Protein AF-A0A9W7GBI4-F1 (afdb_monomer_lite)

Organism: NCBI:txid722753

InterPro domains:
  IPR003137 PA domain [PF02225] (76-161)

Sequence (582 aa):
MVIMVLRLVFFFFLPVAQGLFQYISVTKHGGEVQNIGCLPAEFTWTPVANEQTSFKAVVADPEIACTPPQTPVEQVLNNIDEINGNTAIIRRSKDVVCSEDVSCCSFQEKTTVCETSGATGIIVINDNEDAILPITMGASHSSFTSTVPICMITYKDGVDLVSAVSAAEGSGGDVTIDFKNVFPDDLDLYPPVDQHTPLLMWTYMSVLTPWAIKFRHYAANVIWNPEIVTDEPIAAEVVRAHVEMNCPYAPNIGTEFTWQACIHKGCYAVRVTNPEEVAGKIAFIETRDIHSGDFVYCAHEDELAAVAQEAGAVGVLSTFTYNSLYHLPLYVSPRYRPYDFTIPMLIIRGINGKEFEDQWDLGEKIVVRFPPVDRNHVQLTNWTWPETYYPDVETYGALNFASVCLKEMGGETERECFEAGQAKFNPIQSPAIEAQLVMGIVDDSCHGNDADSDGLHDYGTDCDRCHQLLDDDLAILNPESLEGNIVMILANDTFCINEWEQLVDNVALHGAAGILIGNTGEFTLTLVDSQQDIVAVPVFNVPKSRAEDIKHQLMMKNLGLTGLSEDRGGHCRAREHDVAPG

Radius of gyration: 31.98 Å; chains: 1; bounding box: 73×88×89 Å

Structure (mmCIF, N/CA/C/O backbone):
data_AF-A0A9W7GBI4-F1
#
_entry.id   AF-A0A9W7GBI4-F1
#
loop_
_atom_site.group_PDB
_atom_site.id
_atom_site.type_symbol
_atom_site.label_atom_id
_atom_site.label_alt_id
_atom_site.label_comp_id
_atom_site.label_asym_id
_atom_site.label_entity_id
_atom_site.label_seq_id
_atom_site.pdbx_PDB_ins_code
_atom_site.Cartn_x
_atom_site.Cartn_y
_atom_site.Cartn_z
_atom_site.occupancy
_atom_site.B_iso_or_equiv
_atom_site.auth_seq_id
_atom_site.auth_comp_id
_atom_site.auth_asym_id
_atom_site.auth_atom_id
_atom_site.pdbx_PDB_model_num
ATOM 1 N N . MET A 1 1 ? -7.954 -39.501 -13.378 1.00 40.56 1 MET A N 1
ATOM 2 C CA . MET A 1 1 ? -9.127 -38.887 -12.713 1.00 40.56 1 MET A CA 1
ATOM 3 C C . MET A 1 1 ? -9.076 -38.934 -11.174 1.00 40.56 1 MET A C 1
ATOM 5 O O . MET A 1 1 ? -10.083 -38.656 -10.548 1.00 40.56 1 MET A O 1
ATOM 9 N N . VAL A 1 2 ? -7.919 -39.235 -10.553 1.00 35.16 2 VAL A N 1
ATOM 10 C CA . VAL A 1 2 ? -7.740 -39.272 -9.078 1.00 35.16 2 VAL A CA 1
ATOM 11 C C . VAL A 1 2 ? -6.762 -38.187 -8.578 1.00 35.16 2 VAL A C 1
ATOM 13 O O . VAL A 1 2 ? -6.688 -37.914 -7.391 1.00 35.16 2 VAL A O 1
ATOM 16 N N . ILE A 1 3 ? -6.077 -37.475 -9.481 1.00 35.31 3 ILE A N 1
ATOM 17 C CA . ILE A 1 3 ? -5.108 -36.415 -9.131 1.00 35.31 3 ILE A CA 1
ATOM 18 C C . ILE A 1 3 ? -5.781 -35.033 -8.966 1.00 35.31 3 ILE A C 1
ATOM 20 O O . ILE A 1 3 ? -5.221 -34.134 -8.354 1.00 35.31 3 ILE A O 1
ATOM 24 N N . MET A 1 4 ? -7.024 -34.865 -9.432 1.00 29.58 4 MET A N 1
ATOM 25 C CA . MET A 1 4 ? -7.704 -33.560 -9.450 1.00 29.58 4 MET A CA 1
ATOM 26 C C . MET A 1 4 ? -8.486 -33.240 -8.159 1.00 29.58 4 MET A C 1
ATOM 28 O O . MET A 1 4 ? -8.864 -32.097 -7.945 1.00 29.58 4 MET A O 1
ATOM 32 N N . VAL A 1 5 ? -8.685 -34.222 -7.270 1.00 34.56 5 VAL A N 1
ATOM 33 C CA . VAL A 1 5 ? -9.398 -34.027 -5.989 1.00 34.56 5 VAL A CA 1
ATOM 34 C C . VAL A 1 5 ? -8.442 -33.628 -4.853 1.00 34.56 5 VAL A C 1
ATOM 36 O O . VAL A 1 5 ? -8.865 -32.995 -3.893 1.00 34.56 5 VAL A O 1
ATOM 39 N N . LEU A 1 6 ? -7.135 -33.894 -4.981 1.00 28.39 6 LEU A N 1
ATOM 40 C CA . LEU A 1 6 ? -6.161 -33.555 -3.933 1.00 28.39 6 LEU A CA 1
ATOM 41 C C . LEU A 1 6 ? -5.774 -32.063 -3.893 1.00 28.39 6 LEU A C 1
ATOM 43 O O . LEU A 1 6 ? -5.315 -31.594 -2.858 1.00 28.39 6 LEU A O 1
ATOM 47 N N . ARG A 1 7 ? -5.994 -31.303 -4.978 1.00 28.22 7 ARG A N 1
ATOM 48 C CA . ARG A 1 7 ? -5.743 -29.846 -5.009 1.00 28.22 7 ARG A CA 1
ATOM 49 C C . ARG A 1 7 ? -6.850 -29.012 -4.353 1.00 28.22 7 ARG A C 1
ATOM 51 O O . ARG A 1 7 ? -6.589 -27.882 -3.971 1.00 28.22 7 ARG A O 1
ATOM 58 N N . LEU A 1 8 ? -8.054 -29.563 -4.178 1.00 29.95 8 LEU A N 1
ATOM 59 C CA . LEU A 1 8 ? -9.193 -28.830 -3.607 1.00 29.95 8 LEU A CA 1
ATOM 60 C C . LEU A 1 8 ? -9.278 -28.923 -2.075 1.00 29.95 8 LEU A C 1
ATOM 62 O O . LEU A 1 8 ? -9.960 -28.121 -1.452 1.00 29.95 8 LEU A O 1
ATOM 66 N N . VAL A 1 9 ? -8.566 -29.872 -1.458 1.00 29.48 9 VAL A N 1
ATOM 67 C CA . VAL A 1 9 ? -8.564 -30.060 0.007 1.00 29.48 9 VAL A CA 1
ATOM 68 C C . VAL A 1 9 ? -7.413 -29.301 0.688 1.00 29.48 9 VAL A C 1
ATOM 70 O O . VAL A 1 9 ? -7.486 -29.025 1.879 1.00 29.48 9 VAL A O 1
ATOM 73 N N . PHE A 1 10 ? -6.387 -28.880 -0.059 1.00 29.52 10 PHE A N 1
ATOM 74 C CA . PHE A 1 10 ? -5.241 -28.148 0.501 1.00 29.52 10 PHE A CA 1
ATOM 75 C C . PHE A 1 10 ? -5.477 -26.640 0.710 1.00 29.52 10 PHE A C 1
ATOM 77 O O . PHE A 1 10 ? -4.660 -25.996 1.355 1.00 29.52 10 PHE A O 1
ATOM 84 N N . PHE A 1 11 ? -6.603 -26.088 0.241 1.00 31.50 11 PHE A N 1
ATOM 85 C CA . PHE A 1 11 ? -6.958 -24.675 0.451 1.00 31.50 11 PHE A CA 1
ATOM 86 C C . PHE A 1 11 ? -7.628 -24.378 1.805 1.00 31.50 11 PHE A C 1
ATOM 88 O O . PHE A 1 11 ? -7.791 -23.215 2.147 1.00 31.50 11 PHE A O 1
ATOM 95 N N . PHE A 1 12 ? -8.001 -25.392 2.595 1.00 30.14 12 PHE A N 1
ATOM 96 C CA . PHE A 1 12 ? -8.739 -25.186 3.855 1.00 30.14 12 PHE A CA 1
ATOM 97 C C . PHE A 1 12 ? -7.885 -25.250 5.134 1.00 30.14 12 PHE A C 1
ATOM 99 O O . PHE A 1 12 ? -8.420 -25.060 6.220 1.00 30.14 12 PHE A O 1
ATOM 106 N N . PHE A 1 13 ? -6.575 -25.502 5.029 1.00 28.11 13 PHE A N 1
ATOM 107 C CA . PHE A 1 13 ? -5.682 -25.634 6.192 1.00 28.11 13 PHE A CA 1
ATOM 108 C C . PHE A 1 13 ? -4.278 -25.067 5.945 1.00 28.11 13 PHE A C 1
ATOM 110 O O . PHE A 1 13 ? -3.291 -25.618 6.435 1.00 28.11 13 PHE A O 1
ATOM 117 N N . LEU A 1 14 ? -4.158 -23.970 5.194 1.00 25.38 14 LEU A N 1
ATOM 118 C CA . LEU A 1 14 ? -2.982 -23.131 5.401 1.00 25.38 14 LEU A CA 1
ATOM 119 C C . LEU A 1 14 ? -3.144 -22.501 6.792 1.00 25.38 14 LEU A C 1
ATOM 121 O O . LEU A 1 14 ? -4.223 -21.969 7.071 1.00 25.38 14 LEU A O 1
ATOM 125 N N . PRO A 1 15 ? -2.147 -22.589 7.693 1.00 29.22 15 PRO A N 1
ATOM 126 C CA . PRO A 1 15 ? -2.128 -21.690 8.829 1.00 29.22 15 PRO A CA 1
ATOM 127 C C . PRO A 1 15 ? -2.182 -20.295 8.218 1.00 29.22 15 PRO A C 1
ATOM 129 O O . PRO A 1 15 ? -1.282 -19.926 7.466 1.00 29.22 15 PRO A O 1
ATOM 132 N N . VAL A 1 16 ? -3.278 -19.573 8.457 1.00 32.22 16 VAL A N 1
ATOM 133 C CA . VAL A 1 16 ? -3.309 -18.128 8.253 1.00 32.22 16 VAL A CA 1
ATOM 134 C C . VAL A 1 16 ? -2.056 -17.646 8.962 1.00 32.22 16 VAL A C 1
ATOM 136 O O . VAL A 1 16 ? -1.945 -17.828 10.178 1.00 32.22 16 VAL A O 1
ATOM 139 N N . ALA A 1 17 ? -1.060 -17.194 8.197 1.00 32.41 17 ALA A N 1
ATOM 140 C CA . ALA A 1 17 ? 0.058 -16.466 8.756 1.00 32.41 17 ALA A CA 1
ATOM 141 C C . ALA A 1 17 ? -0.618 -15.308 9.479 1.00 32.41 17 ALA A C 1
ATOM 143 O O . ALA A 1 17 ? -1.190 -14.442 8.824 1.00 32.41 17 ALA A O 1
ATOM 144 N N . GLN A 1 18 ? -0.743 -15.418 10.804 1.00 39.47 18 GLN A N 1
ATOM 145 C CA . GLN A 1 18 ? -1.470 -14.447 11.599 1.00 39.47 18 GLN A CA 1
ATOM 146 C C . GLN A 1 18 ? -0.699 -13.153 11.422 1.00 39.47 18 GLN A C 1
ATOM 148 O O . GLN A 1 18 ? 0.371 -12.990 12.008 1.00 39.47 18 GLN A O 1
ATOM 153 N N . GLY A 1 19 ? -1.206 -12.274 10.556 1.00 40.44 19 GLY A N 1
ATOM 154 C CA . GLY A 1 19 ? -0.711 -10.920 10.478 1.00 40.44 19 GLY A CA 1
ATOM 155 C C . GLY A 1 19 ? -0.690 -10.372 11.899 1.00 40.44 19 GLY A C 1
ATOM 156 O O . GLY A 1 19 ? -1.596 -10.640 12.691 1.00 40.44 19 GLY A O 1
ATOM 157 N N . LEU A 1 20 ? 0.371 -9.651 12.254 1.00 56.75 20 LEU A N 1
ATOM 158 C CA . LEU A 1 20 ? 0.466 -8.925 13.520 1.00 56.75 20 LEU A CA 1
ATOM 159 C C . LEU A 1 20 ? -0.557 -7.764 13.510 1.00 56.75 20 LEU A C 1
ATOM 161 O O . LEU A 1 20 ? -0.167 -6.597 13.414 1.00 56.75 20 LEU A O 1
ATOM 165 N N . PHE A 1 21 ? -1.855 -8.074 13.503 1.00 71.88 21 PHE A N 1
ATOM 166 C CA . PHE A 1 21 ? -2.945 -7.139 13.751 1.00 71.88 21 PHE A CA 1
ATOM 167 C C . PHE A 1 21 ? -3.311 -7.203 15.235 1.00 71.88 21 PHE A C 1
ATOM 169 O O . PHE A 1 21 ? -3.174 -8.238 15.885 1.00 71.88 21 PHE A O 1
ATOM 176 N N . GLN A 1 22 ? -3.712 -6.070 15.791 1.00 79.00 22 GLN A N 1
ATOM 177 C CA . GLN A 1 22 ? -4.081 -5.924 17.187 1.00 79.00 22 GLN A CA 1
ATOM 178 C C . GLN A 1 22 ? -5.548 -6.257 17.363 1.00 79.00 22 GLN A C 1
ATOM 180 O O . GLN A 1 22 ? -6.426 -5.701 16.699 1.00 79.00 22 GLN A O 1
ATOM 185 N N . TYR A 1 23 ? -5.808 -7.168 18.285 1.00 86.50 23 TYR A N 1
ATOM 186 C CA . TYR A 1 23 ? -7.151 -7.635 18.558 1.00 86.50 23 TYR A CA 1
ATOM 187 C C . TYR A 1 23 ? -7.326 -7.997 20.020 1.00 86.50 23 TYR A C 1
ATOM 189 O O . TYR A 1 23 ? -6.380 -8.364 20.719 1.00 86.50 23 TYR A O 1
ATOM 197 N N . ILE A 1 24 ? -8.575 -7.934 20.458 1.00 90.62 24 ILE A N 1
ATOM 198 C CA . ILE A 1 24 ? -9.019 -8.606 21.673 1.00 90.62 24 ILE A CA 1
ATOM 199 C C . ILE A 1 24 ? -9.505 -10.007 21.317 1.00 90.62 24 ILE A C 1
ATOM 201 O O . ILE A 1 24 ? -10.126 -10.212 20.270 1.00 90.62 24 ILE A O 1
ATOM 205 N N . SER A 1 25 ? -9.243 -10.975 22.192 1.00 91.81 25 SER A N 1
ATOM 206 C CA . SER A 1 25 ? -9.828 -12.314 22.057 1.00 91.81 25 SER A CA 1
ATOM 207 C C . SER A 1 25 ? -11.069 -12.392 22.936 1.00 91.81 25 SER A C 1
ATOM 209 O O . SER A 1 25 ? -10.985 -12.243 24.155 1.00 91.81 25 SER A O 1
ATOM 211 N N . VAL A 1 26 ? -12.226 -12.613 22.324 1.00 92.69 26 VAL A N 1
ATOM 212 C CA . VAL A 1 26 ? -13.517 -12.721 23.002 1.00 92.69 26 VAL A CA 1
ATOM 213 C C . VAL A 1 26 ? -13.885 -14.190 23.116 1.00 92.69 26 VAL A C 1
ATOM 215 O O . VAL A 1 26 ? -14.156 -14.841 22.110 1.00 92.69 26 VAL A O 1
ATOM 218 N N . THR A 1 27 ? -13.920 -14.719 24.337 1.00 92.44 27 THR A N 1
ATOM 219 C CA . THR A 1 27 ? -14.400 -16.085 24.586 1.00 92.44 27 THR A CA 1
ATOM 220 C C . THR A 1 27 ? -15.866 -16.032 24.989 1.00 92.44 27 THR A C 1
ATOM 222 O O . THR A 1 27 ? -16.206 -15.517 26.056 1.00 92.44 27 THR A O 1
ATOM 225 N N . LYS A 1 28 ? -16.744 -16.551 24.127 1.00 87.88 28 LYS A N 1
ATOM 226 C CA . LYS A 1 28 ? -18.192 -16.609 24.372 1.00 87.88 28 LYS A CA 1
ATOM 227 C C . LYS A 1 28 ? -18.558 -17.815 25.238 1.00 87.88 28 LYS A C 1
ATOM 229 O O . LYS A 1 28 ? -17.819 -18.801 25.326 1.00 87.88 28 LYS A O 1
ATOM 234 N N . HIS A 1 29 ? -19.754 -17.774 25.824 1.00 75.69 29 HIS A N 1
ATOM 235 C CA . HIS A 1 29 ? -20.331 -18.925 26.512 1.00 75.69 29 HIS A CA 1
ATOM 236 C C . HIS A 1 29 ? -20.389 -20.141 25.565 1.00 75.69 29 HIS A C 1
ATOM 238 O O . HIS A 1 29 ? -21.054 -20.098 24.533 1.00 75.69 29 HIS A O 1
ATOM 244 N N . GLY A 1 30 ? -19.659 -21.211 25.899 1.00 73.00 30 GLY A N 1
ATOM 245 C CA . GLY A 1 30 ? -19.457 -22.379 25.025 1.00 73.00 30 GLY A CA 1
ATOM 246 C C . GLY A 1 30 ? -18.021 -22.563 24.515 1.00 73.00 30 GLY A C 1
ATOM 247 O O . GLY A 1 30 ? -17.726 -23.608 23.939 1.00 73.00 30 GLY A O 1
ATOM 248 N N . GLY A 1 31 ? -17.121 -21.606 24.776 1.00 78.81 31 GLY A N 1
ATOM 249 C CA . GLY A 1 31 ? -15.685 -21.719 24.492 1.00 78.81 31 GLY A CA 1
ATOM 250 C C . GLY A 1 31 ? -15.270 -21.317 23.074 1.00 78.81 31 GLY A C 1
ATOM 251 O O . GLY A 1 31 ? -14.116 -21.516 22.705 1.00 78.81 31 GLY A O 1
ATOM 252 N N . GLU A 1 32 ? -16.186 -20.764 22.277 1.00 84.62 32 GLU A N 1
ATOM 253 C CA . GLU A 1 32 ? -15.852 -20.168 20.982 1.00 84.62 32 GLU A CA 1
ATOM 254 C C . GLU A 1 32 ? -15.043 -18.886 21.204 1.00 84.62 32 GLU A C 1
ATOM 256 O O . GLU A 1 32 ? -15.479 -17.992 21.934 1.00 84.62 32 GLU A O 1
ATOM 261 N N . VAL A 1 33 ? -13.867 -18.817 20.578 1.00 87.00 33 VAL A N 1
ATOM 262 C CA . VAL A 1 33 ? -12.981 -17.651 20.623 1.00 87.00 33 VAL A CA 1
ATOM 263 C C . VAL A 1 33 ? -13.122 -16.883 19.315 1.00 87.00 33 VAL A C 1
ATOM 265 O O . VAL A 1 33 ? -12.880 -17.433 18.242 1.00 87.00 33 VAL A O 1
ATOM 268 N N . GLN A 1 34 ? -13.502 -15.613 19.416 1.00 90.38 34 GLN A N 1
ATOM 269 C CA . GLN A 1 34 ? -13.566 -14.669 18.306 1.00 90.38 34 GLN A CA 1
ATOM 270 C C . GLN A 1 34 ? -12.512 -13.581 18.508 1.00 90.38 34 GLN A C 1
ATOM 272 O O . GLN A 1 34 ? -12.457 -12.967 19.571 1.00 90.38 34 GLN A O 1
ATOM 277 N N . ASN A 1 35 ? -11.716 -13.305 17.480 1.00 90.31 35 ASN A N 1
ATOM 278 C CA . ASN A 1 35 ? -10.788 -12.178 17.487 1.00 90.31 35 ASN A CA 1
ATOM 279 C C . ASN A 1 35 ? -11.497 -10.949 16.920 1.00 90.31 35 ASN A C 1
ATOM 281 O O . ASN A 1 35 ? -12.050 -11.016 15.823 1.00 90.31 35 ASN A O 1
ATOM 285 N N . ILE A 1 36 ? -11.492 -9.849 17.670 1.00 91.44 36 ILE A N 1
ATOM 286 C CA . ILE A 1 36 ? -12.079 -8.572 17.253 1.00 91.44 36 ILE A CA 1
ATOM 287 C C . ILE A 1 36 ? -10.960 -7.544 17.155 1.00 91.44 36 ILE A C 1
ATOM 289 O O . ILE A 1 36 ? -10.249 -7.312 18.136 1.00 91.44 36 ILE A O 1
ATOM 293 N N . GLY A 1 37 ? -10.815 -6.933 15.979 1.00 88.69 37 GLY A N 1
ATOM 294 C CA . GLY A 1 37 ? -9.850 -5.868 15.737 1.00 88.69 37 GLY A CA 1
ATOM 295 C C . GLY A 1 37 ? -10.013 -4.728 16.739 1.00 88.69 37 GLY A C 1
ATOM 296 O O . GLY A 1 37 ? -11.122 -4.234 16.941 1.00 88.69 37 GLY A O 1
ATOM 297 N N . CYS A 1 38 ? -8.921 -4.338 17.400 1.00 87.62 38 CYS A N 1
ATOM 298 C CA . CYS A 1 38 ? -8.970 -3.354 18.476 1.00 87.62 38 CYS A CA 1
ATOM 299 C C . CYS A 1 38 ? -7.852 -2.323 18.357 1.00 87.62 38 CYS A C 1
ATOM 301 O O . CYS A 1 38 ? -6.672 -2.672 18.380 1.00 87.62 38 CYS A O 1
ATOM 303 N N . LEU A 1 39 ? -8.228 -1.046 18.270 1.00 84.25 39 LEU A N 1
ATOM 304 C CA . LEU A 1 39 ? -7.289 0.069 18.180 1.00 84.25 39 LEU A CA 1
ATOM 305 C C . LEU A 1 39 ? -6.985 0.600 19.589 1.00 84.25 39 LEU A C 1
ATOM 307 O O . LEU A 1 39 ? -7.891 1.154 20.222 1.00 84.25 39 LEU A O 1
ATOM 311 N N . PRO A 1 40 ? -5.765 0.426 20.128 1.00 82.50 40 PRO A N 1
ATOM 312 C CA . PRO A 1 40 ? -5.439 0.903 21.468 1.00 82.50 40 PRO A CA 1
ATOM 313 C C . PRO A 1 40 ? -5.537 2.428 21.591 1.00 82.50 40 PRO A C 1
ATOM 315 O O . PRO A 1 40 ? -5.248 3.166 20.648 1.00 82.50 40 PRO A O 1
ATOM 318 N N . ALA A 1 41 ? -5.905 2.916 22.779 1.00 81.00 41 ALA A N 1
ATOM 319 C CA . ALA A 1 41 ? -5.803 4.346 23.080 1.00 81.00 41 ALA A CA 1
ATOM 320 C C . ALA A 1 41 ? -4.338 4.794 23.141 1.00 81.00 41 ALA A C 1
ATOM 322 O O . ALA A 1 41 ? -3.507 4.123 23.752 1.00 81.00 41 ALA A O 1
ATOM 323 N N . GLU A 1 42 ? -4.036 5.983 22.610 1.00 74.62 42 GLU A N 1
ATOM 324 C CA . GLU A 1 42 ? -2.674 6.546 22.595 1.00 74.62 42 GLU A CA 1
ATOM 325 C C . GLU A 1 42 ? -2.097 6.764 24.003 1.00 74.62 42 GLU A C 1
ATOM 327 O O . GLU A 1 42 ? -0.884 6.761 24.199 1.00 74.62 42 GLU A O 1
ATOM 332 N N . PHE A 1 43 ? -2.973 6.940 24.992 1.00 75.31 43 PHE A N 1
ATOM 333 C CA . PHE A 1 43 ? -2.638 7.138 26.403 1.00 75.31 43 PHE A CA 1
ATOM 334 C C . PHE A 1 43 ? -2.604 5.832 27.215 1.00 75.31 43 PHE A C 1
ATOM 336 O O . PHE A 1 43 ? -2.465 5.868 28.440 1.00 75.31 43 PHE A O 1
ATOM 343 N N . THR A 1 44 ? -2.715 4.678 26.556 1.00 71.31 44 THR A N 1
ATOM 344 C CA . THR A 1 44 ? -2.523 3.368 27.187 1.00 71.31 44 THR A CA 1
ATOM 345 C C . THR A 1 44 ? -1.085 2.937 26.958 1.00 71.31 44 THR A C 1
ATOM 347 O O . THR A 1 44 ? -0.748 2.400 25.908 1.00 71.31 44 THR A O 1
ATOM 350 N N . TRP A 1 45 ? -0.207 3.257 27.909 1.00 56.09 45 TRP A N 1
ATOM 351 C CA . TRP A 1 45 ? 1.241 3.079 27.737 1.00 56.09 45 TRP A CA 1
ATOM 352 C C . TRP A 1 45 ? 1.837 1.955 28.585 1.00 56.09 45 TRP A C 1
ATOM 354 O O . TRP A 1 45 ? 3.047 1.753 28.582 1.00 56.09 45 TRP A O 1
ATOM 364 N N . THR A 1 46 ? 1.014 1.228 29.339 1.00 55.47 46 THR A N 1
ATOM 365 C CA . THR A 1 46 ? 1.496 0.114 30.152 1.00 55.47 46 THR A CA 1
ATOM 366 C C . THR A 1 46 ? 1.326 -1.201 29.386 1.00 55.47 46 THR A C 1
ATOM 368 O O . THR A 1 46 ? 0.188 -1.613 29.159 1.00 55.47 46 THR A O 1
ATOM 371 N N . PRO A 1 47 ? 2.425 -1.899 29.014 1.00 54.19 47 PRO A N 1
ATOM 372 C CA . PRO A 1 47 ? 2.332 -3.332 28.774 1.00 54.19 47 PRO A CA 1
ATOM 373 C C . PRO A 1 47 ? 1.704 -3.920 30.031 1.00 54.19 47 PRO A C 1
ATOM 375 O O . PRO A 1 47 ? 2.112 -3.563 31.142 1.00 54.19 47 PRO A O 1
ATOM 378 N N . VAL A 1 48 ? 0.662 -4.734 29.876 1.00 52.78 48 VAL A N 1
ATOM 379 C CA . VAL A 1 48 ? -0.045 -5.321 31.013 1.00 52.78 48 VAL A CA 1
ATOM 380 C C . VAL A 1 48 ? 0.967 -6.194 31.754 1.00 52.78 48 VAL A C 1
ATOM 382 O O . VAL A 1 48 ? 1.197 -7.340 31.398 1.00 52.78 48 VAL A O 1
ATOM 385 N N . ALA A 1 49 ? 1.611 -5.643 32.786 1.00 47.06 49 ALA A N 1
ATOM 386 C CA . ALA A 1 49 ? 2.687 -6.293 33.537 1.00 47.06 49 ALA A CA 1
ATOM 387 C C . ALA A 1 49 ? 2.195 -7.494 34.371 1.00 47.06 49 ALA A C 1
ATOM 389 O O . ALA A 1 49 ? 2.950 -8.060 35.161 1.00 47.06 49 ALA A O 1
ATOM 390 N N . ASN A 1 50 ? 0.925 -7.867 34.216 1.00 48.75 50 ASN A N 1
ATOM 391 C CA . ASN A 1 50 ? 0.256 -8.916 34.955 1.00 48.75 50 ASN A CA 1
ATOM 392 C C . ASN A 1 50 ? -0.023 -10.105 34.033 1.00 48.75 50 ASN A C 1
ATOM 394 O O . ASN A 1 50 ? -0.593 -9.953 32.959 1.00 48.75 50 ASN A O 1
ATOM 398 N N . GLU A 1 51 ? 0.282 -11.308 34.521 1.00 57.31 51 GLU A N 1
ATOM 399 C CA . GLU A 1 51 ? -0.006 -12.601 33.874 1.00 57.31 51 GLU A CA 1
ATOM 400 C C . GLU A 1 51 ? -1.509 -12.841 33.597 1.00 57.31 51 GLU A C 1
ATOM 402 O O . GLU A 1 51 ? -1.876 -13.827 32.960 1.00 57.31 51 GLU A O 1
ATOM 407 N N . GLN A 1 52 ? -2.387 -11.952 34.075 1.00 65.06 52 GLN A N 1
ATOM 408 C CA . GLN A 1 52 ? -3.824 -11.996 33.851 1.00 65.06 52 GLN A CA 1
ATOM 409 C C . GLN A 1 52 ? -4.252 -10.858 32.918 1.00 65.06 52 GLN A C 1
ATOM 411 O O . GLN A 1 52 ? -4.395 -9.713 33.338 1.00 65.06 52 GLN A O 1
ATOM 416 N N . THR A 1 53 ? -4.482 -11.201 31.654 1.00 72.38 53 THR A N 1
ATOM 417 C CA . THR A 1 53 ? -4.999 -10.306 30.605 1.00 72.38 53 THR A CA 1
ATOM 418 C C . THR A 1 53 ? -6.464 -10.580 30.263 1.00 72.38 53 THR A C 1
ATOM 420 O O . THR A 1 53 ? -7.049 -9.839 29.476 1.00 72.38 53 THR A O 1
ATOM 423 N N . SER A 1 54 ? -7.047 -11.631 30.858 1.00 84.88 54 SER A N 1
ATOM 424 C CA . SER A 1 54 ? -8.407 -12.100 30.599 1.00 84.88 54 SER A CA 1
ATOM 425 C C . SER A 1 54 ? -9.357 -11.779 31.752 1.00 84.88 54 SER A C 1
ATOM 427 O O . SER A 1 54 ? -9.176 -12.276 32.870 1.00 84.88 54 SER A O 1
ATOM 429 N N . PHE A 1 55 ? -10.415 -11.024 31.462 1.00 89.50 55 PHE A N 1
ATOM 430 C CA . PHE A 1 55 ? -11.423 -10.597 32.439 1.00 89.50 55 PHE A CA 1
ATOM 431 C C . PHE A 1 55 ? -12.838 -10.772 31.890 1.00 89.50 55 PHE A C 1
ATOM 433 O O . PHE A 1 55 ? -13.037 -10.792 30.677 1.00 89.50 55 PHE A O 1
ATOM 440 N N . LYS A 1 56 ? -13.838 -10.902 32.769 1.00 94.75 56 LYS A N 1
ATOM 441 C CA . LYS A 1 56 ? -15.243 -10.927 32.344 1.00 94.75 56 LYS A CA 1
ATOM 442 C C . LYS A 1 56 ? -15.623 -9.570 31.742 1.00 94.75 56 LYS A C 1
ATOM 444 O O . LYS A 1 56 ? -15.189 -8.532 32.233 1.00 94.75 56 LYS A O 1
ATOM 449 N N . ALA A 1 57 ? -16.422 -9.589 30.685 1.00 95.56 57 ALA A N 1
ATOM 450 C CA . ALA A 1 57 ? -16.983 -8.407 30.051 1.00 95.56 57 ALA A CA 1
ATOM 451 C C . ALA A 1 57 ? -18.271 -7.967 30.759 1.00 95.56 57 ALA A C 1
ATOM 453 O O . ALA A 1 57 ? -19.134 -8.803 31.033 1.00 95.56 57 ALA A O 1
ATOM 454 N N . VAL A 1 58 ? -18.410 -6.668 31.017 1.00 96.31 58 VAL A N 1
ATOM 455 C CA . VAL A 1 58 ? -19.595 -6.059 31.633 1.00 96.31 58 VAL A CA 1
ATOM 456 C C . VAL A 1 58 ? -19.956 -4.796 30.865 1.00 96.31 58 VAL A C 1
ATOM 458 O O . VAL A 1 58 ? -19.102 -3.945 30.618 1.00 96.31 58 VAL A O 1
ATOM 461 N N . VAL A 1 59 ? -21.224 -4.665 30.482 1.00 96.12 59 VAL A N 1
ATOM 462 C CA . VAL A 1 59 ? -21.734 -3.441 29.854 1.00 96.12 59 VAL A CA 1
ATOM 463 C C . VAL A 1 59 ? -21.960 -2.399 30.944 1.00 96.12 59 VAL A C 1
ATOM 465 O O . VAL A 1 59 ? -22.639 -2.667 31.934 1.00 96.12 59 VAL A O 1
ATOM 468 N N . ALA A 1 60 ? -21.361 -1.220 30.798 1.00 92.25 60 ALA A N 1
ATOM 469 C CA . ALA A 1 60 ? -21.531 -0.161 31.783 1.00 92.25 60 ALA A CA 1
ATOM 470 C C . ALA A 1 60 ? -22.952 0.420 31.730 1.00 92.25 60 ALA A C 1
ATOM 472 O O . ALA A 1 60 ? -23.517 0.585 30.652 1.00 92.25 60 ALA A O 1
ATOM 473 N N . ASP A 1 61 ? -23.502 0.801 32.881 1.00 88.69 61 ASP A N 1
ATOM 474 C CA . ASP A 1 61 ? -24.762 1.540 32.970 1.00 88.69 61 ASP A CA 1
ATOM 475 C C . ASP A 1 61 ? -24.528 2.891 33.663 1.00 88.69 61 ASP A C 1
ATOM 477 O O . ASP A 1 61 ? -24.148 2.888 34.829 1.00 88.69 61 ASP A O 1
ATOM 481 N N . PRO A 1 62 ? -24.734 4.046 33.004 1.00 86.06 62 PRO A N 1
ATOM 482 C CA . PRO A 1 62 ? -25.055 4.190 31.590 1.00 86.06 62 PRO A CA 1
ATOM 483 C C . PRO A 1 62 ? -23.840 3.875 30.705 1.00 86.06 62 PRO A C 1
ATOM 485 O O . PRO A 1 62 ? -22.710 4.245 31.026 1.00 86.06 62 PRO A O 1
ATOM 488 N N . GLU A 1 63 ? -24.086 3.308 29.520 1.00 84.06 63 GLU A N 1
ATOM 489 C CA . GLU A 1 63 ? -23.038 2.875 28.572 1.00 84.06 63 GLU A CA 1
ATOM 490 C C . GLU A 1 63 ? -22.091 4.000 28.136 1.00 84.06 63 GLU A C 1
ATOM 492 O O . GLU A 1 63 ? -20.991 3.758 27.656 1.00 84.06 63 GLU A O 1
ATOM 497 N N . ILE A 1 64 ? -22.508 5.255 28.277 1.00 82.94 64 ILE A N 1
ATOM 498 C CA . ILE A 1 64 ? -21.720 6.421 27.880 1.00 82.94 64 ILE A CA 1
ATOM 499 C C . ILE A 1 64 ? -20.609 6.728 28.904 1.00 82.94 64 ILE A C 1
ATOM 501 O O . ILE A 1 64 ? -19.615 7.348 28.526 1.00 82.94 64 ILE A O 1
ATOM 505 N N . ALA A 1 65 ? -20.749 6.317 30.171 1.00 84.19 65 ALA A N 1
ATOM 506 C CA . ALA A 1 65 ? -19.776 6.570 31.242 1.00 84.19 65 ALA A CA 1
ATOM 507 C C . ALA A 1 65 ? -19.327 8.047 31.368 1.00 84.19 65 ALA A C 1
ATOM 509 O O . ALA A 1 65 ? -18.164 8.332 31.650 1.00 84.19 65 ALA A O 1
ATOM 510 N N . CYS A 1 66 ? -20.240 9.000 31.136 1.00 79.88 66 CYS A N 1
ATOM 511 C CA . CYS A 1 66 ? -19.967 10.433 31.278 1.00 79.88 66 CYS A CA 1
ATOM 512 C C . CYS A 1 66 ? -20.520 10.993 32.587 1.00 79.88 66 CYS A C 1
ATOM 514 O O . CYS A 1 66 ? -21.673 10.754 32.937 1.00 79.88 66 CYS A O 1
ATOM 516 N N . THR A 1 67 ? -19.710 11.806 33.265 1.00 66.31 67 THR A N 1
ATOM 517 C CA . THR A 1 67 ? -20.064 12.499 34.508 1.00 66.31 67 THR A CA 1
ATOM 518 C C . THR A 1 67 ? -20.930 13.728 34.216 1.00 66.31 67 THR A C 1
ATOM 520 O O . THR A 1 67 ? -20.424 14.675 33.606 1.00 66.31 67 THR A O 1
ATOM 523 N N . PRO A 1 68 ? -22.194 13.813 34.670 1.00 59.62 68 PRO A N 1
ATOM 524 C CA . PRO A 1 68 ? -22.932 15.072 34.634 1.00 59.62 68 PRO A CA 1
ATOM 525 C C . PRO A 1 68 ? -22.202 16.138 35.469 1.00 59.62 68 PRO A C 1
ATOM 527 O O . PRO A 1 68 ? -21.558 15.784 36.467 1.00 59.62 68 PRO A O 1
ATOM 530 N N . PRO A 1 69 ? -22.312 17.439 35.138 1.00 52.44 69 PRO A N 1
ATOM 531 C CA . PRO A 1 69 ? -21.719 18.488 35.960 1.00 52.44 69 PRO A CA 1
ATOM 532 C C . PRO A 1 69 ? -22.142 18.317 37.431 1.00 52.44 69 PRO A C 1
ATOM 534 O O . PRO A 1 69 ? -23.328 18.193 37.718 1.00 52.44 69 PRO A O 1
ATOM 537 N N . GLN A 1 70 ? -21.176 18.331 38.360 1.00 55.78 70 GLN A N 1
ATOM 538 C CA . GLN A 1 70 ? -21.360 18.212 39.824 1.00 55.78 70 GLN A CA 1
ATOM 539 C C . GLN A 1 70 ? -21.596 16.807 40.419 1.00 55.78 70 GLN A C 1
ATOM 541 O O . GLN A 1 70 ? -21.762 16.704 41.635 1.00 55.78 70 GLN A O 1
ATOM 546 N N . THR A 1 71 ? -21.545 15.729 39.633 1.00 59.22 71 THR A N 1
ATOM 547 C CA . THR A 1 71 ? -21.635 14.359 40.182 1.00 59.22 71 THR A CA 1
ATOM 548 C C . THR A 1 71 ? -20.242 13.854 40.588 1.00 59.22 71 THR A C 1
ATOM 550 O O . THR A 1 71 ? -19.312 13.969 39.787 1.00 59.22 71 THR A O 1
ATOM 553 N N . PRO A 1 72 ? -20.039 13.312 41.805 1.00 64.38 72 PRO A N 1
ATOM 554 C CA . PRO A 1 72 ? -18.803 12.605 42.138 1.00 64.38 72 PRO A CA 1
ATOM 555 C C . PRO A 1 72 ? -18.567 11.442 41.161 1.00 64.38 72 PRO A C 1
ATOM 557 O O . PRO A 1 72 ? -19.508 10.732 40.823 1.00 64.38 72 PRO A O 1
ATOM 560 N N . VAL A 1 73 ? -17.319 11.225 40.733 1.00 62.28 73 VAL A N 1
ATOM 561 C CA . VAL A 1 73 ? -16.944 10.187 39.744 1.00 62.28 73 VAL A CA 1
ATOM 562 C C . VAL A 1 73 ? -17.457 8.790 40.140 1.00 62.28 73 VAL A C 1
ATOM 564 O O . VAL A 1 73 ? -17.917 8.038 39.289 1.00 62.28 73 VAL A O 1
ATOM 567 N N . GLU A 1 74 ? -17.479 8.486 41.440 1.00 58.53 74 GLU A N 1
ATOM 568 C CA . GLU A 1 74 ? -17.962 7.223 42.029 1.00 58.53 74 GLU A CA 1
ATOM 569 C C . GLU A 1 74 ? -19.487 7.005 41.938 1.00 58.53 74 GLU A C 1
ATOM 571 O O . GLU A 1 74 ? -19.991 6.004 42.431 1.00 58.53 74 GLU A O 1
ATOM 576 N N . GLN A 1 75 ? -20.253 7.942 41.377 1.00 65.50 75 GLN A N 1
ATOM 577 C CA . GLN A 1 75 ? -21.716 7.835 41.240 1.00 65.50 75 GLN A CA 1
ATOM 578 C C . GLN A 1 75 ? -22.178 7.890 39.782 1.00 65.50 75 GLN A C 1
ATOM 580 O O . GLN A 1 75 ? -23.369 8.031 39.518 1.00 65.50 75 GLN A O 1
ATOM 585 N N . VAL A 1 76 ? -21.239 7.826 38.835 1.00 77.25 76 VAL A N 1
ATOM 586 C CA . VAL A 1 76 ? -21.554 7.918 37.405 1.00 77.25 76 VAL A CA 1
ATOM 587 C C . VAL A 1 76 ? -22.116 6.608 36.874 1.00 77.25 76 VAL A C 1
ATOM 589 O O . VAL A 1 76 ? -23.035 6.646 36.063 1.00 77.25 76 VAL A O 1
ATOM 592 N N . LEU A 1 77 ? -21.580 5.474 37.328 1.00 86.00 77 LEU A N 1
ATOM 593 C CA . LEU A 1 77 ? -22.016 4.147 36.909 1.00 86.00 77 LEU A CA 1
ATOM 594 C C . LEU A 1 77 ? -22.952 3.542 37.965 1.00 86.00 77 LEU A C 1
ATOM 596 O O . LEU A 1 77 ? -22.657 3.553 39.158 1.00 86.00 77 LEU A O 1
ATOM 600 N N . ASN A 1 78 ? -24.085 3.004 37.531 1.00 88.44 78 ASN A N 1
ATOM 601 C CA . ASN A 1 78 ? -25.085 2.349 38.369 1.00 88.44 78 ASN A CA 1
ATOM 602 C C . ASN A 1 78 ? -24.658 0.930 38.775 1.00 88.44 78 ASN A C 1
ATOM 604 O O . ASN A 1 78 ? -25.110 0.430 39.803 1.00 88.44 78 ASN A O 1
ATOM 608 N N . ASN A 1 79 ? -23.789 0.288 37.987 1.00 93.12 79 ASN A N 1
ATOM 609 C CA . ASN A 1 79 ? -23.342 -1.094 38.174 1.00 93.12 79 ASN A CA 1
ATOM 610 C C . ASN A 1 79 ? -21.843 -1.207 38.512 1.00 93.12 79 ASN A C 1
ATOM 612 O O . ASN A 1 79 ? -21.155 -2.117 38.056 1.00 93.12 79 ASN A O 1
ATOM 616 N N . ILE A 1 80 ? -21.328 -0.300 39.350 1.00 91.19 80 ILE A N 1
ATOM 617 C CA . ILE A 1 80 ? -19.914 -0.285 39.784 1.00 91.19 80 ILE A CA 1
ATOM 618 C C . ILE A 1 80 ? -19.467 -1.636 40.353 1.00 91.19 80 ILE A C 1
ATOM 620 O O . ILE A 1 80 ? -18.374 -2.098 40.037 1.00 91.19 80 ILE A O 1
ATOM 624 N N . ASP A 1 81 ? -20.316 -2.292 41.148 1.00 92.56 81 ASP A N 1
ATOM 625 C CA . ASP A 1 81 ? -19.997 -3.592 41.750 1.00 92.56 81 ASP A CA 1
ATOM 626 C C . ASP A 1 81 ? -19.753 -4.688 40.698 1.00 92.56 81 ASP A C 1
ATOM 628 O O . ASP A 1 81 ? -18.974 -5.608 40.940 1.00 92.56 81 ASP A O 1
ATOM 632 N N . GLU A 1 82 ? -20.392 -4.594 39.529 1.00 93.38 82 GLU A N 1
ATOM 633 C CA . GLU A 1 82 ? -20.182 -5.524 38.416 1.00 93.38 82 GLU A CA 1
ATOM 634 C C . GLU A 1 82 ? -18.921 -5.174 37.624 1.00 93.38 82 GLU A C 1
ATOM 636 O O . GLU A 1 82 ? -18.231 -6.066 37.141 1.00 93.38 82 GLU A O 1
ATOM 641 N N . ILE A 1 83 ? -18.591 -3.888 37.507 1.00 93.69 83 ILE A N 1
ATOM 642 C CA . ILE A 1 83 ? -17.419 -3.402 36.767 1.00 93.69 83 ILE A CA 1
ATOM 643 C C . ILE A 1 83 ? -16.117 -3.656 37.530 1.00 93.69 83 ILE A C 1
ATOM 645 O O . ILE A 1 83 ? -15.090 -3.938 36.914 1.00 93.69 83 ILE A O 1
ATOM 649 N N . ASN A 1 84 ? -16.146 -3.586 38.859 1.00 94.44 84 ASN A N 1
ATOM 650 C CA . ASN A 1 84 ? -14.970 -3.771 39.697 1.00 94.44 84 ASN A CA 1
ATOM 651 C C . ASN A 1 84 ? -14.327 -5.157 39.483 1.00 94.44 84 ASN A C 1
ATOM 653 O O . ASN A 1 84 ? -14.916 -6.193 39.794 1.00 94.44 84 ASN A O 1
ATOM 657 N N . GLY A 1 85 ? -13.098 -5.176 38.962 1.00 92.88 85 GLY A N 1
ATOM 658 C CA . GLY A 1 85 ? -12.358 -6.389 38.606 1.00 92.88 85 GLY A CA 1
ATOM 659 C C . GLY A 1 85 ? -12.591 -6.900 37.176 1.00 92.88 85 GLY A C 1
ATOM 660 O O . GLY A 1 85 ? -11.945 -7.872 36.778 1.00 92.88 85 GLY A O 1
ATOM 661 N N . ASN A 1 86 ? -13.467 -6.258 36.399 1.00 95.38 86 ASN A N 1
ATOM 662 C CA . ASN A 1 86 ? -13.927 -6.711 35.086 1.00 95.38 86 ASN A CA 1
ATOM 663 C C . ASN A 1 86 ? -13.637 -5.695 33.966 1.00 95.38 86 ASN A C 1
ATOM 665 O O . ASN A 1 86 ? -13.267 -4.545 34.206 1.00 95.38 86 ASN A O 1
ATOM 669 N N . THR A 1 87 ? -13.793 -6.133 32.715 1.00 95.81 87 THR A N 1
ATOM 670 C CA . THR A 1 87 ? -13.676 -5.265 31.537 1.00 95.81 87 THR A CA 1
ATOM 671 C C . THR A 1 87 ? -14.973 -4.499 31.314 1.00 95.81 87 THR A C 1
ATOM 673 O O . THR A 1 87 ? -16.009 -5.110 31.053 1.00 95.81 87 THR A O 1
ATOM 676 N N . ALA A 1 88 ? -14.907 -3.170 31.370 1.00 96.38 88 ALA A N 1
ATOM 677 C CA . ALA A 1 88 ? -16.041 -2.302 31.078 1.00 96.38 88 ALA A CA 1
ATOM 678 C C . ALA A 1 88 ? -16.210 -2.117 29.562 1.00 96.38 88 ALA A C 1
ATOM 680 O O . ALA A 1 88 ? -15.267 -1.729 28.871 1.00 96.38 88 ALA A O 1
ATOM 681 N N . ILE A 1 89 ? -17.416 -2.353 29.049 1.00 96.94 89 ILE A N 1
ATOM 682 C CA . ILE A 1 89 ? -17.814 -2.025 27.677 1.00 96.94 89 ILE A CA 1
ATOM 683 C C . ILE A 1 89 ? -18.627 -0.734 27.714 1.00 96.94 89 ILE A C 1
ATOM 685 O O . ILE A 1 89 ? -19.667 -0.666 28.373 1.00 96.94 89 ILE A O 1
ATOM 689 N N . ILE A 1 90 ? -18.150 0.279 26.993 1.00 94.44 90 ILE A N 1
ATOM 690 C CA . ILE A 1 90 ? -18.749 1.614 26.933 1.00 94.44 90 ILE A CA 1
ATOM 691 C C . ILE A 1 90 ? -18.908 2.092 25.490 1.00 94.44 90 ILE A C 1
ATOM 693 O O . ILE A 1 90 ? -18.226 1.630 24.578 1.00 94.44 90 ILE A O 1
ATOM 697 N N . ARG A 1 91 ? -19.782 3.073 25.266 1.00 90.81 91 ARG A N 1
ATOM 698 C CA . ARG A 1 91 ? -19.990 3.731 23.972 1.00 90.81 91 ARG A CA 1
ATOM 699 C C . ARG A 1 91 ? -19.256 5.067 23.883 1.00 90.81 91 ARG A C 1
ATOM 701 O O . ARG A 1 91 ? -19.239 5.866 24.827 1.00 90.81 91 ARG A O 1
ATOM 708 N N . ARG A 1 92 ? -18.727 5.364 22.691 1.00 85.25 92 ARG A N 1
ATOM 709 C CA . ARG A 1 92 ? -18.151 6.678 22.359 1.00 85.25 92 ARG A CA 1
ATOM 710 C C . ARG A 1 92 ? -19.171 7.818 22.496 1.00 85.25 92 ARG A C 1
ATOM 712 O O . ARG A 1 92 ? -18.851 8.796 23.165 1.00 85.25 92 ARG A O 1
ATOM 719 N N . SER A 1 93 ? -20.398 7.601 22.001 1.00 73.56 93 SER A N 1
ATOM 720 C CA . SER A 1 93 ? -21.566 8.508 21.969 1.00 73.56 93 SER A CA 1
ATOM 721 C C . SER A 1 93 ? -21.645 9.490 20.783 1.00 73.56 93 SER A C 1
ATOM 723 O O . SER A 1 93 ? -20.987 10.528 20.797 1.00 73.56 93 SER A O 1
ATOM 725 N N . LYS A 1 94 ? -22.587 9.223 19.857 1.00 57.38 94 LYS A N 1
ATOM 726 C CA . LYS A 1 94 ? -22.937 10.047 18.674 1.00 57.38 94 LYS A CA 1
ATOM 727 C C . LYS A 1 94 ? -23.946 11.155 18.984 1.00 57.38 94 LYS A C 1
ATOM 729 O O . LYS A 1 94 ? -23.975 12.184 18.316 1.00 57.38 94 LYS A O 1
ATOM 734 N N . ASP A 1 95 ? -24.763 10.932 20.015 1.00 46.34 95 ASP A N 1
ATOM 735 C CA . ASP A 1 95 ? -26.042 11.625 20.218 1.00 46.34 95 ASP A CA 1
ATOM 736 C C . ASP A 1 95 ? -26.034 12.678 21.329 1.00 46.34 95 ASP A C 1
ATOM 738 O O . ASP A 1 95 ? -27.067 13.281 21.627 1.00 46.34 95 ASP A O 1
ATOM 742 N N . VAL A 1 96 ? -24.881 12.959 21.938 1.00 45.66 96 VAL A N 1
ATOM 743 C CA . VAL A 1 96 ? -24.796 14.084 22.870 1.00 45.66 96 VAL A CA 1
ATOM 744 C C . VAL A 1 96 ? -24.511 15.334 22.051 1.00 45.66 96 VAL A C 1
ATOM 746 O O . VAL A 1 96 ? -23.371 15.759 21.878 1.00 45.66 96 VAL A O 1
ATOM 749 N N . VAL A 1 97 ? -25.582 15.947 21.541 1.00 43.91 97 VAL A N 1
ATOM 750 C CA . VAL A 1 97 ? -25.574 17.397 21.343 1.00 43.91 97 VAL A CA 1
ATOM 751 C C . VAL A 1 97 ? -25.163 17.967 22.692 1.00 43.91 97 VAL A C 1
ATOM 753 O O . VAL A 1 97 ? -25.912 17.813 23.656 1.00 43.91 97 VAL A O 1
ATOM 756 N N . CYS A 1 98 ? -23.965 18.550 22.773 1.00 52.50 98 CYS A N 1
ATOM 757 C CA . CYS A 1 98 ? -23.487 19.206 23.983 1.00 52.50 98 CYS A CA 1
ATOM 758 C C . CYS A 1 98 ? -24.498 20.301 24.341 1.00 52.50 98 CYS A C 1
ATOM 760 O O . CYS A 1 98 ? -24.496 21.384 23.754 1.00 52.50 98 CYS A O 1
ATOM 762 N N . SER A 1 99 ? -25.429 19.983 25.231 1.00 46.84 99 SER A N 1
ATOM 763 C CA . SER A 1 99 ? -26.392 20.921 25.782 1.00 46.84 99 SER A CA 1
ATOM 764 C C . SER A 1 99 ? -25.894 21.349 27.156 1.00 46.84 99 SER A C 1
ATOM 766 O O . SER A 1 99 ? -25.007 20.722 27.733 1.00 46.84 99 SER A O 1
ATOM 768 N N . GLU A 1 100 ? -26.460 22.422 27.700 1.00 47.03 100 GLU A N 1
ATOM 769 C CA . GLU A 1 100 ? -26.103 22.901 29.041 1.00 47.03 100 GLU A CA 1
ATOM 770 C C . GLU A 1 100 ? -26.362 21.844 30.145 1.00 47.03 100 GLU A C 1
ATOM 772 O O . GLU A 1 100 ? -25.800 21.963 31.233 1.00 47.03 100 GLU A O 1
ATOM 777 N N . ASP A 1 101 ? -27.128 20.782 29.843 1.00 42.75 101 ASP A N 1
ATOM 778 C CA . ASP A 1 101 ? -27.585 19.754 30.790 1.00 42.75 101 ASP A CA 1
ATOM 779 C C . ASP A 1 101 ? -26.955 18.355 30.592 1.00 42.75 101 ASP A C 1
ATOM 781 O O . ASP A 1 101 ? -27.126 17.485 31.448 1.00 42.75 101 ASP A O 1
ATOM 785 N N . VAL A 1 102 ? -26.224 18.103 29.495 1.00 47.16 102 VAL A N 1
ATOM 786 C CA . VAL A 1 102 ? -25.568 16.806 29.220 1.00 47.16 102 VAL A CA 1
ATOM 787 C C . VAL A 1 102 ? -24.100 17.046 28.884 1.00 47.16 102 VAL A C 1
ATOM 789 O O . VAL A 1 102 ? -23.779 17.659 27.865 1.00 47.16 102 VAL A O 1
ATOM 792 N N . SER A 1 103 ? -23.190 16.577 29.745 1.00 49.09 103 SER A N 1
ATOM 793 C CA . SER A 1 103 ? -21.757 16.741 29.502 1.00 49.09 103 SER A CA 1
ATOM 794 C C . SER A 1 103 ? -21.306 15.840 28.346 1.00 49.09 103 SER A C 1
ATOM 796 O O . SER A 1 103 ? -21.469 14.619 28.354 1.00 49.09 103 SER A O 1
ATOM 798 N N . CYS A 1 104 ? -20.726 16.463 27.324 1.00 64.50 104 CYS A N 1
ATOM 799 C CA . CYS A 1 104 ? -19.871 15.780 26.367 1.00 64.50 104 CYS A CA 1
ATOM 800 C C . CYS A 1 104 ? -18.577 15.429 27.096 1.00 64.50 104 CYS A C 1
ATOM 802 O O . CYS A 1 104 ? -17.818 16.340 27.424 1.00 64.50 104 CYS A O 1
ATOM 804 N N . CYS A 1 105 ? -18.343 14.146 27.375 1.00 73.06 105 CYS A N 1
ATOM 805 C CA . CYS A 1 105 ? -17.107 13.726 28.020 1.00 73.06 105 CYS A CA 1
ATOM 806 C C . CYS A 1 105 ? -16.130 13.083 27.026 1.00 73.06 105 CYS A C 1
ATOM 808 O O . CYS A 1 105 ? -16.499 12.309 26.139 1.00 73.06 105 CYS A O 1
ATOM 810 N N . SER A 1 106 ? -14.865 13.448 27.178 1.00 77.50 106 SER A N 1
ATOM 811 C CA . SER A 1 106 ? -13.713 12.947 26.436 1.00 77.50 106 SER A CA 1
ATOM 812 C C . SER A 1 106 ? -13.441 11.462 26.714 1.00 77.50 106 SER A C 1
ATOM 814 O O . SER A 1 106 ? -13.868 10.914 27.732 1.00 77.50 106 SER A O 1
ATOM 816 N N . PHE A 1 107 ? -12.655 10.804 25.850 1.00 83.25 107 PHE A N 1
ATOM 817 C CA . PHE A 1 107 ? -12.159 9.445 26.119 1.00 83.25 107 PHE A CA 1
ATOM 818 C C . PHE A 1 107 ? -11.404 9.359 27.450 1.00 83.25 107 PHE A C 1
ATOM 820 O O . PHE A 1 107 ? -11.532 8.371 28.170 1.00 83.25 107 PHE A O 1
ATOM 827 N N . GLN A 1 108 ? -10.674 10.420 27.803 1.00 83.31 108 GLN A N 1
ATOM 828 C CA . GLN A 1 108 ? -9.984 10.551 29.081 1.00 83.31 108 GLN A CA 1
ATOM 829 C C . GLN A 1 108 ? -10.962 10.509 30.267 1.00 83.31 108 GLN A C 1
ATOM 831 O O . GLN A 1 108 ? -10.729 9.782 31.225 1.00 83.31 108 GLN A O 1
ATOM 836 N N . GLU A 1 109 ? -12.068 11.250 30.220 1.00 84.50 109 GLU A N 1
ATOM 837 C CA . GLU A 1 109 ? -13.055 11.251 31.309 1.00 84.50 109 GLU A CA 1
ATOM 838 C C . GLU A 1 109 ? -13.764 9.902 31.448 1.00 84.50 109 GLU A C 1
ATOM 840 O O . GLU A 1 109 ? -13.873 9.397 32.565 1.00 84.50 109 GLU A O 1
ATOM 845 N N . LYS A 1 110 ? -14.163 9.284 30.328 1.00 88.75 110 LYS A N 1
ATOM 846 C CA . LYS A 1 110 ? -14.736 7.924 30.316 1.00 88.75 110 LYS A CA 1
ATOM 847 C C . LYS A 1 110 ? -13.785 6.915 30.955 1.00 88.75 110 LYS A C 1
ATOM 849 O O . LYS A 1 110 ? -14.197 6.089 31.767 1.00 88.75 110 LYS A O 1
ATOM 854 N N . THR A 1 111 ? -12.504 7.024 30.604 1.00 89.38 111 THR A N 1
ATOM 855 C CA . THR A 1 111 ? -11.433 6.194 31.157 1.00 89.38 111 THR A CA 1
ATOM 856 C C . THR A 1 111 ? -11.340 6.364 32.667 1.00 89.38 111 THR A C 1
ATOM 858 O O . THR A 1 111 ? -11.444 5.381 33.393 1.00 89.38 111 THR A O 1
ATOM 861 N N . THR A 1 112 ? -11.238 7.604 33.151 1.00 88.75 112 THR A N 1
ATOM 862 C CA . THR A 1 112 ? -11.148 7.900 34.588 1.00 88.75 112 THR A CA 1
ATOM 863 C C . THR A 1 112 ? -12.347 7.353 35.364 1.00 88.75 112 THR A C 1
ATOM 865 O O . THR A 1 112 ? -12.169 6.815 36.457 1.00 88.75 112 THR A O 1
ATOM 868 N N . VAL A 1 113 ? -13.564 7.468 34.817 1.00 90.19 113 VAL A N 1
ATOM 869 C CA . VAL A 1 113 ? -14.787 6.929 35.435 1.00 90.19 113 VAL A CA 1
ATOM 870 C C . VAL A 1 113 ? -14.700 5.409 35.587 1.00 90.19 113 VAL A C 1
ATOM 872 O O . VAL A 1 113 ? -14.953 4.887 36.675 1.00 90.19 113 VAL A O 1
ATOM 875 N N . CYS A 1 114 ? -14.301 4.698 34.532 1.00 91.81 114 CYS A N 1
ATOM 876 C CA . CYS A 1 114 ? -14.189 3.240 34.555 1.00 91.81 114 CYS A CA 1
ATOM 877 C C . CYS A 1 114 ? -13.057 2.764 35.481 1.00 91.81 114 CYS A C 1
ATOM 879 O O . CYS A 1 114 ? -13.276 1.873 36.300 1.00 91.81 114 CYS A O 1
ATOM 881 N N . GLU A 1 115 ? -11.876 3.386 35.416 1.00 90.81 115 GLU A N 1
ATOM 882 C CA . GLU A 1 115 ? -10.737 3.051 36.285 1.00 90.81 115 GLU A CA 1
ATOM 883 C C . GLU A 1 115 ? -11.061 3.284 37.767 1.00 90.81 115 GLU A C 1
ATOM 885 O O . GLU A 1 115 ? -10.797 2.425 38.606 1.00 90.81 115 GLU A O 1
ATOM 890 N N . THR A 1 116 ? -11.693 4.416 38.098 1.00 89.94 116 THR A N 1
ATOM 891 C CA . THR A 1 116 ? -12.108 4.730 39.481 1.00 89.94 116 THR A CA 1
ATOM 892 C C . THR A 1 116 ? -13.170 3.751 39.986 1.00 89.94 116 THR A C 1
ATOM 894 O O . THR A 1 116 ? -13.231 3.468 41.180 1.00 89.94 116 THR A O 1
ATOM 897 N N . SER A 1 117 ? -13.969 3.186 39.077 1.00 91.75 117 SER A N 1
ATOM 898 C CA . SER A 1 117 ? -14.952 2.135 39.373 1.00 91.75 117 SER A CA 1
ATOM 899 C C . SER A 1 117 ? -14.328 0.736 39.503 1.00 91.75 117 SER A C 1
ATOM 901 O O . SER A 1 117 ? -15.042 -0.235 39.738 1.00 91.75 117 SER A O 1
ATOM 903 N N . GLY A 1 118 ? -13.003 0.615 39.365 1.00 92.31 118 GLY A N 1
ATOM 904 C CA . GLY A 1 118 ? -12.267 -0.640 39.513 1.00 92.31 118 GLY A CA 1
ATOM 905 C C . GLY A 1 118 ? -12.219 -1.506 38.254 1.00 92.31 118 GLY A C 1
ATOM 906 O O . GLY A 1 118 ? -11.898 -2.689 38.367 1.00 92.31 118 GLY A O 1
ATOM 907 N N . ALA A 1 119 ? -12.537 -0.965 37.072 1.00 93.19 119 ALA A N 1
ATOM 908 C CA . ALA A 1 119 ? -12.388 -1.706 35.819 1.00 93.19 119 ALA A CA 1
ATOM 909 C C . ALA A 1 119 ? -10.938 -2.186 35.637 1.00 93.19 119 ALA A C 1
ATOM 911 O O . ALA A 1 119 ? -9.996 -1.479 35.988 1.00 93.19 119 ALA A O 1
ATOM 912 N N . THR A 1 120 ? -10.755 -3.376 35.068 1.00 91.88 120 THR A N 1
ATOM 913 C CA . THR A 1 120 ? -9.437 -3.979 34.777 1.00 91.88 120 THR A CA 1
ATOM 914 C C . THR A 1 120 ? -9.062 -3.920 33.299 1.00 91.88 120 THR A C 1
ATOM 916 O O . THR A 1 120 ? -7.928 -4.222 32.939 1.00 91.88 120 THR A O 1
ATOM 919 N N . GLY A 1 121 ? -10.001 -3.499 32.454 1.00 92.50 121 GLY A N 1
ATOM 920 C CA . GLY A 1 121 ? -9.835 -3.212 31.034 1.00 92.50 121 GLY A CA 1
ATOM 921 C C . GLY A 1 121 ? -11.035 -2.415 30.528 1.00 92.50 121 GLY A C 1
ATOM 922 O O . GLY A 1 121 ? -12.095 -2.417 31.162 1.00 92.50 121 GLY A O 1
ATOM 923 N N . ILE A 1 122 ? -10.883 -1.708 29.412 1.00 94.31 122 ILE A N 1
ATOM 924 C CA . ILE A 1 122 ? -11.949 -0.868 28.854 1.00 94.31 122 ILE A CA 1
ATOM 925 C C . ILE A 1 122 ? -12.049 -1.097 27.345 1.00 94.31 122 ILE A C 1
ATOM 927 O O . ILE A 1 122 ? -11.071 -0.967 26.610 1.00 94.31 122 ILE A O 1
ATOM 931 N N . ILE A 1 123 ? -13.256 -1.404 26.877 1.00 95.81 123 ILE A N 1
ATOM 932 C CA . ILE A 1 123 ? -13.599 -1.452 25.456 1.00 95.81 123 ILE A CA 1
ATOM 933 C C . ILE A 1 123 ? -14.494 -0.262 25.144 1.00 95.81 123 ILE A C 1
ATOM 935 O O . ILE A 1 123 ? -15.566 -0.110 25.731 1.00 95.81 123 ILE A O 1
ATOM 939 N N . VAL A 1 124 ? -14.078 0.551 24.177 1.00 94.38 124 VAL A N 1
ATOM 940 C CA . VAL A 1 124 ? -14.905 1.629 23.632 1.00 94.38 124 VAL A CA 1
ATOM 941 C C . VAL A 1 124 ? -15.513 1.180 22.309 1.00 94.38 124 VAL A C 1
ATOM 943 O O . VAL A 1 124 ? -14.806 0.815 21.377 1.00 94.38 124 VAL A O 1
ATOM 946 N N . ILE A 1 125 ? -16.834 1.228 22.198 1.00 94.00 125 ILE A N 1
ATOM 947 C CA . ILE A 1 125 ? -17.544 0.967 20.946 1.00 94.00 125 ILE A CA 1
ATOM 948 C C . ILE A 1 125 ? -17.590 2.264 20.144 1.00 94.00 125 ILE A C 1
ATOM 950 O O . ILE A 1 125 ? -18.133 3.274 20.619 1.00 94.00 125 ILE A O 1
ATOM 954 N N . ASN A 1 126 ? -17.023 2.232 18.935 1.00 88.56 126 ASN A N 1
ATOM 955 C CA . ASN A 1 126 ? -17.161 3.320 17.979 1.00 88.56 126 ASN A CA 1
ATOM 956 C C . ASN A 1 126 ? -18.642 3.502 17.622 1.00 88.56 126 ASN A C 1
ATOM 958 O O . ASN A 1 126 ? -19.401 2.548 17.513 1.00 88.56 126 ASN A O 1
ATOM 962 N N . ASP A 1 127 ? -19.066 4.740 17.457 1.00 84.75 127 ASP A N 1
ATOM 963 C CA . ASP A 1 127 ? -20.448 5.140 17.198 1.00 84.75 127 ASP A CA 1
ATOM 964 C C . ASP A 1 127 ? -20.718 5.449 15.714 1.00 84.75 127 ASP A C 1
ATOM 966 O O . ASP A 1 127 ? -21.857 5.688 15.301 1.00 84.75 127 ASP A O 1
ATOM 970 N N . ASN A 1 128 ? -19.660 5.414 14.907 1.00 82.88 128 ASN A N 1
ATOM 971 C CA . ASN A 1 128 ? -19.709 5.477 13.458 1.00 82.88 128 ASN A CA 1
ATOM 972 C C . ASN A 1 128 ? -20.158 4.120 12.891 1.00 82.88 128 ASN A C 1
ATOM 974 O O . ASN A 1 128 ? -19.348 3.209 12.742 1.00 82.88 128 ASN A O 1
ATOM 978 N N . GLU A 1 129 ? -21.451 3.992 12.587 1.00 85.88 129 GLU A N 1
ATOM 979 C CA . GLU A 1 129 ? -22.067 2.728 12.138 1.00 85.88 129 GLU A CA 1
ATOM 980 C C . GLU A 1 129 ? -21.479 2.192 10.827 1.00 85.88 129 GLU A C 1
ATOM 982 O O . GLU A 1 129 ? -21.399 0.979 10.644 1.00 85.88 129 GLU A O 1
ATOM 987 N N . ASP A 1 130 ? -21.030 3.097 9.957 1.00 83.62 130 ASP A N 1
ATOM 988 C CA . ASP A 1 130 ? -20.516 2.774 8.626 1.00 83.62 130 ASP A CA 1
ATOM 989 C C . ASP A 1 130 ? -18.976 2.757 8.559 1.00 83.62 130 ASP A C 1
ATOM 991 O O . ASP A 1 130 ? -18.410 2.561 7.486 1.00 83.62 130 ASP A O 1
ATOM 995 N N . ALA A 1 131 ? -18.275 3.004 9.675 1.00 80.81 131 ALA A N 1
ATOM 996 C CA . ALA A 1 131 ? -16.813 2.988 9.690 1.00 80.81 131 ALA A CA 1
ATOM 997 C C . ALA A 1 131 ? -16.281 1.553 9.646 1.00 80.81 131 ALA A C 1
ATOM 999 O O . ALA A 1 131 ? -16.649 0.723 10.482 1.00 80.81 131 ALA A O 1
ATOM 1000 N N . ILE A 1 132 ? -15.360 1.288 8.716 1.00 83.94 132 ILE A N 1
ATOM 1001 C CA . ILE A 1 132 ? -14.684 -0.014 8.614 1.00 83.94 132 ILE A CA 1
ATOM 1002 C C . ILE A 1 132 ? -13.657 -0.193 9.734 1.00 83.94 132 ILE A C 1
ATOM 1004 O O . ILE A 1 132 ? -13.496 -1.299 10.245 1.00 83.94 132 ILE A O 1
ATOM 1008 N N . LEU A 1 133 ? -12.997 0.892 10.153 1.00 83.88 133 LEU A N 1
ATOM 1009 C CA . LEU A 1 133 ? -12.006 0.879 11.227 1.00 83.88 133 LEU A CA 1
ATOM 1010 C C . LEU A 1 133 ? -12.489 1.642 12.475 1.00 83.88 133 LEU A C 1
ATOM 1012 O O . LEU A 1 133 ? -13.277 2.591 12.377 1.00 83.88 133 LEU A O 1
ATOM 1016 N N . PRO A 1 134 ? -12.026 1.254 13.678 1.00 83.06 134 PRO A N 1
ATOM 1017 C CA . PRO A 1 134 ? -12.108 2.112 14.855 1.00 83.06 134 PRO A CA 1
ATOM 1018 C C . PRO A 1 134 ? -11.303 3.402 14.644 1.00 83.06 134 PRO A C 1
ATOM 1020 O O . PRO A 1 134 ? -10.297 3.393 13.942 1.00 83.06 134 PRO A O 1
ATOM 1023 N N . ILE A 1 135 ? -11.698 4.496 15.301 1.00 76.00 135 ILE A N 1
ATOM 1024 C CA . ILE A 1 135 ? -10.932 5.749 15.254 1.00 76.00 135 ILE A CA 1
ATOM 1025 C C . ILE A 1 135 ? -9.906 5.832 16.388 1.00 76.00 135 ILE A C 1
ATOM 1027 O O . ILE A 1 135 ? -10.100 5.276 17.473 1.00 76.00 135 ILE A O 1
ATOM 1031 N N . THR A 1 136 ? -8.836 6.591 16.169 1.00 73.88 136 THR A N 1
ATOM 1032 C CA . THR A 1 136 ? -7.804 6.815 17.186 1.00 73.88 136 THR A CA 1
ATOM 1033 C C . THR A 1 136 ? -8.367 7.534 18.414 1.00 73.88 136 THR A C 1
ATOM 1035 O O . THR A 1 136 ? -9.004 8.586 18.314 1.00 73.88 136 THR A O 1
ATOM 1038 N N . MET A 1 137 ? -8.095 6.985 19.602 1.00 76.44 137 MET A N 1
ATOM 1039 C CA . MET A 1 137 ? -8.441 7.608 20.881 1.00 76.44 137 MET A CA 1
ATOM 1040 C C . MET A 1 137 ? -7.254 8.395 21.439 1.00 76.44 137 MET A C 1
ATOM 1042 O O . MET A 1 137 ? -6.339 7.821 22.033 1.00 76.44 137 MET A O 1
ATOM 1046 N N . GLY A 1 138 ? -7.302 9.718 21.283 1.00 68.69 138 GLY A N 1
ATOM 1047 C CA . GLY A 1 138 ? -6.363 10.651 21.908 1.00 68.69 138 GLY A CA 1
ATOM 1048 C C . GLY A 1 138 ? -6.840 11.151 23.278 1.00 68.69 138 GLY A C 1
ATOM 1049 O O . GLY A 1 138 ? -8.040 11.165 23.575 1.00 68.69 138 GLY A O 1
ATOM 1050 N N . ALA A 1 139 ? -5.900 11.592 24.117 1.00 67.19 139 ALA A N 1
ATOM 1051 C CA . ALA A 1 139 ? -6.205 12.273 25.376 1.00 67.19 139 ALA A CA 1
ATOM 1052 C C . ALA A 1 139 ? -6.275 13.794 25.182 1.00 67.19 139 ALA A C 1
ATOM 1054 O O . ALA A 1 139 ? -5.521 14.371 24.402 1.00 67.19 139 ALA A O 1
ATOM 1055 N N . SER A 1 140 ? -7.120 14.472 25.965 1.00 64.75 140 SER A N 1
ATOM 1056 C CA . SER A 1 140 ? -7.164 15.944 25.995 1.00 64.75 140 SER A CA 1
ATOM 1057 C C . SER A 1 140 ? -5.887 16.584 26.556 1.00 64.75 140 SER A C 1
ATOM 1059 O O . SER A 1 140 ? -5.616 17.760 26.306 1.00 64.75 140 SER A O 1
ATOM 1061 N N . HIS A 1 141 ? -5.089 15.821 27.307 1.00 64.88 141 HIS A N 1
ATOM 1062 C CA . HIS A 1 141 ? -3.822 16.262 27.878 1.00 64.88 141 HIS A CA 1
ATOM 1063 C C . HIS A 1 141 ? -2.722 15.240 27.595 1.00 64.88 141 HIS A C 1
ATOM 1065 O O . HIS A 1 141 ? -2.888 14.055 27.868 1.00 64.88 141 HIS A O 1
ATOM 1071 N N . SER A 1 142 ? -1.568 15.711 27.119 1.00 61.69 142 SER A N 1
ATOM 1072 C CA . SER A 1 142 ? -0.430 14.863 26.732 1.00 61.69 142 SER A CA 1
ATOM 1073 C C . SER A 1 142 ? 0.199 14.069 27.882 1.00 61.69 142 SER A C 1
ATOM 1075 O O . SER A 1 142 ? 0.969 13.149 27.635 1.00 61.69 142 SER A O 1
ATOM 1077 N N . SER A 1 143 ? -0.099 14.422 29.135 1.00 73.31 143 SER A N 1
ATOM 1078 C CA . SER A 1 143 ? 0.389 13.727 30.331 1.00 73.31 143 SER A CA 1
ATOM 1079 C C . SER A 1 143 ? -0.587 12.688 30.884 1.00 73.31 143 SER A C 1
ATOM 1081 O O . SER A 1 143 ? -0.295 12.083 31.914 1.00 73.31 143 SER A O 1
ATOM 1083 N N . PHE A 1 144 ? -1.777 12.541 30.293 1.00 76.81 144 PHE A N 1
ATOM 1084 C CA . PHE A 1 144 ? -2.728 11.537 30.752 1.00 76.81 144 PHE A CA 1
ATOM 1085 C C . PHE A 1 144 ? -2.211 10.148 30.387 1.00 76.81 144 PHE A C 1
ATOM 1087 O O . PHE A 1 144 ? -1.795 9.912 29.256 1.00 76.81 144 PHE A O 1
ATOM 1094 N N . THR A 1 145 ? -2.237 9.243 31.357 1.00 81.00 145 THR A N 1
ATOM 1095 C CA . THR A 1 145 ? -1.869 7.841 31.164 1.00 81.00 145 THR A CA 1
ATOM 1096 C C . THR A 1 145 ? -2.899 6.982 31.868 1.00 81.00 145 THR A C 1
ATOM 1098 O O . THR A 1 145 ? -3.299 7.303 32.987 1.00 81.00 145 THR A O 1
ATOM 1101 N N . SER A 1 146 ? -3.334 5.922 31.198 1.00 84.31 146 SER A N 1
ATOM 1102 C CA . SER A 1 146 ? -4.171 4.891 31.798 1.00 84.31 146 SER A CA 1
ATOM 1103 C C . SER A 1 146 ? -3.315 3.775 32.397 1.00 84.31 146 SER A C 1
ATOM 1105 O O . SER A 1 146 ? -2.200 3.494 31.944 1.00 84.31 146 SER A O 1
ATOM 1107 N N . THR A 1 147 ? -3.857 3.155 33.439 1.00 84.75 147 THR A N 1
ATOM 1108 C CA . THR A 1 147 ? -3.287 2.004 34.147 1.00 84.75 147 THR A CA 1
ATOM 1109 C C . THR A 1 147 ? -3.878 0.667 33.712 1.00 84.75 147 THR A C 1
ATOM 1111 O O . THR A 1 147 ? -3.386 -0.379 34.135 1.00 84.75 147 THR A O 1
ATOM 1114 N N . VAL A 1 148 ? -4.920 0.689 32.880 1.00 86.69 148 VAL A N 1
ATOM 1115 C CA . VAL A 1 148 ? -5.609 -0.500 32.376 1.00 86.69 148 VAL A CA 1
ATOM 1116 C C . VAL A 1 148 ? -5.530 -0.532 30.852 1.00 86.69 148 VAL A C 1
ATOM 1118 O O . VAL A 1 148 ? -5.395 0.517 30.227 1.00 86.69 148 VAL A O 1
ATOM 1121 N N . PRO A 1 149 ? -5.602 -1.710 30.215 1.00 88.50 149 PRO A N 1
ATOM 1122 C CA . PRO A 1 149 ? -5.682 -1.791 28.766 1.00 88.50 149 PRO A CA 1
ATOM 1123 C C . PRO A 1 149 ? -6.987 -1.170 28.250 1.00 88.50 149 PRO A C 1
ATOM 1125 O O . PRO A 1 149 ? -8.075 -1.473 28.748 1.00 88.50 149 PRO A O 1
ATOM 1128 N N . ILE A 1 150 ? -6.877 -0.323 27.225 1.00 88.94 150 ILE A N 1
ATOM 1129 C CA . ILE A 1 150 ? -8.009 0.349 26.582 1.00 88.94 150 ILE A CA 1
ATOM 1130 C C . ILE A 1 150 ? -7.867 0.235 25.078 1.00 88.94 150 ILE A C 1
ATOM 1132 O O . ILE A 1 150 ? -6.822 0.582 24.521 1.00 88.94 150 ILE A O 1
ATOM 1136 N N . CYS A 1 151 ? -8.936 -0.178 24.409 1.00 89.75 151 CYS A N 1
ATOM 1137 C CA . CYS A 1 151 ? -8.986 -0.136 22.958 1.00 89.75 151 CYS A CA 1
ATOM 1138 C C . CYS A 1 151 ? -10.402 0.119 22.431 1.00 89.75 151 CYS A C 1
ATOM 1140 O O . CYS A 1 151 ? -11.397 -0.053 23.140 1.00 89.75 151 CYS A O 1
ATOM 1142 N N . MET A 1 152 ? -10.477 0.618 21.198 1.00 90.50 152 MET A N 1
ATOM 1143 C CA . MET A 1 152 ? -11.724 0.877 20.493 1.00 90.50 152 MET A CA 1
ATOM 1144 C C . MET A 1 152 ? -11.975 -0.223 19.469 1.00 90.50 152 MET A C 1
ATOM 1146 O O . MET A 1 152 ? -11.060 -0.614 18.746 1.00 90.50 152 MET A O 1
ATOM 1150 N N . ILE A 1 153 ? -13.226 -0.663 19.382 1.00 93.56 153 ILE A N 1
ATOM 1151 C CA . ILE A 1 153 ? -13.716 -1.599 18.364 1.00 93.56 153 ILE A CA 1
ATOM 1152 C C . ILE A 1 153 ? -14.724 -0.911 17.440 1.00 93.56 153 ILE A C 1
ATOM 1154 O O . ILE A 1 153 ? -15.249 0.162 17.758 1.00 93.56 153 ILE A O 1
ATOM 1158 N N . THR A 1 154 ? -15.000 -1.527 16.290 1.00 91.56 154 THR A N 1
ATOM 1159 C CA . THR A 1 154 ? -16.000 -1.021 15.341 1.00 91.56 154 THR A CA 1
ATOM 1160 C C . THR A 1 154 ? -17.404 -1.031 15.957 1.00 91.56 154 THR A C 1
ATOM 1162 O O . THR A 1 154 ? -17.675 -1.737 16.933 1.00 91.56 154 THR A O 1
ATOM 1165 N N . TYR A 1 155 ? -18.326 -0.256 15.380 1.00 91.62 155 TYR A N 1
ATOM 1166 C CA . TYR A 1 155 ? -19.723 -0.259 15.822 1.00 91.62 155 TYR A CA 1
ATOM 1167 C C . TYR A 1 155 ? -20.349 -1.655 15.718 1.00 91.62 155 TYR A C 1
ATOM 1169 O O . TYR A 1 155 ? -20.983 -2.126 16.662 1.00 91.62 155 TYR A O 1
ATOM 1177 N N . LYS A 1 156 ? -20.141 -2.323 14.576 1.00 92.12 156 LYS A N 1
ATOM 1178 C CA . LYS A 1 156 ? -20.698 -3.646 14.282 1.00 92.12 156 LYS A CA 1
ATOM 1179 C C . LYS A 1 156 ? -20.212 -4.691 15.284 1.00 92.12 156 LYS A C 1
ATOM 1181 O O . LYS A 1 156 ? -21.036 -5.364 15.898 1.00 92.12 156 LYS A O 1
ATOM 1186 N N . ASP A 1 157 ? -18.901 -4.753 15.515 1.00 94.12 157 ASP A N 1
ATOM 1187 C CA . ASP A 1 157 ? -18.325 -5.673 16.497 1.00 94.12 157 ASP A CA 1
ATOM 1188 C C . ASP A 1 157 ? -18.797 -5.355 17.921 1.00 94.12 157 ASP A C 1
ATOM 1190 O O . ASP A 1 157 ? -19.031 -6.259 18.721 1.00 94.12 157 ASP A O 1
ATOM 1194 N N . GLY A 1 158 ? -18.985 -4.071 18.239 1.00 94.38 158 GLY A N 1
ATOM 1195 C CA . GLY A 1 158 ? -19.521 -3.636 19.524 1.00 94.38 158 GLY A CA 1
ATOM 1196 C C . GLY A 1 158 ? -20.960 -4.079 19.771 1.00 94.38 158 GLY A C 1
ATOM 1197 O O . GLY A 1 158 ? -21.267 -4.569 20.857 1.00 94.38 158 GLY A O 1
ATOM 1198 N N . VAL A 1 159 ? -21.842 -3.954 18.775 1.00 94.06 159 VAL A N 1
ATOM 1199 C CA . VAL A 1 159 ? -23.234 -4.431 18.865 1.00 94.06 159 VAL A CA 1
ATOM 1200 C C . VAL A 1 159 ? -23.282 -5.948 19.055 1.00 94.06 159 VAL A C 1
ATOM 1202 O O . VAL A 1 159 ? -24.036 -6.441 19.903 1.00 94.06 159 VAL A O 1
ATOM 1205 N N . ASP A 1 160 ? -22.453 -6.687 18.318 1.00 93.75 160 ASP A N 1
ATOM 1206 C CA . ASP A 1 160 ? -22.354 -8.142 18.440 1.00 93.75 160 ASP A CA 1
ATOM 1207 C C . ASP A 1 160 ? -21.803 -8.558 19.814 1.00 93.75 160 ASP A C 1
ATOM 1209 O O . ASP A 1 160 ? -22.320 -9.493 20.436 1.00 93.75 160 ASP A O 1
ATOM 1213 N N . LEU A 1 161 ? -20.803 -7.835 20.331 1.00 95.06 161 LEU A N 1
ATOM 1214 C CA . LEU A 1 161 ? -20.224 -8.073 21.652 1.00 95.06 161 LEU A CA 1
ATOM 1215 C C . LEU A 1 161 ? -21.236 -7.817 22.775 1.00 95.06 161 LEU A C 1
ATOM 1217 O O . LEU A 1 161 ? -21.416 -8.682 23.632 1.00 95.06 161 LEU A O 1
ATOM 1221 N N . VAL A 1 162 ? -21.934 -6.677 22.761 1.00 95.00 162 VAL A N 1
ATOM 1222 C CA . VAL A 1 162 ? -22.982 -6.356 23.749 1.00 95.00 162 VAL A CA 1
ATOM 1223 C C . VAL A 1 162 ? -24.080 -7.419 23.726 1.00 95.00 162 VAL A C 1
ATOM 1225 O O . VAL A 1 162 ? -24.466 -7.935 24.775 1.00 95.00 162 VAL A O 1
ATOM 1228 N N . SER A 1 163 ? -24.518 -7.829 22.532 1.00 93.88 163 SER A N 1
ATOM 1229 C CA . SER A 1 163 ? -25.517 -8.891 22.371 1.00 93.88 163 SER A CA 1
ATOM 1230 C C . SER A 1 163 ? -25.047 -10.223 22.966 1.00 93.88 163 SER A C 1
ATOM 1232 O O . SER A 1 163 ? -25.831 -10.928 23.607 1.00 93.88 163 SER A O 1
ATOM 1234 N N . ALA A 1 164 ? -23.767 -10.569 22.790 1.00 92.69 164 ALA A N 1
ATOM 1235 C CA . ALA A 1 164 ? -23.177 -11.773 23.368 1.00 92.69 164 ALA A CA 1
ATOM 1236 C C . ALA A 1 164 ? -23.115 -11.715 24.904 1.00 92.69 164 ALA A C 1
ATOM 1238 O O . ALA A 1 164 ? -23.422 -12.716 25.554 1.00 92.69 164 ALA A O 1
ATOM 1239 N N . VAL A 1 165 ? -22.768 -10.560 25.483 1.00 94.00 165 VAL A N 1
ATOM 1240 C CA . VAL A 1 165 ? -22.744 -10.355 26.942 1.00 94.00 165 VAL A CA 1
ATOM 1241 C C . VAL A 1 165 ? -24.146 -10.509 27.529 1.00 94.00 165 VAL A C 1
ATOM 1243 O O . VAL A 1 165 ? -24.344 -11.336 28.418 1.00 94.00 165 VAL A O 1
ATOM 1246 N N . SER A 1 166 ? -25.147 -9.824 26.968 1.00 91.62 166 SER A N 1
ATOM 1247 C CA . SER A 1 166 ? -26.533 -9.924 27.446 1.00 91.62 166 SER A CA 1
ATOM 1248 C C . SER A 1 166 ? -27.104 -11.346 27.329 1.00 91.62 166 SER A C 1
ATOM 1250 O O . SER A 1 166 ? -27.846 -11.805 28.200 1.00 91.62 166 SER A O 1
ATOM 1252 N N . ALA A 1 167 ? -26.758 -12.081 26.266 1.00 90.00 167 ALA A N 1
ATOM 1253 C CA . ALA A 1 167 ? -27.171 -13.476 26.107 1.00 90.00 167 ALA A CA 1
ATOM 1254 C C . ALA A 1 167 ? -26.504 -14.410 27.136 1.00 90.00 167 ALA A C 1
ATOM 1256 O O . ALA A 1 167 ? -27.146 -15.333 27.653 1.00 90.00 167 ALA A O 1
ATOM 1257 N N . ALA A 1 168 ? -25.228 -14.175 27.449 1.00 89.56 168 ALA A N 1
ATOM 1258 C CA . ALA A 1 168 ? -24.500 -14.929 28.462 1.00 89.56 168 ALA A CA 1
ATOM 1259 C C . ALA A 1 168 ? -25.115 -14.713 29.855 1.00 89.56 168 ALA A C 1
ATOM 1261 O O . ALA A 1 168 ? -25.451 -15.688 30.527 1.00 89.56 168 ALA A O 1
ATOM 1262 N N . GLU A 1 169 ? -25.405 -13.468 30.234 1.00 87.06 169 GLU A N 1
ATOM 1263 C CA . GLU A 1 169 ? -26.068 -13.140 31.504 1.00 87.06 169 GLU A CA 1
ATOM 1264 C C . GLU A 1 169 ? -27.426 -13.836 31.654 1.00 87.06 169 GLU A C 1
ATOM 1266 O O . GLU A 1 169 ? -27.708 -14.453 32.684 1.00 87.06 169 GLU A O 1
ATOM 1271 N N . GLY A 1 170 ? -28.245 -13.828 30.595 1.00 84.12 170 GLY A N 1
ATOM 1272 C CA . GLY A 1 170 ? -29.544 -14.505 30.584 1.00 84.12 170 GLY A CA 1
ATOM 1273 C C . GLY A 1 170 ? -29.468 -16.034 30.713 1.00 84.12 170 GLY A C 1
ATOM 1274 O O . GLY A 1 170 ? -30.454 -16.669 31.091 1.00 84.12 170 GLY A O 1
ATOM 1275 N N . SER A 1 171 ? -28.310 -16.631 30.421 1.00 86.31 171 SER A N 1
ATOM 1276 C CA . SER A 1 171 ? -28.063 -18.078 30.493 1.00 86.31 171 SER A CA 1
ATOM 1277 C C . SER A 1 171 ? -27.184 -18.501 31.678 1.00 86.31 171 SER A C 1
ATOM 1279 O O . SER A 1 171 ? -26.961 -19.697 31.872 1.00 86.31 171 SER A O 1
ATOM 1281 N N . GLY A 1 172 ? -26.726 -17.551 32.504 1.00 84.38 172 GLY A N 1
ATOM 1282 C CA . GLY A 1 172 ? -25.790 -17.800 33.606 1.00 84.38 172 GLY A CA 1
ATOM 1283 C C . GLY A 1 172 ? -24.355 -18.093 33.150 1.00 84.38 172 GLY A C 1
ATOM 1284 O O . GLY A 1 172 ? -23.591 -18.707 33.893 1.00 84.38 172 GLY A O 1
ATOM 1285 N N . GLY A 1 173 ? -24.012 -17.711 31.920 1.00 87.94 173 GLY A N 1
ATOM 1286 C CA . GLY A 1 173 ? -22.668 -17.760 31.361 1.00 87.94 173 GLY A CA 1
ATOM 1287 C C . GLY A 1 173 ? -21.932 -16.427 31.471 1.00 87.94 173 GLY A C 1
ATOM 1288 O O . GLY A 1 173 ? -22.534 -15.397 31.758 1.00 87.94 173 GLY A O 1
ATOM 1289 N N . ASP A 1 174 ? -20.637 -16.449 31.157 1.00 90.81 174 ASP A N 1
ATOM 1290 C CA . ASP A 1 174 ? -19.798 -15.255 31.067 1.00 90.81 174 ASP A CA 1
ATOM 1291 C C . ASP A 1 174 ? -19.186 -15.134 29.665 1.00 90.81 174 ASP A C 1
ATOM 1293 O O . ASP A 1 174 ? -18.927 -16.138 28.993 1.00 90.81 174 ASP A O 1
ATOM 1297 N N . VAL A 1 175 ? -18.943 -13.893 29.245 1.00 93.69 175 VAL A N 1
ATOM 1298 C CA . VAL A 1 175 ? -18.062 -13.552 28.123 1.00 93.69 175 VAL A CA 1
ATOM 1299 C C . VAL A 1 175 ? -16.772 -13.009 28.717 1.00 93.69 175 VAL A C 1
ATOM 1301 O O . VAL A 1 175 ? -16.829 -12.162 29.608 1.00 93.69 175 VAL A O 1
ATOM 1304 N N . THR A 1 176 ? -15.618 -13.473 28.243 1.00 94.56 176 THR A N 1
ATOM 1305 C CA . THR A 1 176 ? -14.317 -12.966 28.701 1.00 94.56 176 THR A CA 1
ATOM 1306 C C . THR A 1 176 ? -13.542 -12.306 27.571 1.00 94.56 176 THR A C 1
ATOM 1308 O O . THR A 1 176 ? -13.592 -12.765 26.431 1.00 94.56 176 THR A O 1
ATOM 1311 N N . ILE A 1 177 ? -12.817 -11.241 27.904 1.00 93.69 177 ILE A N 1
ATOM 1312 C CA . ILE A 1 177 ? -11.978 -10.455 26.999 1.00 93.69 177 ILE A CA 1
ATOM 1313 C C . ILE A 1 177 ? -10.528 -10.645 27.396 1.00 93.69 177 ILE A C 1
ATOM 1315 O O . ILE A 1 177 ? -10.187 -10.378 28.545 1.00 93.69 177 ILE A O 1
ATOM 1319 N N . ASP A 1 178 ? -9.694 -11.039 26.439 1.00 90.50 178 ASP A N 1
ATOM 1320 C CA . ASP A 1 178 ? -8.241 -11.073 26.572 1.00 90.50 178 ASP A CA 1
ATOM 1321 C C . ASP A 1 178 ? -7.586 -9.957 25.742 1.00 90.50 178 ASP A C 1
ATOM 1323 O O . ASP A 1 178 ? -7.728 -9.920 24.516 1.00 90.50 178 ASP A O 1
ATOM 1327 N N . PHE A 1 179 ? -6.852 -9.064 26.415 1.00 87.31 179 PHE A N 1
ATOM 1328 C CA . PHE A 1 179 ? -6.127 -7.939 25.807 1.00 87.31 179 PHE A CA 1
ATOM 1329 C C . PHE A 1 179 ? -4.691 -8.264 25.379 1.00 87.31 179 PHE A C 1
ATOM 1331 O O . PHE A 1 179 ? -4.002 -7.381 24.866 1.00 87.31 179 PHE A O 1
ATOM 1338 N N . LYS A 1 180 ? -4.215 -9.501 25.564 1.00 83.69 180 LYS A N 1
ATOM 1339 C CA . LYS A 1 180 ? -2.819 -9.882 25.295 1.00 83.69 180 LYS A CA 1
ATOM 1340 C C . LYS A 1 180 ? -2.335 -9.488 23.896 1.00 83.69 180 LYS A C 1
ATOM 1342 O O . LYS A 1 180 ? -1.198 -9.064 23.735 1.00 83.69 180 LYS A O 1
ATOM 1347 N N . ASN A 1 181 ? -3.204 -9.595 22.893 1.00 79.81 181 ASN A N 1
ATOM 1348 C CA . ASN A 1 181 ? -2.856 -9.314 21.499 1.00 79.81 181 ASN A CA 1
ATOM 1349 C C . ASN A 1 181 ? -3.109 -7.852 21.087 1.00 79.81 181 ASN A C 1
ATOM 1351 O O . ASN A 1 181 ? -2.857 -7.488 19.942 1.00 79.81 181 ASN A O 1
ATOM 1355 N N . VAL A 1 182 ? -3.581 -6.997 22.002 1.00 77.06 182 VAL A N 1
ATOM 1356 C CA . VAL A 1 182 ? -3.716 -5.549 21.763 1.00 77.06 182 VAL A CA 1
ATOM 1357 C C . VAL A 1 182 ? -2.369 -4.851 21.941 1.00 77.06 182 VAL A C 1
ATOM 1359 O O . VAL A 1 182 ? -2.019 -3.974 21.157 1.00 77.06 182 VAL A O 1
ATOM 1362 N N . PHE A 1 183 ? -1.586 -5.267 22.936 1.00 71.75 183 PHE A N 1
ATOM 1363 C CA . PHE A 1 183 ? -0.269 -4.711 23.246 1.00 71.75 183 PHE A CA 1
ATOM 1364 C C . PHE A 1 183 ? 0.777 -5.822 23.146 1.00 71.75 183 PHE A C 1
ATOM 1366 O O . PHE A 1 183 ? 1.212 -6.319 24.183 1.00 71.75 183 PHE A O 1
ATOM 1373 N N . PRO A 1 184 ? 1.137 -6.278 21.931 1.00 58.97 184 PRO A N 1
ATOM 1374 C CA . PRO A 1 184 ? 2.142 -7.322 21.800 1.00 58.97 184 PRO A CA 1
ATOM 1375 C C . PRO A 1 184 ? 3.431 -6.890 22.511 1.00 58.97 184 PRO A C 1
ATOM 1377 O O . PRO A 1 184 ? 3.879 -5.753 22.341 1.00 58.97 184 PRO A O 1
ATOM 1380 N N . ASP A 1 185 ? 4.005 -7.805 23.300 1.00 50.88 185 ASP A N 1
ATOM 1381 C CA . ASP A 1 185 ? 5.231 -7.599 24.095 1.00 50.88 185 ASP A CA 1
ATOM 1382 C C . ASP A 1 185 ? 6.406 -7.074 23.241 1.00 50.88 185 ASP A C 1
ATOM 1384 O O . ASP A 1 185 ? 7.313 -6.418 23.746 1.00 50.88 185 ASP A O 1
ATOM 1388 N N . ASP A 1 186 ? 6.337 -7.303 21.928 1.00 48.59 186 ASP A N 1
ATOM 1389 C CA . ASP A 1 186 ? 7.302 -6.884 20.918 1.00 48.59 186 ASP A CA 1
ATOM 1390 C C . ASP A 1 186 ? 6.990 -5.516 20.275 1.00 48.59 186 ASP A C 1
ATOM 1392 O O . ASP A 1 186 ? 7.511 -5.210 19.211 1.00 48.59 186 ASP A O 1
ATOM 1396 N N . LEU A 1 187 ? 6.182 -4.628 20.869 1.00 47.72 187 LEU A N 1
ATOM 1397 C CA . LEU A 1 187 ? 6.042 -3.250 20.346 1.00 47.72 187 LEU A CA 1
ATOM 1398 C C . LEU A 1 187 ? 7.359 -2.432 20.381 1.00 47.72 187 LEU A C 1
ATOM 1400 O O . LEU A 1 187 ? 7.418 -1.357 19.784 1.00 47.72 187 LEU A O 1
ATOM 1404 N N . ASP A 1 188 ? 8.429 -2.985 20.968 1.00 41.66 188 ASP A N 1
ATOM 1405 C CA . ASP A 1 188 ? 9.840 -2.599 20.758 1.00 41.66 188 ASP A CA 1
ATOM 1406 C C . ASP A 1 188 ? 10.370 -2.910 19.331 1.00 41.66 188 ASP A C 1
ATOM 1408 O O . ASP A 1 188 ? 11.546 -2.691 19.036 1.00 41.66 188 ASP A O 1
ATOM 1412 N N . LEU A 1 189 ? 9.516 -3.387 18.416 1.00 42.91 189 LEU A N 1
ATOM 1413 C CA . LEU A 1 189 ? 9.848 -3.830 17.052 1.00 42.91 189 LEU A CA 1
ATOM 1414 C C . LEU A 1 189 ? 10.465 -2.775 16.129 1.00 42.91 189 LEU A C 1
ATOM 1416 O O . LEU A 1 189 ? 10.863 -3.122 15.017 1.00 42.91 189 LEU A O 1
ATOM 1420 N N . TYR A 1 190 ? 10.605 -1.522 16.562 1.00 44.91 190 TYR A N 1
ATOM 1421 C CA . TYR A 1 190 ? 11.467 -0.584 15.859 1.00 44.91 190 TYR A CA 1
ATOM 1422 C C . TYR A 1 190 ? 12.404 0.105 16.842 1.00 44.91 190 TYR A C 1
ATOM 1424 O O . TYR A 1 190 ? 11.923 0.798 17.745 1.00 44.91 190 TYR A O 1
ATOM 1432 N N . PRO A 1 191 ? 13.735 -0.056 16.677 1.00 37.66 191 PRO A N 1
ATOM 1433 C CA . PRO A 1 191 ? 14.682 0.662 17.508 1.00 37.66 191 PRO A CA 1
ATOM 1434 C C . PRO A 1 191 ? 14.342 2.157 17.442 1.00 37.66 191 PRO A C 1
ATOM 1436 O O . PRO A 1 191 ? 13.911 2.634 16.382 1.00 37.66 191 PRO A O 1
ATOM 1439 N N . PRO A 1 192 ? 14.510 2.914 18.545 1.00 38.78 192 PRO A N 1
ATOM 1440 C CA . PRO A 1 192 ? 14.462 4.366 18.466 1.00 38.78 192 PRO A CA 1
ATOM 1441 C C . PRO A 1 192 ? 15.333 4.757 17.284 1.00 38.78 192 PRO A C 1
ATOM 1443 O O . PRO A 1 192 ? 16.454 4.261 17.186 1.00 38.78 192 PRO A O 1
ATOM 1446 N N . VAL A 1 193 ? 14.777 5.548 16.364 1.00 40.03 193 VAL A N 1
ATOM 1447 C CA . VAL A 1 193 ? 15.486 6.024 15.179 1.00 40.03 193 VAL A CA 1
ATOM 1448 C C . VAL A 1 193 ? 16.691 6.816 15.676 1.00 40.03 193 VAL A C 1
ATOM 1450 O O . VAL A 1 193 ? 16.628 8.024 15.893 1.00 40.03 193 VAL A O 1
ATOM 1453 N N . ASP A 1 194 ? 17.789 6.114 15.927 1.00 38.81 194 ASP A N 1
ATOM 1454 C CA . ASP A 1 194 ? 19.107 6.688 15.913 1.00 38.81 194 ASP A CA 1
ATOM 1455 C C . ASP A 1 194 ? 19.213 7.307 14.521 1.00 38.81 194 ASP A C 1
ATOM 1457 O O . ASP A 1 194 ? 18.930 6.648 13.514 1.00 38.81 194 ASP A O 1
ATOM 1461 N N . GLN A 1 195 ? 19.591 8.583 14.479 1.00 39.72 195 GLN A N 1
ATOM 1462 C CA . GLN A 1 195 ? 19.864 9.348 13.263 1.00 39.72 195 GLN A CA 1
ATOM 1463 C C . GLN A 1 195 ? 20.916 8.670 12.353 1.00 39.72 195 GLN A C 1
ATOM 1465 O O . GLN A 1 195 ? 21.214 9.181 11.275 1.00 39.72 195 GLN A O 1
ATOM 1470 N N . HIS A 1 196 ? 21.476 7.531 12.771 1.00 37.06 196 HIS A N 1
ATOM 1471 C CA . HIS A 1 196 ? 22.441 6.698 12.066 1.00 37.06 196 HIS A CA 1
ATOM 1472 C C . HIS A 1 196 ? 21.928 5.306 11.648 1.00 37.06 196 HIS A C 1
ATOM 1474 O O . HIS A 1 196 ? 22.710 4.524 11.107 1.00 37.06 196 HIS A O 1
ATOM 1480 N N . THR A 1 197 ? 20.644 4.978 11.846 1.00 40.53 197 THR A N 1
ATOM 1481 C CA . THR A 1 197 ? 20.078 3.713 11.336 1.00 40.53 197 THR A CA 1
ATOM 1482 C C . THR A 1 197 ? 19.858 3.826 9.818 1.00 40.53 197 THR A C 1
ATOM 1484 O O . THR A 1 197 ? 19.146 4.740 9.395 1.00 40.53 197 THR A O 1
ATOM 1487 N N . PRO A 1 198 ? 20.450 2.953 8.977 1.00 40.69 198 PRO A N 1
ATOM 1488 C CA . PRO A 1 198 ? 20.320 3.044 7.523 1.00 40.69 198 PRO A CA 1
ATOM 1489 C C . PRO A 1 198 ? 18.861 2.899 7.083 1.00 40.69 198 PRO A C 1
ATOM 1491 O O . PRO A 1 198 ? 18.133 2.030 7.562 1.00 40.69 198 PRO A O 1
ATOM 1494 N N . LEU A 1 199 ? 18.444 3.778 6.176 1.00 43.22 199 LEU A N 1
ATOM 1495 C CA . LEU A 1 199 ? 17.073 3.953 5.707 1.00 43.22 199 LEU A CA 1
ATOM 1496 C C . LEU A 1 199 ? 16.672 2.794 4.770 1.00 43.22 199 LEU A C 1
ATOM 1498 O O . LEU A 1 199 ? 17.047 2.780 3.603 1.00 43.22 199 LEU A O 1
ATOM 1502 N N . LEU A 1 200 ? 15.881 1.839 5.262 1.00 43.38 200 LEU A N 1
ATOM 1503 C CA . LEU A 1 200 ? 15.362 0.689 4.496 1.00 43.38 200 LEU A CA 1
ATOM 1504 C C . LEU A 1 200 ? 13.842 0.729 4.337 1.00 43.38 200 LEU A C 1
ATOM 1506 O O . LEU A 1 200 ? 13.142 -0.183 4.768 1.00 43.38 200 LEU A O 1
ATOM 1510 N N . MET A 1 201 ? 13.288 1.803 3.778 1.00 47.81 201 MET A N 1
ATOM 1511 C CA . MET A 1 201 ? 11.824 1.888 3.620 1.00 47.81 201 MET A CA 1
ATOM 1512 C C . MET A 1 201 ? 11.350 2.401 2.261 1.00 47.81 201 MET A C 1
ATOM 1514 O O . MET A 1 201 ? 10.143 2.486 2.027 1.00 47.81 201 MET A O 1
ATOM 1518 N N . TRP A 1 202 ? 12.269 2.687 1.337 1.00 50.66 202 TRP A N 1
ATOM 1519 C CA . TRP A 1 202 ? 11.900 2.932 -0.052 1.00 50.66 202 TRP A CA 1
ATOM 1520 C C . TRP A 1 202 ? 11.885 1.613 -0.802 1.00 50.66 202 TRP A C 1
ATOM 1522 O O . TRP A 1 202 ? 12.881 0.899 -0.871 1.00 50.66 202 TRP A O 1
ATOM 1532 N N . THR A 1 203 ? 10.714 1.299 -1.330 1.00 63.28 203 THR A N 1
ATOM 1533 C CA . THR A 1 203 ? 10.530 0.244 -2.311 1.00 63.28 203 THR A CA 1
ATOM 1534 C C . THR A 1 203 ? 10.375 0.881 -3.680 1.00 63.28 203 THR A C 1
ATOM 1536 O O . THR A 1 203 ? 10.400 2.105 -3.841 1.00 63.28 203 THR A O 1
ATOM 1539 N N . TYR A 1 204 ? 10.223 0.045 -4.686 1.00 69.06 204 TYR A N 1
ATOM 1540 C CA . TYR A 1 204 ? 9.896 0.483 -6.021 1.00 69.06 204 TYR A CA 1
ATOM 1541 C C . TYR A 1 204 ? 8.556 -0.091 -6.447 1.00 69.06 204 TYR A C 1
ATOM 1543 O O . TYR A 1 204 ? 8.099 -1.102 -5.930 1.00 69.06 204 TYR A O 1
ATOM 1551 N N . MET A 1 205 ? 7.933 0.557 -7.415 1.00 78.88 205 MET A N 1
ATOM 1552 C CA . MET A 1 205 ? 6.887 -0.029 -8.235 1.00 78.88 205 MET A CA 1
ATOM 1553 C C . MET A 1 205 ? 7.338 0.041 -9.689 1.00 78.88 205 MET A C 1
ATOM 1555 O O . MET A 1 205 ? 7.995 1.000 -10.091 1.00 78.88 205 MET A O 1
ATOM 1559 N N . SER A 1 206 ? 6.984 -0.952 -10.491 1.00 74.88 206 SER A N 1
ATOM 1560 C CA . SER A 1 206 ? 7.255 -0.923 -11.928 1.00 74.88 206 SER A CA 1
ATOM 1561 C C . SER A 1 206 ? 5.963 -0.630 -12.669 1.00 74.88 206 SER A C 1
ATOM 1563 O O . SER A 1 206 ? 5.043 -1.441 -12.643 1.00 74.88 206 SER A O 1
ATOM 1565 N N . VAL A 1 207 ? 5.882 0.512 -13.346 1.00 76.12 207 VAL A N 1
ATOM 1566 C CA . VAL A 1 207 ? 4.820 0.746 -14.330 1.00 76.12 207 VAL A CA 1
ATOM 1567 C C . VAL A 1 207 ? 5.167 -0.079 -15.564 1.00 76.12 207 VAL A C 1
ATOM 1569 O O . VAL A 1 207 ? 6.285 -0.001 -16.064 1.00 76.12 207 VAL A O 1
ATOM 1572 N N . LEU A 1 208 ? 4.233 -0.910 -16.022 1.00 72.00 208 LEU A N 1
ATOM 1573 C CA . LEU A 1 208 ? 4.396 -1.837 -17.145 1.00 72.00 208 LEU A CA 1
ATOM 1574 C C . LEU A 1 208 ? 3.734 -1.339 -18.441 1.00 72.00 208 LEU A C 1
ATOM 1576 O O . LEU A 1 208 ? 4.076 -1.820 -19.520 1.00 72.00 208 LEU A O 1
ATOM 1580 N N . THR A 1 209 ? 2.793 -0.402 -18.334 1.00 64.94 209 THR A N 1
ATOM 1581 C CA . THR A 1 209 ? 2.098 0.309 -19.425 1.00 64.94 209 THR A CA 1
ATOM 1582 C C . THR A 1 209 ? 1.392 1.537 -18.829 1.00 64.94 209 THR A C 1
ATOM 1584 O O . THR A 1 209 ? 1.094 1.493 -17.630 1.00 64.94 209 THR A O 1
ATOM 1587 N N . PRO A 1 210 ? 1.116 2.603 -19.607 1.00 50.03 210 PRO A N 1
ATOM 1588 C CA . PRO A 1 210 ? 1.526 2.824 -20.999 1.00 50.03 210 PRO A CA 1
ATOM 1589 C C . PRO A 1 210 ? 2.986 3.251 -21.105 1.00 50.03 210 PRO A C 1
ATOM 1591 O O . PRO A 1 210 ? 3.610 3.648 -20.122 1.00 50.03 210 PRO A O 1
ATOM 1594 N N . TRP A 1 211 ? 3.529 3.166 -22.321 1.00 52.09 211 TRP A N 1
ATOM 1595 C CA . TRP A 1 211 ? 4.923 3.498 -22.626 1.00 52.09 211 TRP A CA 1
ATOM 1596 C C . TRP A 1 211 ? 5.359 4.854 -22.065 1.00 52.09 211 TRP A C 1
ATOM 1598 O O . TRP A 1 211 ? 6.422 4.961 -21.462 1.00 52.09 211 TRP A O 1
ATOM 1608 N N . ALA A 1 212 ? 4.505 5.869 -22.226 1.00 56.91 212 ALA A N 1
ATOM 1609 C CA . ALA A 1 212 ? 4.814 7.257 -21.899 1.00 56.91 212 ALA A CA 1
ATOM 1610 C C . ALA A 1 212 ? 5.262 7.475 -20.444 1.00 56.91 212 ALA A C 1
ATOM 1612 O O . ALA A 1 212 ? 5.969 8.440 -20.171 1.00 56.91 212 ALA A O 1
ATOM 1613 N N . ILE A 1 213 ? 4.865 6.587 -19.527 1.00 59.12 213 ILE A N 1
ATOM 1614 C CA . ILE A 1 213 ? 5.175 6.674 -18.091 1.00 59.12 213 ILE A CA 1
ATOM 1615 C C . ILE A 1 213 ? 5.805 5.377 -17.552 1.00 59.12 213 ILE A C 1
ATOM 1617 O O . ILE A 1 213 ? 5.890 5.167 -16.335 1.00 59.12 213 ILE A O 1
ATOM 1621 N N . LYS A 1 214 ? 6.213 4.476 -18.456 1.00 56.91 214 LYS A N 1
ATOM 1622 C CA . LYS A 1 214 ? 6.733 3.151 -18.122 1.00 56.91 214 LYS A CA 1
ATOM 1623 C C . LYS A 1 214 ? 8.125 3.284 -17.514 1.00 56.91 214 LYS A C 1
ATOM 1625 O O . LYS A 1 214 ? 9.092 3.575 -18.209 1.00 56.91 214 LYS A O 1
ATOM 1630 N N . PHE A 1 215 ? 8.216 3.090 -16.205 1.00 55.66 215 PHE A N 1
ATOM 1631 C CA . PHE A 1 215 ? 9.463 3.218 -15.462 1.00 55.66 215 PHE A CA 1
ATOM 1632 C C . PHE A 1 215 ? 9.366 2.517 -14.102 1.00 55.66 215 PHE A C 1
ATOM 1634 O O . PHE A 1 215 ? 8.277 2.135 -13.651 1.00 55.66 215 PHE A O 1
ATOM 1641 N N . ARG A 1 216 ? 10.510 2.366 -13.429 1.00 60.47 216 ARG A N 1
ATOM 1642 C CA . ARG A 1 216 ? 10.562 1.994 -12.016 1.00 60.47 216 ARG A CA 1
ATOM 1643 C C . ARG A 1 216 ? 10.464 3.259 -11.165 1.00 60.47 216 ARG A C 1
ATOM 1645 O O . ARG A 1 216 ? 11.389 4.060 -11.110 1.00 60.47 216 ARG A O 1
ATOM 1652 N N . HIS A 1 217 ? 9.347 3.426 -10.477 1.00 67.88 217 HIS A N 1
ATOM 1653 C CA . HIS A 1 217 ? 9.086 4.592 -9.640 1.00 67.88 217 HIS A CA 1
ATOM 1654 C C . HIS A 1 217 ? 9.329 4.264 -8.175 1.00 67.88 217 HIS A C 1
ATOM 1656 O O . HIS A 1 217 ? 8.948 3.192 -7.703 1.00 67.88 217 HIS A O 1
ATOM 1662 N N . TYR A 1 218 ? 9.929 5.198 -7.437 1.00 69.19 218 TYR A N 1
ATOM 1663 C CA . TYR A 1 218 ? 10.033 5.060 -5.987 1.00 69.19 218 TYR A CA 1
ATOM 1664 C C . TYR A 1 218 ? 8.650 5.087 -5.356 1.00 69.19 218 TYR A C 1
ATOM 1666 O O . TYR A 1 218 ? 7.812 5.929 -5.691 1.00 69.19 218 TYR A O 1
ATOM 1674 N N . ALA A 1 219 ? 8.467 4.214 -4.377 1.00 76.12 219 ALA A N 1
ATOM 1675 C CA . ALA A 1 219 ? 7.305 4.217 -3.520 1.00 76.12 219 ALA A CA 1
ATOM 1676 C C . ALA A 1 219 ? 7.720 4.011 -2.060 1.00 76.12 219 ALA A C 1
ATOM 1678 O O . ALA A 1 219 ? 8.724 3.371 -1.746 1.00 76.12 219 ALA A O 1
ATOM 1679 N N . ALA A 1 220 ? 6.941 4.573 -1.148 1.00 75.06 220 ALA A N 1
ATOM 1680 C CA . ALA A 1 220 ? 7.046 4.285 0.269 1.00 75.06 220 ALA A CA 1
ATOM 1681 C C . ALA A 1 220 ? 6.198 3.049 0.581 1.00 75.06 220 ALA A C 1
ATOM 1683 O O . ALA A 1 220 ? 5.024 2.985 0.210 1.00 75.06 220 ALA A O 1
ATOM 1684 N N . ASN A 1 221 ? 6.785 2.088 1.289 1.00 73.88 221 ASN A N 1
ATOM 1685 C CA . ASN A 1 221 ? 6.004 1.032 1.918 1.00 73.88 221 ASN A CA 1
ATOM 1686 C C . ASN A 1 221 ? 5.273 1.589 3.140 1.00 73.88 221 ASN A C 1
ATOM 1688 O O . ASN A 1 221 ? 5.808 2.417 3.883 1.00 73.88 221 ASN A O 1
ATOM 1692 N N . VAL A 1 222 ? 4.075 1.074 3.394 1.00 74.44 222 VAL A N 1
ATOM 1693 C CA . VAL A 1 222 ? 3.436 1.241 4.698 1.00 74.44 222 VAL A CA 1
ATOM 1694 C C . VAL A 1 222 ? 3.975 0.177 5.656 1.00 74.44 222 VAL A C 1
ATOM 1696 O O . VAL A 1 222 ? 4.174 -0.982 5.280 1.00 74.44 222 VAL A O 1
ATOM 1699 N N . ILE A 1 223 ? 4.222 0.553 6.913 1.00 68.31 223 ILE A N 1
ATOM 1700 C CA . ILE A 1 223 ? 4.854 -0.342 7.910 1.00 68.31 223 ILE A CA 1
ATOM 1701 C C . ILE A 1 223 ? 4.008 -1.585 8.217 1.00 68.31 223 ILE A C 1
ATOM 1703 O O . ILE A 1 223 ? 4.479 -2.604 8.726 1.00 68.31 223 ILE A O 1
ATOM 1707 N N . TRP A 1 224 ? 2.725 -1.493 7.904 1.00 71.56 224 TRP A N 1
ATOM 1708 C CA . TRP A 1 224 ? 1.718 -2.495 8.169 1.00 71.56 224 TRP A CA 1
ATOM 1709 C C . TRP A 1 224 ? 1.377 -3.350 6.942 1.00 71.56 224 TRP A C 1
ATOM 1711 O O . TRP A 1 224 ? 0.446 -4.149 7.027 1.00 71.56 224 TRP A O 1
ATOM 1721 N N . ASN A 1 225 ? 2.161 -3.276 5.856 1.00 76.75 225 ASN A N 1
ATOM 1722 C CA . ASN A 1 225 ? 1.995 -4.184 4.720 1.00 76.75 225 ASN A CA 1
ATOM 1723 C C . ASN A 1 225 ? 2.074 -5.654 5.174 1.00 76.75 225 ASN A C 1
ATOM 1725 O O . ASN A 1 225 ? 2.923 -5.962 6.022 1.00 76.75 225 ASN A O 1
ATOM 1729 N N . PRO A 1 226 ? 1.214 -6.549 4.657 1.00 72.69 226 PRO A N 1
ATOM 1730 C CA . PRO A 1 226 ? 1.272 -7.987 4.937 1.00 72.69 226 PRO A CA 1
ATOM 1731 C C . PRO A 1 226 ? 2.675 -8.565 4.716 1.00 72.69 226 PRO A C 1
ATOM 1733 O O . PRO A 1 226 ? 3.405 -8.131 3.829 1.00 72.69 226 PRO A O 1
ATOM 1736 N N . GLU A 1 227 ? 3.054 -9.539 5.548 1.00 57.38 227 GLU A N 1
ATOM 1737 C CA . GLU A 1 227 ? 4.396 -10.147 5.544 1.00 57.38 227 GLU A CA 1
ATOM 1738 C C . GLU A 1 227 ? 4.716 -10.944 4.287 1.00 57.38 227 GLU A C 1
ATOM 1740 O O . GLU A 1 227 ? 5.880 -11.042 3.916 1.00 57.38 227 GLU A O 1
ATOM 1745 N N . ILE A 1 228 ? 3.694 -11.531 3.670 1.00 54.03 228 ILE A N 1
ATOM 1746 C CA . ILE A 1 228 ? 3.803 -12.364 2.480 1.00 54.03 228 ILE A CA 1
ATOM 1747 C C . ILE A 1 228 ? 2.492 -12.173 1.728 1.00 54.03 228 ILE A C 1
ATOM 1749 O O . ILE A 1 228 ? 1.472 -12.728 2.134 1.00 54.03 228 ILE A O 1
ATOM 1753 N N . VAL A 1 229 ? 2.486 -11.374 0.661 1.00 52.22 229 VAL A N 1
ATOM 1754 C CA . VAL A 1 229 ? 1.326 -11.387 -0.248 1.00 52.22 229 VAL A CA 1
ATOM 1755 C C . VAL A 1 229 ? 1.465 -12.546 -1.226 1.00 52.22 229 VAL A C 1
ATOM 1757 O O . VAL A 1 229 ? 0.489 -13.244 -1.462 1.00 52.22 229 VAL A O 1
ATOM 1760 N N . THR A 1 230 ? 2.687 -12.826 -1.683 1.00 49.88 230 THR A N 1
ATOM 1761 C CA . THR A 1 230 ? 3.072 -13.964 -2.530 1.00 49.88 230 THR A CA 1
ATOM 1762 C C . THR A 1 230 ? 4.604 -13.973 -2.674 1.00 49.88 230 THR A C 1
ATOM 1764 O O . THR A 1 230 ? 5.220 -12.912 -2.608 1.00 49.88 230 THR A O 1
ATOM 1767 N N . ASP A 1 231 ? 5.223 -15.134 -2.939 1.00 55.75 231 ASP A N 1
ATOM 1768 C CA . ASP A 1 231 ? 6.617 -15.203 -3.445 1.00 55.75 231 ASP A CA 1
ATOM 1769 C C . ASP A 1 231 ? 6.756 -14.524 -4.830 1.00 55.75 231 ASP A C 1
ATOM 1771 O O . ASP A 1 231 ? 7.858 -14.295 -5.326 1.00 55.75 231 ASP A O 1
ATOM 1775 N N . GLU A 1 232 ? 5.625 -14.206 -5.467 1.00 60.81 232 GLU A N 1
ATOM 1776 C CA . GLU A 1 232 ? 5.535 -13.593 -6.787 1.00 60.81 232 GLU A CA 1
ATOM 1777 C C . GLU A 1 232 ? 5.120 -12.110 -6.708 1.00 60.81 232 GLU A C 1
ATOM 1779 O O . GLU A 1 232 ? 4.292 -11.742 -5.872 1.00 60.81 232 GLU A O 1
ATOM 1784 N N . PRO A 1 233 ? 5.646 -11.242 -7.588 1.00 68.44 233 PRO A N 1
ATOM 1785 C CA . PRO A 1 233 ? 5.191 -9.860 -7.727 1.00 68.44 233 PRO A CA 1
ATOM 1786 C C . PRO A 1 233 ? 3.700 -9.770 -8.095 1.00 68.44 233 PRO A C 1
ATOM 1788 O O . PRO A 1 233 ? 3.220 -10.511 -8.953 1.00 68.44 233 PRO A O 1
ATOM 1791 N N . ILE A 1 234 ? 2.973 -8.801 -7.536 1.00 81.69 234 ILE A N 1
ATOM 1792 C CA . ILE A 1 234 ? 1.588 -8.520 -7.950 1.00 81.69 234 ILE A CA 1
ATOM 1793 C C . ILE A 1 234 ? 1.635 -7.604 -9.164 1.00 81.69 234 ILE A C 1
ATOM 1795 O O . ILE A 1 234 ? 2.090 -6.473 -9.039 1.00 81.69 234 ILE A O 1
ATOM 1799 N N . ALA A 1 235 ? 1.146 -8.055 -10.318 1.00 84.25 235 ALA A N 1
ATOM 1800 C CA . ALA A 1 235 ? 0.994 -7.223 -11.509 1.00 84.25 235 ALA A CA 1
ATOM 1801 C C . ALA A 1 235 ? -0.483 -7.122 -11.902 1.00 84.25 235 ALA A C 1
ATOM 1803 O O . ALA A 1 235 ? -1.107 -8.128 -12.239 1.00 84.25 235 ALA A O 1
ATOM 1804 N N . ALA A 1 236 ? -1.043 -5.914 -11.864 1.00 89.00 236 ALA A N 1
ATOM 1805 C CA . ALA A 1 236 ? -2.444 -5.684 -12.202 1.00 89.00 236 ALA A CA 1
ATOM 1806 C C . ALA A 1 236 ? -2.679 -4.282 -12.778 1.00 89.00 236 ALA A C 1
ATOM 1808 O O . ALA A 1 236 ? -1.858 -3.374 -12.635 1.00 89.00 236 ALA A O 1
ATOM 1809 N N . GLU A 1 237 ? -3.815 -4.125 -13.458 1.00 93.88 237 GLU A N 1
ATOM 1810 C CA . GLU A 1 237 ? -4.297 -2.822 -13.916 1.00 93.88 237 GLU A CA 1
ATOM 1811 C C . GLU A 1 237 ? -4.518 -1.896 -12.713 1.00 93.88 237 GLU A C 1
ATOM 1813 O O . GLU A 1 237 ? -5.014 -2.329 -11.672 1.00 93.88 237 GLU A O 1
ATOM 1818 N N . VAL A 1 238 ? -4.148 -0.628 -12.863 1.00 95.56 238 VAL A N 1
ATOM 1819 C CA . VAL A 1 238 ? -4.388 0.428 -11.883 1.00 95.56 238 VAL A CA 1
ATOM 1820 C C . VAL A 1 238 ? -5.635 1.196 -12.293 1.00 95.56 238 VAL A C 1
ATOM 1822 O O . VAL A 1 238 ? -5.718 1.708 -13.411 1.00 95.56 238 VAL A O 1
ATOM 1825 N N . VAL A 1 239 ? -6.591 1.302 -11.374 1.00 95.75 239 VAL A N 1
ATOM 1826 C CA . VAL A 1 239 ? -7.859 2.006 -11.594 1.00 95.75 239 VAL A CA 1
ATOM 1827 C C . VAL A 1 239 ? -8.139 2.999 -10.485 1.00 95.75 239 VAL A C 1
ATOM 1829 O O . VAL A 1 239 ? -7.820 2.757 -9.323 1.00 95.75 239 VAL A O 1
ATOM 1832 N N . ARG A 1 240 ? -8.778 4.113 -10.838 1.00 93.38 240 ARG A N 1
ATOM 1833 C CA . ARG A 1 240 ? -9.181 5.129 -9.869 1.00 93.38 240 ARG A CA 1
ATOM 1834 C C . ARG A 1 240 ? -10.275 4.577 -8.955 1.00 93.38 240 ARG A C 1
ATOM 1836 O O . ARG A 1 240 ? -11.345 4.191 -9.418 1.00 93.38 240 ARG A O 1
ATOM 1843 N N . ALA A 1 241 ? -10.010 4.560 -7.656 1.00 93.94 241 ALA A N 1
ATOM 1844 C CA . ALA A 1 241 ? -10.992 4.209 -6.645 1.00 93.94 241 ALA A CA 1
ATOM 1845 C C . ALA A 1 241 ? -11.633 5.484 -6.085 1.00 93.94 241 ALA A C 1
ATOM 1847 O O . ALA A 1 241 ? -10.954 6.410 -5.636 1.00 93.94 241 ALA A O 1
ATOM 1848 N N . HIS A 1 242 ? -12.962 5.530 -6.107 1.00 90.44 242 HIS A N 1
ATOM 1849 C CA . HIS A 1 242 ? -13.739 6.638 -5.569 1.00 90.44 242 HIS A CA 1
ATOM 1850 C C . HIS A 1 242 ? -14.194 6.305 -4.152 1.00 90.44 242 HIS A C 1
ATOM 1852 O O . HIS A 1 242 ? -15.048 5.438 -3.966 1.00 90.44 242 HIS A O 1
ATOM 1858 N N . VAL A 1 243 ? -13.641 6.990 -3.153 1.00 87.88 243 VAL A N 1
ATOM 1859 C CA . VAL A 1 243 ? -13.903 6.693 -1.740 1.00 87.88 243 VAL A CA 1
ATOM 1860 C C . VAL A 1 243 ? -15.015 7.593 -1.204 1.00 87.88 243 VAL A C 1
ATOM 1862 O O . VAL A 1 243 ? -14.962 8.816 -1.313 1.00 87.88 243 VAL A O 1
ATOM 1865 N N . GLU A 1 244 ? -16.042 6.987 -0.613 1.00 86.19 244 GLU A N 1
ATOM 1866 C CA . GLU A 1 244 ? -17.060 7.705 0.152 1.00 86.19 244 GLU A CA 1
ATOM 1867 C C . GLU A 1 244 ? -16.500 8.053 1.534 1.00 86.19 244 GLU A C 1
ATOM 1869 O O . GLU A 1 244 ? -16.071 7.170 2.278 1.00 86.19 244 GLU A O 1
ATOM 1874 N N . MET A 1 245 ? -16.524 9.340 1.875 1.00 81.12 245 MET A N 1
ATOM 1875 C CA . MET A 1 245 ? -16.067 9.865 3.160 1.00 81.12 245 MET A CA 1
ATOM 1876 C C . MET A 1 245 ? -17.256 10.310 4.008 1.00 81.12 245 MET A C 1
ATOM 1878 O O . MET A 1 245 ? -18.171 10.959 3.499 1.00 81.12 245 MET A O 1
ATOM 1882 N N . ASN A 1 246 ? -17.206 10.056 5.315 1.00 78.06 246 ASN A N 1
ATOM 1883 C CA . ASN A 1 246 ? -18.156 10.627 6.268 1.00 78.06 246 ASN A CA 1
ATOM 1884 C C . ASN A 1 246 ? -17.435 11.556 7.250 1.00 78.06 246 ASN A C 1
ATOM 1886 O O . ASN A 1 246 ? -16.461 11.168 7.888 1.00 78.06 246 ASN A O 1
ATOM 1890 N N . CYS A 1 247 ? -17.930 12.788 7.374 1.00 72.81 247 CYS A N 1
ATOM 1891 C CA . CYS A 1 247 ? -17.372 13.846 8.217 1.00 72.81 247 CYS A CA 1
ATOM 1892 C C . CYS A 1 247 ? -18.443 14.373 9.187 1.00 72.81 247 CYS A C 1
ATOM 1894 O O . CYS A 1 247 ? -19.010 15.451 8.965 1.00 72.81 247 CYS A O 1
ATOM 1896 N N . PRO A 1 248 ? -18.739 13.645 10.277 1.00 62.34 248 PRO A N 1
ATOM 1897 C CA . PRO A 1 248 ? -19.897 13.919 11.132 1.00 62.34 248 PRO A CA 1
ATOM 1898 C C . PRO A 1 248 ? -19.884 15.318 11.774 1.00 62.34 248 PRO A C 1
ATOM 1900 O O . PRO A 1 248 ? -20.940 15.903 12.005 1.00 62.34 248 PRO A O 1
ATOM 1903 N N . TYR A 1 249 ? -18.706 15.907 12.005 1.00 59.47 249 TYR A N 1
ATOM 1904 C CA . TYR A 1 249 ? -18.562 17.226 12.638 1.00 59.47 249 TYR A CA 1
ATOM 1905 C C . TYR A 1 249 ? -18.384 18.380 11.630 1.00 59.47 249 TYR A C 1
ATOM 1907 O O . TYR A 1 249 ? -18.009 19.503 11.995 1.00 59.47 249 TYR A O 1
ATOM 1915 N N . ALA A 1 250 ? -18.648 18.130 10.341 1.00 55.25 250 ALA A N 1
ATOM 1916 C CA . ALA A 1 250 ? -18.410 19.082 9.259 1.00 55.25 250 ALA A CA 1
ATOM 1917 C C . ALA A 1 250 ? -19.550 19.170 8.218 1.00 55.25 250 ALA A C 1
ATOM 1919 O O . ALA A 1 250 ? -19.304 18.986 7.030 1.00 55.25 250 ALA A O 1
ATOM 1920 N N . PRO A 1 251 ? -20.786 19.536 8.602 1.00 45.47 251 PRO A N 1
ATOM 1921 C CA . PRO A 1 251 ? -21.941 19.460 7.700 1.00 45.47 251 PRO A CA 1
ATOM 1922 C C . PRO A 1 251 ? -21.923 20.431 6.499 1.00 45.47 251 PRO A C 1
ATOM 1924 O O . PRO A 1 251 ? -22.823 20.360 5.675 1.00 45.47 251 PRO A O 1
ATOM 1927 N N . ASN A 1 252 ? -20.949 21.348 6.391 1.00 43.50 252 ASN A N 1
ATOM 1928 C CA . ASN A 1 252 ? -20.898 22.401 5.362 1.00 43.50 252 ASN A CA 1
ATOM 1929 C C . ASN A 1 252 ? -19.463 22.730 4.912 1.00 43.50 252 ASN A C 1
ATOM 1931 O O . ASN A 1 252 ? -19.097 23.904 4.815 1.00 43.50 252 ASN A O 1
ATOM 1935 N N . ILE A 1 253 ? -18.612 21.731 4.693 1.00 45.94 253 ILE A N 1
ATOM 1936 C CA . ILE A 1 253 ? -17.412 21.994 3.895 1.00 45.94 253 ILE A CA 1
ATOM 1937 C C . ILE A 1 253 ? -17.891 21.964 2.440 1.00 45.94 253 ILE A C 1
ATOM 1939 O O . ILE A 1 253 ? -18.527 20.999 2.023 1.00 45.94 253 ILE A O 1
ATOM 1943 N N . GLY A 1 254 ? -17.670 23.048 1.692 1.00 46.72 254 GLY A N 1
ATOM 1944 C CA . GLY A 1 254 ? -17.763 22.992 0.233 1.00 46.72 254 GLY A CA 1
ATOM 1945 C C . GLY A 1 254 ? -16.802 21.930 -0.309 1.00 46.72 254 GLY A C 1
ATOM 1946 O O . GLY A 1 254 ? -16.106 21.265 0.447 1.00 46.72 254 GLY A O 1
ATOM 1947 N N . THR A 1 255 ? -16.710 21.779 -1.619 1.00 47.78 255 THR A N 1
ATOM 1948 C CA . THR A 1 255 ? -15.819 20.814 -2.293 1.00 47.78 255 THR A CA 1
ATOM 1949 C C . THR A 1 255 ? -14.310 20.984 -2.004 1.00 47.78 255 THR A C 1
ATOM 1951 O O . THR A 1 255 ? -13.504 20.347 -2.664 1.00 47.78 255 THR A O 1
ATOM 1954 N N . GLU A 1 256 ? -13.915 21.822 -1.040 1.00 49.47 256 GLU A N 1
ATOM 1955 C CA . GLU A 1 256 ? -12.537 22.127 -0.647 1.00 49.47 256 GLU A CA 1
ATOM 1956 C C . GLU A 1 256 ? -12.285 21.679 0.806 1.00 49.47 256 GLU A C 1
ATOM 1958 O O . GLU A 1 256 ? -12.680 22.350 1.769 1.00 49.47 256 GLU A O 1
ATOM 1963 N N . PHE A 1 257 ? -11.610 20.542 0.995 1.00 51.41 257 PHE A N 1
ATOM 1964 C CA . PHE A 1 257 ? -11.144 20.114 2.313 1.00 51.41 257 PHE A CA 1
ATOM 1965 C C . PHE A 1 257 ? -9.870 20.875 2.695 1.00 51.41 257 PHE A C 1
ATOM 1967 O O . PHE A 1 257 ? -8.773 20.598 2.213 1.00 51.41 257 PHE A O 1
ATOM 1974 N N . THR A 1 258 ? -9.988 21.825 3.623 1.00 53.12 258 THR A N 1
ATOM 1975 C CA . THR A 1 258 ? -8.804 22.439 4.243 1.00 53.12 258 THR A CA 1
ATOM 1976 C C . THR A 1 258 ? -8.168 21.485 5.264 1.00 53.12 258 THR A C 1
ATOM 1978 O O . THR A 1 258 ? -8.873 20.794 6.000 1.00 53.12 258 THR A O 1
ATOM 1981 N N . TRP A 1 259 ? -6.832 21.498 5.382 1.00 47.75 259 TRP A N 1
ATOM 1982 C CA . TRP A 1 259 ? -6.047 20.707 6.357 1.00 47.75 259 TRP A CA 1
ATOM 1983 C C . TRP A 1 259 ? -6.625 20.719 7.781 1.00 47.75 259 TRP A C 1
ATOM 1985 O O . TRP A 1 259 ? -6.730 19.696 8.457 1.00 47.75 259 TRP A O 1
ATOM 1995 N N . GLN A 1 260 ? -7.041 21.905 8.235 1.00 47.12 260 GLN A N 1
ATOM 1996 C CA . GLN A 1 260 ? -7.608 22.103 9.567 1.00 47.12 260 GLN A CA 1
ATOM 1997 C C . GLN A 1 260 ? -8.961 21.404 9.731 1.00 47.12 260 GLN A C 1
ATOM 1999 O O . GLN A 1 260 ? -9.280 20.986 10.842 1.00 47.12 260 GLN A O 1
ATOM 2004 N N . ALA A 1 261 ? -9.736 21.260 8.656 1.00 51.00 261 ALA A N 1
ATOM 2005 C CA . ALA A 1 261 ? -11.015 20.570 8.675 1.00 51.00 261 ALA A CA 1
ATOM 2006 C C . ALA A 1 261 ? -10.853 19.042 8.693 1.00 51.00 261 ALA A C 1
ATOM 2008 O O . ALA A 1 261 ? -11.632 18.395 9.382 1.00 51.00 261 ALA A O 1
ATOM 2009 N N . CYS A 1 262 ? -9.835 18.481 8.029 1.00 53.25 262 CYS A N 1
ATOM 2010 C CA . CYS A 1 262 ? -9.577 17.036 8.054 1.00 53.25 262 CYS A CA 1
ATOM 2011 C C . CYS A 1 262 ? -9.151 16.539 9.447 1.00 53.25 262 CYS A C 1
ATOM 2013 O O . CYS A 1 262 ? -9.790 15.648 9.998 1.00 53.25 262 CYS A O 1
ATOM 2015 N N . ILE A 1 263 ? -8.133 17.158 10.064 1.00 51.31 263 ILE A N 1
ATOM 2016 C CA . ILE A 1 263 ? -7.592 16.685 11.356 1.00 51.31 263 ILE A CA 1
ATOM 2017 C C . ILE A 1 263 ? -8.558 16.913 12.522 1.00 51.31 263 ILE A C 1
ATOM 2019 O O . ILE A 1 263 ? -8.673 16.073 13.409 1.00 51.31 263 ILE A O 1
ATOM 2023 N N . HIS A 1 264 ? -9.261 18.048 12.556 1.00 47.78 264 HIS A N 1
ATOM 2024 C CA . HIS A 1 264 ? -10.049 18.412 13.740 1.00 47.78 264 HIS A CA 1
ATOM 2025 C C . HIS A 1 264 ? -11.483 17.870 13.730 1.00 47.78 264 HIS A C 1
ATOM 2027 O O . HIS A 1 264 ? -12.183 18.034 14.728 1.00 47.78 264 HIS A O 1
ATOM 2033 N N . LYS A 1 265 ? -11.958 17.275 12.626 1.00 56.06 265 LYS A N 1
ATOM 2034 C CA . LYS A 1 265 ? -13.383 16.925 12.468 1.00 56.06 265 LYS A CA 1
ATOM 2035 C C . LYS A 1 265 ? -13.677 15.434 12.312 1.00 56.06 265 LYS A C 1
ATOM 2037 O O . LYS A 1 265 ? -14.832 15.096 12.063 1.00 56.06 265 LYS A O 1
ATOM 2042 N N . GLY A 1 266 ? -12.681 14.565 12.508 1.00 61.34 266 GLY A N 1
ATOM 2043 C CA . GLY A 1 266 ? -12.880 13.116 12.639 1.00 61.34 266 GLY A CA 1
ATOM 2044 C C . GLY A 1 266 ? -13.568 12.474 11.433 1.00 61.34 266 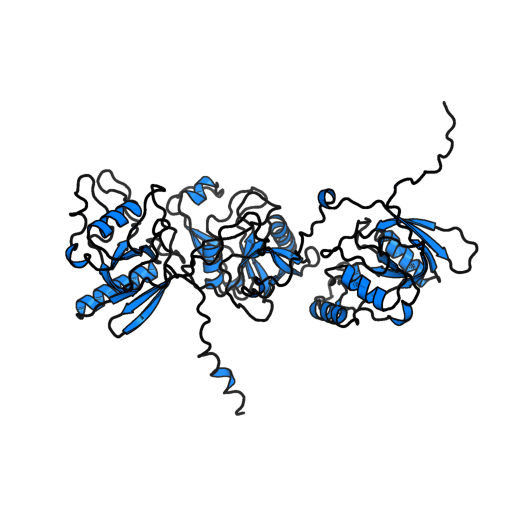GLY A C 1
ATOM 2045 O O . GLY A 1 266 ? -14.492 11.682 11.614 1.00 61.34 266 GLY A O 1
ATOM 2046 N N . CYS A 1 267 ? -13.175 12.884 10.225 1.00 73.38 267 CYS A N 1
ATOM 2047 C CA . CYS A 1 267 ? -13.617 12.240 8.994 1.00 73.38 267 CYS A CA 1
ATOM 2048 C C . CYS A 1 267 ? -13.031 10.828 8.886 1.00 73.38 267 CYS A C 1
ATOM 2050 O O . CYS A 1 267 ? -11.917 10.611 9.348 1.00 73.38 267 CYS A O 1
ATOM 2052 N N . TYR A 1 268 ? -13.754 9.911 8.248 1.00 77.62 268 TYR A N 1
ATOM 2053 C CA . TYR A 1 268 ? -13.303 8.534 8.027 1.00 77.62 268 TYR A CA 1
ATOM 2054 C C . TYR A 1 268 ? -13.801 7.992 6.685 1.00 77.62 268 TYR A C 1
ATOM 2056 O O . TYR A 1 268 ? -14.831 8.450 6.165 1.00 77.62 268 TYR A O 1
ATOM 2064 N N . ALA A 1 269 ? -13.073 7.023 6.126 1.00 84.19 269 ALA A N 1
ATOM 2065 C CA . ALA A 1 269 ? -13.496 6.317 4.920 1.00 84.19 269 ALA A CA 1
ATOM 2066 C C . ALA A 1 269 ? -14.627 5.320 5.228 1.00 84.19 269 ALA A C 1
ATOM 2068 O O . ALA A 1 269 ? -14.551 4.541 6.178 1.00 84.19 269 ALA A O 1
ATOM 2069 N N . VAL A 1 270 ? -15.677 5.342 4.407 1.00 86.56 270 VAL A N 1
ATOM 2070 C CA . VAL A 1 270 ? -16.837 4.448 4.534 1.00 86.56 270 VAL A CA 1
ATOM 2071 C C . VAL A 1 270 ? -16.685 3.237 3.624 1.00 86.56 270 VAL A C 1
ATOM 2073 O O . VAL A 1 270 ? -16.793 2.101 4.069 1.00 86.56 270 VAL A O 1
ATOM 2076 N N . ARG A 1 271 ? -16.464 3.470 2.325 1.00 90.94 271 ARG A N 1
ATOM 2077 C CA . ARG A 1 271 ? -16.349 2.418 1.302 1.00 90.94 271 ARG A CA 1
ATOM 2078 C C . ARG A 1 271 ? -15.817 2.972 -0.013 1.00 90.94 271 ARG A C 1
ATOM 2080 O O . ARG A 1 271 ? -15.853 4.179 -0.245 1.00 90.94 271 ARG A O 1
ATOM 2087 N N . VAL A 1 272 ? -15.436 2.080 -0.922 1.00 93.75 272 VAL A N 1
ATOM 2088 C CA . VAL A 1 272 ? -15.278 2.408 -2.346 1.00 93.75 272 VAL A CA 1
ATOM 2089 C C . VAL A 1 272 ? -16.649 2.391 -3.032 1.00 93.75 272 VAL A C 1
ATOM 2091 O O . VAL A 1 272 ? -17.435 1.459 -2.865 1.00 93.75 272 VAL A O 1
ATOM 2094 N N . THR A 1 273 ? -16.950 3.433 -3.803 1.00 94.81 273 THR A N 1
ATOM 2095 C CA . THR A 1 273 ? -18.243 3.636 -4.483 1.00 94.81 273 THR A CA 1
ATOM 2096 C C . THR A 1 273 ? -18.321 2.985 -5.863 1.00 94.81 273 THR A C 1
ATOM 2098 O O . THR A 1 273 ? -19.423 2.709 -6.333 1.00 94.81 273 THR A O 1
ATOM 2101 N N . ASN A 1 274 ? -17.177 2.667 -6.475 1.00 95.88 274 ASN A N 1
ATOM 2102 C CA . ASN A 1 274 ? -17.049 1.916 -7.728 1.00 95.88 274 ASN A CA 1
ATOM 2103 C C . ASN A 1 274 ? -16.378 0.533 -7.530 1.00 95.88 274 ASN A C 1
ATOM 2105 O O . ASN A 1 274 ? -15.396 0.221 -8.203 1.00 95.88 274 ASN A O 1
ATOM 2109 N N . PRO A 1 275 ? -16.882 -0.334 -6.626 1.00 96.19 275 PRO A N 1
ATOM 2110 C CA . PRO A 1 275 ? -16.200 -1.582 -6.268 1.00 96.19 275 PRO A CA 1
ATOM 2111 C C . PRO A 1 275 ? -16.067 -2.558 -7.447 1.00 96.19 275 PRO A C 1
ATOM 2113 O O . PRO A 1 275 ? -15.070 -3.263 -7.549 1.00 96.19 275 PRO A O 1
ATOM 2116 N N . GLU A 1 276 ? -17.027 -2.569 -8.377 1.00 96.69 276 GLU A N 1
ATOM 2117 C CA . GLU A 1 276 ? -16.984 -3.440 -9.563 1.00 96.69 276 GLU A CA 1
ATOM 2118 C C . GLU A 1 276 ? -15.819 -3.106 -10.509 1.00 96.69 276 GLU A C 1
ATOM 2120 O O . GLU A 1 276 ? -15.324 -3.987 -11.208 1.00 96.69 276 GLU A O 1
ATOM 2125 N N . GLU A 1 277 ? -15.362 -1.851 -10.523 1.00 95.38 277 GLU A N 1
ATOM 2126 C CA . GLU A 1 277 ? -14.217 -1.426 -11.334 1.00 95.38 277 GLU A CA 1
ATOM 2127 C C . GLU A 1 277 ? -12.882 -1.766 -10.666 1.00 95.38 277 GLU A C 1
ATOM 2129 O O . GLU A 1 277 ? -11.904 -2.006 -11.373 1.00 95.38 277 GLU A O 1
ATOM 2134 N N . VAL A 1 278 ? -12.863 -1.796 -9.328 1.00 96.62 278 VAL A N 1
ATOM 2135 C CA . VAL A 1 278 ? -11.677 -1.985 -8.477 1.00 96.62 278 VAL A CA 1
ATOM 2136 C C . VAL A 1 278 ? -11.378 -3.458 -8.190 1.00 96.62 278 VAL A C 1
ATOM 2138 O O . VAL A 1 278 ? -10.213 -3.827 -8.033 1.00 96.62 278 VAL A O 1
ATOM 2141 N N . ALA A 1 279 ? -12.395 -4.317 -8.145 1.00 97.19 279 ALA A N 1
ATOM 2142 C CA . ALA A 1 279 ? -12.228 -5.729 -7.822 1.00 97.19 279 ALA A CA 1
ATOM 2143 C C . ALA A 1 279 ? -11.210 -6.430 -8.748 1.00 97.19 279 ALA A C 1
ATOM 2145 O O . ALA A 1 279 ? -11.318 -6.388 -9.975 1.00 97.19 279 ALA A O 1
ATOM 2146 N N . GLY A 1 280 ? -10.215 -7.101 -8.159 1.00 94.00 280 GLY A N 1
ATOM 2147 C CA . GLY A 1 280 ? -9.139 -7.789 -8.880 1.00 94.00 280 GLY A CA 1
ATOM 2148 C C . GLY A 1 280 ? -8.039 -6.874 -9.436 1.00 94.00 280 GLY A C 1
ATOM 2149 O O . GLY A 1 280 ? -7.151 -7.362 -10.134 1.00 94.00 280 GLY A O 1
ATOM 2150 N N . LYS A 1 281 ? -8.088 -5.567 -9.155 1.00 96.50 281 LYS A N 1
ATOM 2151 C CA . LYS A 1 281 ? -7.161 -4.548 -9.671 1.00 96.50 281 LYS A CA 1
ATOM 2152 C C . LYS A 1 281 ? -6.431 -3.815 -8.544 1.00 96.50 281 LYS A C 1
ATOM 2154 O O . LYS A 1 281 ? -6.745 -3.997 -7.367 1.00 96.50 281 LYS A O 1
ATOM 2159 N N . ILE A 1 282 ? -5.438 -2.998 -8.894 1.00 96.19 282 ILE A N 1
ATOM 2160 C CA . ILE A 1 282 ? -4.786 -2.091 -7.944 1.00 96.19 282 ILE A CA 1
ATOM 2161 C C . ILE A 1 282 ? -5.633 -0.820 -7.835 1.00 96.19 282 ILE A C 1
ATOM 2163 O O . ILE A 1 282 ? -5.849 -0.117 -8.824 1.00 96.19 282 ILE A O 1
ATOM 2167 N N . ALA A 1 283 ? -6.107 -0.523 -6.626 1.00 96.94 283 ALA A N 1
ATOM 2168 C CA . ALA A 1 283 ? -6.873 0.681 -6.336 1.00 96.94 283 ALA A CA 1
ATOM 2169 C C . ALA A 1 283 ? -5.936 1.889 -6.247 1.00 96.94 283 ALA A C 1
ATOM 2171 O O . ALA A 1 283 ? -5.095 1.953 -5.353 1.00 96.94 283 ALA A O 1
ATOM 2172 N N . PHE A 1 284 ? -6.086 2.855 -7.149 1.00 94.75 284 PHE A N 1
ATOM 2173 C CA . PHE A 1 284 ? -5.439 4.156 -7.038 1.00 94.75 284 PHE A CA 1
ATOM 2174 C C . PHE A 1 284 ? -6.341 5.137 -6.299 1.00 94.75 284 PHE A C 1
ATOM 2176 O O . PHE A 1 284 ? -7.443 5.445 -6.759 1.00 94.75 284 PHE A O 1
ATOM 2183 N N . ILE A 1 285 ? -5.859 5.637 -5.165 1.00 90.62 285 ILE A N 1
ATOM 2184 C CA . ILE A 1 285 ? -6.563 6.596 -4.321 1.00 90.62 285 ILE A CA 1
ATOM 2185 C C . ILE A 1 285 ? -5.722 7.867 -4.249 1.00 90.62 285 ILE A C 1
ATOM 2187 O O . ILE A 1 285 ? -4.678 7.919 -3.603 1.00 90.62 285 ILE A O 1
ATOM 2191 N N . GLU A 1 286 ? -6.178 8.915 -4.922 1.00 80.00 286 GLU A N 1
ATOM 2192 C CA . GLU A 1 286 ? -5.556 10.228 -4.811 1.00 80.00 286 GLU A CA 1
ATOM 2193 C C . GLU A 1 286 ? -5.998 10.883 -3.502 1.00 80.00 286 GLU A C 1
ATOM 2195 O O . GLU A 1 286 ? -7.175 11.168 -3.324 1.00 80.00 286 GLU A O 1
ATOM 2200 N N . THR A 1 287 ? -5.080 11.119 -2.566 1.00 69.62 287 THR A N 1
ATOM 2201 C CA . THR A 1 287 ? -5.407 11.739 -1.266 1.00 69.62 287 THR A CA 1
ATOM 2202 C C . THR A 1 287 ? -5.412 13.261 -1.325 1.00 69.62 287 THR A C 1
ATOM 2204 O O . THR A 1 287 ? -5.969 13.919 -0.441 1.00 69.62 287 THR A O 1
ATOM 2207 N N . ARG A 1 288 ? -4.826 13.838 -2.376 1.00 64.38 288 ARG A N 1
ATOM 2208 C CA . ARG A 1 288 ? -4.656 15.276 -2.542 1.00 64.38 288 ARG A CA 1
ATOM 2209 C C . ARG A 1 288 ? -4.652 15.671 -4.010 1.00 64.38 288 ARG A C 1
ATOM 2211 O O . ARG A 1 288 ? -3.892 15.090 -4.775 1.00 64.38 288 ARG A O 1
ATOM 2218 N N . ASP A 1 289 ? -5.425 16.701 -4.334 1.00 57.16 289 ASP A N 1
ATOM 2219 C CA . ASP A 1 289 ? -5.559 17.247 -5.675 1.00 57.16 289 ASP A CA 1
ATOM 2220 C C . ASP A 1 289 ? -4.251 17.963 -6.012 1.00 57.16 289 ASP A C 1
ATOM 2222 O O . ASP A 1 289 ? -3.809 18.899 -5.334 1.00 57.16 289 ASP A O 1
ATOM 2226 N N . ILE A 1 290 ? -3.594 17.472 -7.051 1.00 49.69 290 ILE A N 1
ATOM 2227 C CA . ILE A 1 290 ? -2.307 17.963 -7.542 1.00 49.69 290 ILE A CA 1
ATOM 2228 C C . ILE A 1 290 ? -2.354 19.400 -8.093 1.00 49.69 290 ILE A C 1
ATOM 2230 O O . ILE A 1 290 ? -1.310 20.051 -8.195 1.00 49.69 290 ILE A O 1
ATOM 2234 N N . HIS A 1 291 ? -3.533 19.904 -8.460 1.00 49.28 291 HIS A N 1
ATOM 2235 C CA . HIS A 1 291 ? -3.749 21.204 -9.086 1.00 49.28 291 HIS A CA 1
ATOM 2236 C C . HIS A 1 291 ? -4.142 22.282 -8.078 1.00 49.28 291 HIS A C 1
ATOM 2238 O O . HIS A 1 291 ? -3.641 23.406 -8.171 1.00 49.28 291 HIS A O 1
ATOM 2244 N N . SER A 1 292 ? -5.006 21.957 -7.116 1.00 52.06 292 SER A N 1
ATOM 2245 C CA . SER A 1 292 ? -5.410 22.896 -6.065 1.00 52.06 292 SER A CA 1
ATOM 2246 C C . SER A 1 292 ? -4.539 22.797 -4.811 1.00 52.06 292 SER A C 1
ATOM 2248 O O . SER A 1 292 ? -4.410 23.767 -4.062 1.00 52.06 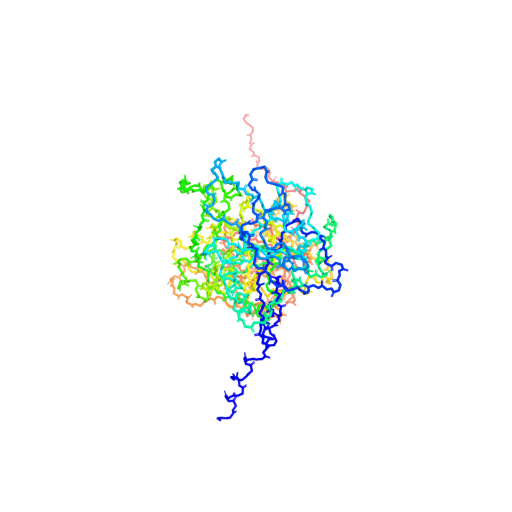292 SER A O 1
ATOM 2250 N N . GLY A 1 293 ? -3.886 21.652 -4.593 1.00 52.44 293 GLY A N 1
ATOM 2251 C CA . GLY A 1 293 ? -3.216 21.351 -3.335 1.00 52.44 293 GLY A CA 1
ATOM 2252 C C . GLY A 1 293 ? -4.200 21.111 -2.184 1.00 52.44 293 GLY A C 1
ATOM 2253 O O . GLY A 1 293 ? -3.774 21.119 -1.023 1.00 52.44 293 GLY A O 1
ATOM 2254 N N . ASP A 1 294 ? -5.482 20.897 -2.468 1.00 54.94 294 ASP A N 1
ATOM 2255 C CA . ASP A 1 294 ? -6.486 20.556 -1.462 1.00 54.94 294 ASP A CA 1
ATOM 2256 C C . ASP A 1 294 ? -6.525 19.051 -1.216 1.00 54.94 294 ASP A C 1
ATOM 2258 O O . ASP A 1 294 ? -6.170 18.246 -2.076 1.00 54.94 294 ASP A O 1
ATOM 2262 N N . PHE A 1 295 ? -6.951 18.651 -0.021 1.00 54.53 295 PHE A N 1
ATOM 2263 C CA . PHE A 1 295 ? -7.150 17.237 0.284 1.00 54.53 295 PHE A CA 1
ATOM 2264 C C . PHE A 1 295 ? -8.351 16.713 -0.507 1.00 54.53 295 PHE A C 1
ATOM 2266 O O . PHE A 1 295 ? -9.423 17.314 -0.475 1.00 54.53 295 PHE A O 1
ATOM 2273 N N . VAL A 1 296 ? -8.180 15.586 -1.197 1.00 55.44 296 VAL A N 1
ATOM 2274 C CA . VAL A 1 296 ? -9.293 14.859 -1.832 1.00 55.44 296 VAL A CA 1
ATOM 2275 C C . VAL A 1 296 ? -9.962 13.972 -0.786 1.00 55.44 296 VAL A C 1
ATOM 2277 O O . VAL A 1 296 ? -11.189 13.899 -0.728 1.00 55.44 296 VAL A O 1
ATOM 2280 N N . TYR A 1 297 ? -9.162 13.374 0.108 1.00 55.06 297 TYR A N 1
ATOM 2281 C CA . TYR A 1 297 ? -9.641 12.542 1.209 1.00 55.06 297 TYR A CA 1
ATOM 2282 C C . TYR A 1 297 ? -8.975 12.922 2.537 1.00 55.06 297 TYR A C 1
ATOM 2284 O O . TYR A 1 297 ? -7.789 13.235 2.595 1.00 55.06 297 TYR A O 1
ATOM 2292 N N . CYS A 1 298 ? -9.756 12.868 3.618 1.00 65.50 298 CYS A N 1
ATOM 2293 C CA . CYS A 1 298 ? -9.294 13.100 4.993 1.00 65.50 298 CYS A CA 1
ATOM 2294 C C . CYS A 1 298 ? -9.036 11.796 5.778 1.00 65.50 298 CYS A C 1
ATOM 2296 O O . CYS A 1 298 ? -8.816 11.866 6.985 1.00 65.50 298 CYS A O 1
ATOM 2298 N N . ALA A 1 299 ? -9.147 10.635 5.129 1.00 69.81 299 ALA A N 1
ATOM 2299 C CA . ALA A 1 299 ? -8.947 9.324 5.743 1.00 69.81 299 ALA A CA 1
ATOM 2300 C C . ALA A 1 299 ? -7.459 9.024 5.943 1.00 69.81 299 ALA A C 1
ATOM 2302 O O . ALA A 1 299 ? -6.621 9.462 5.152 1.00 69.81 299 ALA A O 1
ATOM 2303 N N . HIS A 1 300 ? -7.150 8.240 6.971 1.00 75.44 300 HIS A N 1
ATOM 2304 C CA . HIS A 1 300 ? -5.811 7.684 7.141 1.00 75.44 300 HIS A CA 1
ATOM 2305 C C . HIS A 1 300 ? -5.536 6.576 6.113 1.00 75.44 300 HIS A C 1
ATOM 2307 O O . HIS A 1 300 ? -6.455 5.950 5.582 1.00 75.44 300 HIS A O 1
ATOM 2313 N N . GLU A 1 301 ? -4.262 6.330 5.803 1.00 79.88 301 GLU A N 1
ATOM 2314 C CA . GLU A 1 301 ? -3.859 5.374 4.767 1.00 79.88 301 GLU A CA 1
ATOM 2315 C C . GLU A 1 301 ? -4.336 3.936 5.048 1.00 79.88 301 GLU A C 1
ATOM 2317 O O . GLU A 1 301 ? -4.646 3.191 4.119 1.00 79.88 301 GLU A O 1
ATOM 2322 N N . ASP A 1 302 ? -4.454 3.550 6.317 1.00 80.56 302 ASP A N 1
ATOM 2323 C CA . ASP A 1 302 ? -5.001 2.259 6.744 1.00 80.56 302 ASP A CA 1
ATOM 2324 C C . ASP A 1 302 ? -6.511 2.148 6.480 1.00 80.56 302 ASP A C 1
ATOM 2326 O O . ASP A 1 302 ? -6.973 1.116 5.993 1.00 80.56 302 ASP A O 1
ATOM 2330 N N . GLU A 1 303 ? -7.281 3.216 6.705 1.00 82.81 303 GLU A N 1
ATOM 2331 C CA . GLU A 1 303 ? -8.702 3.265 6.337 1.00 82.81 303 GLU A CA 1
ATOM 2332 C C . GLU A 1 303 ? -8.887 3.118 4.822 1.00 82.81 303 GLU A C 1
ATOM 2334 O O . GLU A 1 303 ? -9.758 2.371 4.373 1.00 82.81 303 GLU A O 1
ATOM 2339 N N . LEU A 1 304 ? -8.042 3.791 4.032 1.00 87.94 304 LEU A N 1
ATOM 2340 C CA . LEU A 1 304 ? -8.055 3.713 2.570 1.00 87.94 304 LEU A CA 1
ATOM 2341 C C . LEU A 1 304 ? -7.747 2.297 2.071 1.00 87.94 304 LEU A C 1
ATOM 2343 O O . LEU A 1 304 ? -8.420 1.795 1.168 1.00 87.94 304 LEU A O 1
ATOM 2347 N N . ALA A 1 305 ? -6.767 1.628 2.679 1.00 89.94 305 ALA A N 1
ATOM 2348 C CA . ALA A 1 305 ? -6.483 0.240 2.351 1.00 89.94 305 ALA A CA 1
ATOM 2349 C C . ALA A 1 305 ? -7.600 -0.712 2.781 1.00 89.94 305 ALA A C 1
ATOM 2351 O O . ALA A 1 305 ? -7.906 -1.647 2.042 1.00 89.94 305 ALA A O 1
ATOM 2352 N N . ALA A 1 306 ? -8.248 -0.461 3.921 1.00 89.69 306 ALA A N 1
ATOM 2353 C CA . ALA A 1 306 ? -9.332 -1.304 4.408 1.00 89.69 306 ALA A CA 1
ATOM 2354 C C . ALA A 1 306 ? -10.544 -1.232 3.468 1.00 89.69 306 ALA A C 1
ATOM 2356 O O . ALA A 1 306 ? -11.042 -2.267 3.026 1.00 89.69 306 ALA A O 1
ATOM 2357 N N . VAL A 1 307 ? -10.970 -0.025 3.065 1.00 92.69 307 VAL A N 1
ATOM 2358 C CA . VAL A 1 307 ? -12.087 0.126 2.111 1.00 92.69 307 VAL A CA 1
ATOM 2359 C C . VAL A 1 307 ? -11.763 -0.448 0.730 1.00 92.69 307 VAL A C 1
ATOM 2361 O O . VAL A 1 307 ? -12.659 -0.969 0.068 1.00 92.69 307 VAL A O 1
ATOM 2364 N N . ALA A 1 308 ? -10.503 -0.380 0.285 1.00 94.56 308 ALA A N 1
ATOM 2365 C CA . ALA A 1 308 ? -10.075 -0.964 -0.984 1.00 94.56 308 ALA A CA 1
ATOM 2366 C C . ALA A 1 308 ? -10.042 -2.500 -0.933 1.00 94.56 308 ALA A C 1
ATOM 2368 O O . ALA A 1 308 ? -10.482 -3.153 -1.881 1.00 94.56 308 ALA A O 1
ATOM 2369 N N . GLN A 1 309 ? -9.578 -3.079 0.179 1.00 94.12 309 GLN A N 1
ATOM 2370 C CA . GLN A 1 309 ? -9.601 -4.525 0.404 1.00 94.12 309 GLN A CA 1
ATOM 2371 C C . GLN A 1 309 ? -11.033 -5.068 0.416 1.00 94.12 309 GLN A C 1
ATOM 2373 O O . GLN A 1 309 ? -11.318 -6.048 -0.268 1.00 94.12 309 GLN A O 1
ATOM 2378 N N . GLU A 1 310 ? -11.955 -4.404 1.117 1.00 93.94 310 GLU A N 1
ATOM 2379 C CA . GLU A 1 310 ? -13.379 -4.779 1.135 1.00 93.94 310 GLU A CA 1
ATOM 2380 C C . GLU A 1 310 ? -14.040 -4.644 -0.247 1.00 93.94 310 GLU A C 1
ATOM 2382 O O . GLU A 1 310 ? -14.971 -5.378 -0.579 1.00 93.94 310 GLU A O 1
ATOM 2387 N N . ALA A 1 311 ? -13.527 -3.750 -1.098 1.00 95.94 311 ALA A N 1
ATOM 2388 C CA . ALA A 1 311 ? -13.936 -3.633 -2.497 1.00 95.94 311 ALA A CA 1
ATOM 2389 C C . ALA A 1 311 ? -13.329 -4.713 -3.417 1.00 95.94 311 ALA A C 1
ATOM 2391 O O . ALA A 1 311 ? -13.658 -4.764 -4.601 1.00 95.94 311 ALA A O 1
ATOM 2392 N N . GLY A 1 312 ? -12.459 -5.581 -2.892 1.00 95.62 312 GLY A N 1
ATOM 2393 C CA . GLY A 1 312 ? -11.824 -6.673 -3.628 1.00 95.62 312 GLY A CA 1
ATOM 2394 C C . GLY A 1 312 ? -10.582 -6.269 -4.422 1.00 95.62 312 GLY A C 1
ATOM 2395 O O . GLY A 1 312 ? -10.212 -6.993 -5.349 1.00 95.62 312 GLY A O 1
ATOM 2396 N N . ALA A 1 313 ? -9.950 -5.132 -4.112 1.00 96.50 313 ALA A N 1
ATOM 2397 C CA . ALA A 1 313 ? -8.663 -4.764 -4.702 1.00 96.50 313 ALA A CA 1
ATOM 2398 C C . ALA A 1 313 ? -7.591 -5.828 -4.395 1.00 96.50 313 ALA A C 1
ATOM 2400 O O . ALA A 1 313 ? -7.679 -6.530 -3.392 1.00 96.50 313 ALA A O 1
ATOM 2401 N N . VAL A 1 314 ? -6.556 -5.922 -5.233 1.00 92.44 314 VAL A N 1
ATOM 2402 C CA . VAL A 1 314 ? -5.377 -6.787 -4.990 1.00 92.44 314 VAL A CA 1
ATOM 2403 C C . VAL A 1 314 ? -4.173 -6.016 -4.445 1.00 92.44 314 VAL A C 1
ATOM 2405 O O . VAL A 1 314 ? -3.163 -6.610 -4.084 1.00 92.44 314 VAL A O 1
ATOM 2408 N N . GLY A 1 315 ? -4.274 -4.689 -4.388 1.00 92.44 315 GLY A N 1
ATOM 2409 C CA . GLY A 1 315 ? -3.256 -3.777 -3.878 1.00 92.44 315 GLY A CA 1
ATOM 2410 C C . GLY A 1 315 ? -3.747 -2.334 -3.931 1.00 92.44 315 GLY A C 1
ATOM 2411 O O . GLY A 1 315 ? -4.759 -2.039 -4.572 1.00 92.44 315 GLY A O 1
ATOM 2412 N N . VAL A 1 316 ? -3.033 -1.432 -3.264 1.00 93.44 316 VAL A N 1
ATOM 2413 C CA . VAL A 1 316 ? -3.382 -0.009 -3.188 1.00 93.44 316 VAL A CA 1
ATOM 2414 C C . VAL A 1 316 ? -2.188 0.853 -3.568 1.00 93.44 316 VAL A C 1
ATOM 2416 O O . VAL A 1 316 ? -1.087 0.674 -3.050 1.00 93.44 316 VAL A O 1
ATOM 2419 N N . LEU A 1 317 ? -2.417 1.814 -4.457 1.00 92.25 317 LEU A N 1
ATOM 2420 C CA . LEU A 1 317 ? -1.522 2.933 -4.717 1.00 92.25 317 LEU A CA 1
ATOM 2421 C C . LEU A 1 317 ? -2.173 4.203 -4.197 1.00 92.25 317 LEU A C 1
ATOM 2423 O O . LEU A 1 317 ? -3.315 4.497 -4.537 1.00 92.25 317 LEU A O 1
ATOM 2427 N N . SER A 1 318 ? -1.442 4.981 -3.412 1.00 88.88 318 SER A N 1
ATOM 2428 C CA . SER A 1 318 ? -1.923 6.280 -2.948 1.00 88.88 318 SER A CA 1
ATOM 2429 C C . SER A 1 318 ? -0.881 7.354 -3.175 1.00 88.88 318 SER A C 1
ATOM 2431 O O . SER A 1 318 ? 0.313 7.117 -3.003 1.00 88.88 318 SER A O 1
ATOM 2433 N N . THR A 1 319 ? -1.314 8.559 -3.525 1.00 82.62 319 THR A N 1
ATOM 2434 C CA . THR A 1 319 ? -0.429 9.726 -3.459 1.00 82.62 319 THR A CA 1
ATOM 2435 C C . THR A 1 319 ? -0.201 10.118 -1.999 1.00 82.62 319 THR A C 1
ATOM 2437 O O . THR A 1 319 ? -1.019 9.810 -1.125 1.00 82.62 319 THR A O 1
ATOM 2440 N N . PHE A 1 320 ? 0.943 10.743 -1.704 1.00 71.50 320 PHE A N 1
ATOM 2441 C CA . PHE A 1 320 ? 1.220 11.210 -0.348 1.00 71.50 320 PHE A CA 1
ATOM 2442 C C . PHE A 1 320 ? 0.471 12.505 -0.015 1.00 71.50 320 PHE A C 1
ATOM 2444 O O . PHE A 1 320 ? 0.490 13.478 -0.766 1.00 71.50 320 PHE A O 1
ATOM 2451 N N . THR A 1 321 ? -0.107 12.515 1.180 1.00 58.59 321 THR A N 1
ATOM 2452 C CA . THR A 1 321 ? -1.027 13.519 1.722 1.00 58.59 321 THR A CA 1
ATOM 2453 C C . THR A 1 321 ? -0.357 14.887 1.988 1.00 58.59 321 THR A C 1
ATOM 2455 O O . THR A 1 321 ? -1.026 15.918 2.004 1.00 58.59 321 THR A O 1
ATOM 2458 N N . TYR A 1 322 ? 0.972 14.959 2.167 1.00 52.78 322 TYR A N 1
ATOM 2459 C CA . TYR A 1 322 ? 1.677 16.207 2.521 1.00 52.78 322 TYR A CA 1
ATOM 2460 C C . TYR A 1 322 ? 2.313 16.952 1.336 1.00 52.78 322 TYR A C 1
ATOM 2462 O O . TYR A 1 322 ? 2.455 16.441 0.233 1.00 52.78 322 TYR A O 1
ATOM 2470 N N . ASN A 1 323 ? 2.712 18.206 1.596 1.00 46.84 323 ASN A N 1
ATOM 2471 C CA . ASN A 1 323 ? 3.036 19.274 0.640 1.00 46.84 323 ASN A CA 1
ATOM 2472 C C . ASN A 1 323 ? 4.265 19.088 -0.270 1.00 46.84 323 ASN A C 1
ATOM 2474 O O . ASN A 1 323 ? 4.840 20.062 -0.752 1.00 46.84 323 ASN A O 1
ATOM 2478 N N . SER A 1 324 ? 4.674 17.854 -0.516 1.00 51.06 324 SER A N 1
ATOM 2479 C CA . SER A 1 324 ? 5.826 17.526 -1.328 1.00 51.06 324 SER A CA 1
ATOM 2480 C C . SER A 1 324 ? 5.402 16.716 -2.542 1.00 51.06 324 SER A C 1
ATOM 2482 O O . SER A 1 324 ? 5.399 15.489 -2.512 1.00 51.06 324 SER A O 1
ATOM 2484 N N . LEU A 1 325 ? 5.163 17.408 -3.660 1.00 52.75 325 LEU A N 1
ATOM 2485 C CA . LEU A 1 325 ? 5.109 16.779 -4.989 1.00 52.75 325 LEU A CA 1
ATOM 2486 C C . LEU A 1 325 ? 6.345 15.895 -5.264 1.00 52.75 325 LEU A C 1
ATOM 2488 O O . LEU A 1 325 ? 6.282 14.996 -6.097 1.00 52.75 325 LEU A O 1
ATOM 2492 N N . TYR A 1 326 ? 7.445 16.134 -4.538 1.00 52.59 326 TYR A N 1
ATOM 2493 C CA . TYR A 1 326 ? 8.758 15.536 -4.761 1.00 52.59 326 TYR A CA 1
ATOM 2494 C C . TYR A 1 326 ? 9.274 14.626 -3.638 1.00 52.59 326 TYR A C 1
ATOM 2496 O O . TYR A 1 326 ? 10.257 13.921 -3.860 1.00 52.59 326 TYR A O 1
ATOM 2504 N N . HIS A 1 327 ? 8.657 14.607 -2.450 1.00 56.22 327 HIS A N 1
ATOM 2505 C CA . HIS A 1 327 ? 9.161 13.805 -1.327 1.00 56.22 327 HIS A CA 1
ATOM 2506 C C . HIS A 1 327 ? 8.200 12.679 -0.974 1.00 56.22 327 HIS A C 1
ATOM 2508 O O . HIS A 1 327 ? 6.993 12.885 -0.853 1.00 56.22 327 HIS A O 1
ATOM 2514 N N . LEU A 1 328 ? 8.775 11.491 -0.793 1.00 62.53 328 LEU A N 1
ATOM 2515 C CA . LEU A 1 328 ? 8.103 10.360 -0.178 1.00 62.53 328 LEU A CA 1
ATOM 2516 C C . LEU A 1 328 ? 8.328 10.416 1.334 1.00 62.53 328 LEU A C 1
ATOM 2518 O O . LEU A 1 328 ? 9.429 10.775 1.770 1.00 62.53 328 LEU A O 1
ATOM 2522 N N . PRO A 1 329 ? 7.322 10.054 2.138 1.00 58.47 329 PRO A N 1
ATOM 2523 C CA . PRO A 1 329 ? 7.522 9.876 3.564 1.00 58.47 329 PRO A CA 1
ATOM 2524 C C . PRO A 1 329 ? 8.570 8.794 3.818 1.00 58.47 329 PRO A C 1
ATOM 2526 O O . PRO A 1 329 ? 8.672 7.814 3.082 1.00 58.47 329 PRO A O 1
ATOM 2529 N N . LEU A 1 330 ? 9.333 8.961 4.897 1.00 50.56 330 LEU A N 1
ATOM 2530 C CA . LEU A 1 330 ? 10.224 7.905 5.374 1.00 50.56 330 LEU A CA 1
ATOM 2531 C C . LEU A 1 330 ? 9.427 6.714 5.918 1.00 50.56 330 LEU A C 1
ATOM 2533 O O . LEU A 1 330 ? 9.850 5.581 5.754 1.00 50.56 330 LEU A O 1
ATOM 2537 N N . TYR A 1 331 ? 8.276 6.970 6.542 1.00 54.03 331 TYR A N 1
ATOM 2538 C CA . TYR A 1 331 ? 7.368 5.958 7.070 1.00 54.03 331 TYR A CA 1
ATOM 2539 C C . TYR A 1 331 ? 5.922 6.418 6.913 1.00 54.03 331 TYR A C 1
ATOM 2541 O O . TYR A 1 331 ? 5.609 7.595 7.100 1.00 54.03 331 TYR A O 1
ATOM 2549 N N . VAL A 1 332 ? 5.038 5.471 6.615 1.00 60.25 332 VAL A N 1
ATOM 2550 C CA . VAL A 1 332 ? 3.587 5.676 6.586 1.00 60.25 332 VAL A CA 1
ATOM 2551 C C . VAL A 1 332 ? 3.002 4.713 7.605 1.00 60.25 332 VAL A C 1
ATOM 2553 O O . VAL A 1 332 ? 3.212 3.502 7.531 1.00 60.25 332 VAL A O 1
ATOM 2556 N N . SER A 1 333 ? 2.368 5.285 8.619 1.00 55.16 333 SER A N 1
ATOM 2557 C CA . SER A 1 333 ? 1.973 4.645 9.871 1.00 55.16 333 SER A CA 1
ATOM 2558 C C . SER A 1 333 ? 0.541 5.087 10.165 1.00 55.16 333 SER A C 1
ATOM 2560 O O . SER A 1 333 ? 0.252 6.275 10.043 1.00 55.16 333 SER A O 1
ATOM 2562 N N . PRO A 1 334 ? -0.315 4.171 10.631 1.00 53.53 334 PRO A N 1
ATOM 2563 C CA . PRO A 1 334 ? -0.371 4.017 12.083 1.00 53.53 334 PRO A CA 1
ATOM 2564 C C . PRO A 1 334 ? 0.497 2.872 12.608 1.00 53.53 334 PRO A C 1
ATOM 2566 O O . PRO A 1 334 ? 0.716 1.863 11.943 1.00 53.53 334 PRO A O 1
ATOM 2569 N N . ARG A 1 335 ? 0.983 3.049 13.848 1.00 55.66 335 ARG A N 1
ATOM 2570 C CA . ARG A 1 335 ? 1.768 2.058 14.611 1.00 55.66 335 ARG A CA 1
ATOM 2571 C C . ARG A 1 335 ? 0.931 0.836 14.999 1.00 55.66 335 ARG A C 1
ATOM 2573 O O . ARG A 1 335 ? 1.469 -0.143 15.502 1.00 55.66 335 ARG A O 1
ATOM 2580 N N . TYR A 1 336 ? -0.378 0.928 14.795 1.00 64.50 336 TYR A N 1
ATOM 2581 C CA . TYR A 1 336 ? -1.401 0.055 15.329 1.00 64.50 336 TYR A CA 1
ATOM 2582 C C . TYR A 1 336 ? -2.321 -0.392 14.199 1.00 64.50 336 TYR A C 1
ATOM 2584 O O . TYR A 1 336 ? -2.734 0.427 13.382 1.00 64.50 336 TYR A O 1
ATOM 2592 N N . ARG A 1 337 ? -2.609 -1.694 14.139 1.00 72.38 337 ARG A N 1
ATOM 2593 C CA . ARG A 1 337 ? -3.387 -2.326 13.066 1.00 72.38 337 ARG A CA 1
ATOM 2594 C C . ARG A 1 337 ? -4.627 -2.997 13.649 1.00 72.38 337 ARG A C 1
ATOM 2596 O O . ARG A 1 337 ? -4.535 -4.163 14.019 1.00 72.38 337 ARG A O 1
ATOM 2603 N N . PRO A 1 338 ? -5.792 -2.345 13.707 1.00 73.56 338 PRO A N 1
ATOM 2604 C CA . PRO A 1 338 ? -7.018 -2.992 14.167 1.00 73.56 338 PRO A CA 1
ATOM 2605 C C . PRO A 1 338 ? -7.676 -3.853 13.072 1.00 73.56 338 PRO A C 1
ATOM 2607 O O . PRO A 1 338 ? -8.836 -4.222 13.206 1.00 73.56 338 PRO A O 1
ATOM 2610 N N . TYR A 1 339 ? -6.976 -4.137 11.971 1.00 79.94 339 TYR A N 1
ATOM 2611 C CA . TYR A 1 339 ? -7.527 -4.781 10.784 1.00 79.94 339 TYR A CA 1
ATOM 2612 C C . TYR A 1 339 ? -6.483 -5.679 10.123 1.00 79.94 339 TYR A C 1
ATOM 2614 O O . TYR A 1 339 ? -5.286 -5.369 10.125 1.00 79.94 339 TYR A O 1
ATOM 2622 N N . ASP A 1 340 ? -6.946 -6.807 9.592 1.00 83.00 340 ASP A N 1
ATOM 2623 C CA . ASP A 1 340 ? -6.099 -7.811 8.955 1.00 83.00 340 ASP A CA 1
ATOM 2624 C C . ASP A 1 340 ? -5.918 -7.473 7.469 1.00 83.00 340 ASP A C 1
ATOM 2626 O O . ASP A 1 340 ? -6.728 -7.823 6.604 1.00 83.00 340 ASP A O 1
ATOM 2630 N N . PHE A 1 341 ? -4.870 -6.705 7.177 1.00 82.81 341 PHE A N 1
ATOM 2631 C CA . PHE A 1 341 ? -4.509 -6.350 5.810 1.00 82.81 341 PHE A CA 1
ATOM 2632 C C . PHE A 1 341 ? -3.866 -7.543 5.105 1.00 82.81 341 PHE A C 1
ATOM 2634 O O . PHE A 1 341 ? -2.807 -8.024 5.502 1.00 82.81 341 PHE A O 1
ATOM 2641 N N . THR A 1 342 ? -4.490 -7.968 4.014 1.00 85.56 342 THR A N 1
ATOM 2642 C CA . THR A 1 342 ? -4.044 -9.046 3.121 1.00 85.56 342 THR A CA 1
ATOM 2643 C C . THR A 1 342 ? -3.507 -8.523 1.792 1.00 85.56 342 THR A C 1
ATOM 2645 O O . THR A 1 342 ? -2.852 -9.263 1.061 1.00 85.56 342 THR A O 1
ATOM 2648 N N . ILE A 1 343 ? -3.739 -7.241 1.494 1.00 87.88 343 ILE A N 1
ATOM 2649 C CA . ILE A 1 343 ? -3.238 -6.569 0.295 1.00 87.88 343 ILE A CA 1
ATOM 2650 C C . ILE A 1 343 ? -2.148 -5.551 0.649 1.00 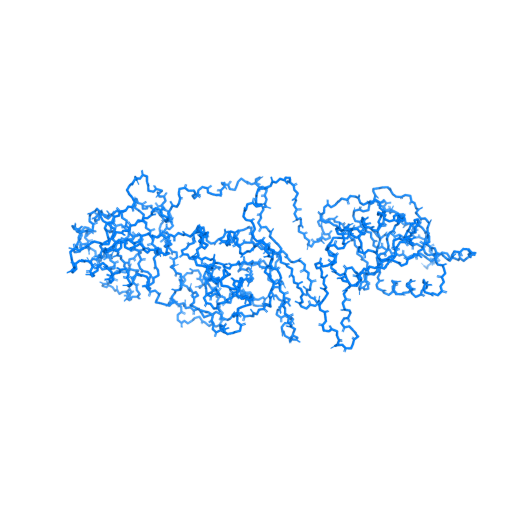87.88 343 ILE A C 1
ATOM 2652 O O . ILE A 1 343 ? -2.194 -4.944 1.722 1.00 87.88 343 ILE A O 1
ATOM 2656 N N . PRO A 1 344 ? -1.163 -5.336 -0.236 1.00 86.75 344 PRO A N 1
ATOM 2657 C CA . PRO A 1 344 ? -0.133 -4.332 -0.030 1.00 86.75 344 PRO A CA 1
ATOM 2658 C C . PRO A 1 344 ? -0.629 -2.935 -0.417 1.00 86.75 344 PRO A C 1
ATOM 2660 O O . PRO A 1 344 ? -1.390 -2.765 -1.370 1.00 86.75 344 PRO A O 1
ATOM 2663 N N . MET A 1 345 ? -0.116 -1.923 0.273 1.00 88.06 345 MET A N 1
ATOM 2664 C CA . MET A 1 345 ? -0.254 -0.513 -0.059 1.00 88.06 345 MET A CA 1
ATOM 2665 C C . MET A 1 345 ? 1.119 0.120 -0.287 1.00 88.06 345 MET A C 1
ATOM 2667 O O . MET A 1 345 ? 2.042 -0.041 0.517 1.00 88.06 345 MET A O 1
ATOM 2671 N N . LEU A 1 346 ? 1.229 0.872 -1.378 1.00 86.19 346 LEU A N 1
ATOM 2672 C CA . LEU A 1 346 ? 2.391 1.672 -1.734 1.00 86.19 346 LEU A CA 1
ATOM 2673 C C . LEU A 1 346 ? 1.995 3.145 -1.850 1.00 86.19 346 LEU A C 1
ATOM 2675 O O . LEU A 1 346 ? 0.972 3.486 -2.447 1.00 86.19 346 LEU A O 1
ATOM 2679 N N . ILE A 1 347 ? 2.829 4.025 -1.300 1.00 84.00 347 ILE A N 1
ATOM 2680 C CA . ILE A 1 347 ? 2.658 5.474 -1.408 1.00 84.00 347 ILE A CA 1
ATOM 2681 C C . ILE A 1 347 ? 3.598 6.021 -2.472 1.00 84.00 347 ILE A C 1
ATOM 2683 O O . ILE A 1 347 ? 4.804 5.803 -2.402 1.00 84.00 347 ILE A O 1
ATOM 2687 N N . ILE A 1 348 ? 3.068 6.768 -3.432 1.00 82.62 348 ILE A N 1
ATOM 2688 C CA . ILE A 1 348 ? 3.829 7.353 -4.537 1.00 82.62 348 ILE A CA 1
ATOM 2689 C C . ILE A 1 348 ? 3.865 8.877 -4.435 1.00 82.62 348 ILE A C 1
ATOM 2691 O O . ILE A 1 348 ? 3.098 9.502 -3.693 1.00 82.62 348 ILE A O 1
ATOM 2695 N N . ARG A 1 349 ? 4.771 9.501 -5.190 1.00 76.50 349 ARG A N 1
ATOM 2696 C CA . ARG A 1 349 ? 4.843 10.964 -5.256 1.00 76.50 349 ARG A CA 1
ATOM 2697 C C . ARG A 1 349 ? 3.637 11.513 -6.014 1.00 76.50 349 ARG A C 1
ATOM 2699 O O . ARG A 1 349 ? 3.123 10.876 -6.932 1.00 76.50 349 ARG A O 1
ATOM 2706 N N . GLY A 1 350 ? 3.237 12.739 -5.681 1.00 72.94 350 GLY A N 1
ATOM 2707 C CA . GLY A 1 350 ? 2.138 13.419 -6.374 1.00 72.94 350 GLY A CA 1
ATOM 2708 C C . GLY A 1 350 ? 2.375 13.566 -7.881 1.00 72.94 350 GLY A C 1
ATOM 2709 O O . GLY A 1 350 ? 1.433 13.428 -8.649 1.00 72.94 350 GLY A O 1
ATOM 2710 N N . ILE A 1 351 ? 3.628 13.757 -8.322 1.00 70.19 351 ILE A N 1
ATOM 2711 C CA . ILE A 1 351 ? 3.956 13.837 -9.756 1.00 70.19 351 ILE A CA 1
ATOM 2712 C C . ILE A 1 351 ? 3.666 12.529 -10.505 1.00 70.19 351 ILE A C 1
ATOM 2714 O O . ILE A 1 351 ? 3.157 12.568 -11.617 1.00 70.19 351 ILE A O 1
ATOM 2718 N N . ASN A 1 352 ? 3.895 11.378 -9.869 1.00 78.31 352 ASN A N 1
ATOM 2719 C CA . ASN A 1 352 ? 3.559 10.080 -10.449 1.00 78.31 352 ASN A CA 1
ATOM 2720 C C . ASN A 1 352 ? 2.046 9.860 -10.482 1.00 78.31 352 ASN A C 1
ATOM 2722 O O . ASN A 1 352 ? 1.520 9.317 -11.446 1.00 78.31 352 ASN A O 1
ATOM 2726 N N . GLY A 1 353 ? 1.340 10.332 -9.448 1.00 82.56 353 GLY A N 1
ATOM 2727 C CA . GLY A 1 353 ? -0.120 10.396 -9.467 1.00 82.56 353 GLY A CA 1
ATOM 2728 C C . GLY A 1 353 ? -0.629 11.205 -10.659 1.00 82.56 353 GLY A C 1
ATOM 2729 O O . GLY A 1 353 ? -1.452 10.701 -11.414 1.00 82.56 353 GLY A O 1
ATOM 2730 N N . LYS A 1 354 ? -0.064 12.400 -10.888 1.00 77.69 354 LYS A N 1
ATOM 2731 C CA . LYS A 1 354 ? -0.394 13.245 -12.043 1.00 77.69 354 LYS A CA 1
ATOM 2732 C C . LYS A 1 354 ? -0.171 12.536 -13.373 1.00 77.69 354 LYS A C 1
ATOM 2734 O O . LYS A 1 354 ? -1.032 12.583 -14.243 1.00 77.69 354 LYS A O 1
ATOM 2739 N N . GLU A 1 355 ? 0.985 11.902 -13.533 1.00 80.81 355 GLU A N 1
ATOM 2740 C CA . GLU A 1 355 ? 1.307 11.143 -14.739 1.00 80.81 355 GLU A CA 1
ATOM 2741 C C . GLU A 1 355 ? 0.236 10.087 -15.025 1.00 80.81 355 GLU A C 1
ATOM 2743 O O . GLU A 1 355 ? -0.165 9.926 -16.173 1.00 80.81 355 GLU A O 1
ATOM 2748 N N . PHE A 1 356 ? -0.283 9.416 -13.992 1.00 88.19 356 PHE A N 1
ATOM 2749 C CA . PHE A 1 356 ? -1.346 8.429 -14.161 1.00 88.19 356 PHE A CA 1
ATOM 2750 C C . PHE A 1 356 ? -2.656 9.077 -14.621 1.00 88.19 356 PHE A C 1
ATOM 2752 O O . PHE A 1 356 ? -3.318 8.550 -15.513 1.00 88.19 356 PHE A O 1
ATOM 2759 N N . GLU A 1 357 ? -3.012 10.236 -14.064 1.00 84.75 357 GLU A N 1
ATOM 2760 C CA . GLU A 1 357 ? -4.181 10.996 -14.515 1.00 84.75 357 GLU A CA 1
ATOM 2761 C C . GLU A 1 357 ? -4.083 11.397 -15.983 1.00 84.75 357 GLU A C 1
ATOM 2763 O O . GLU A 1 357 ? -4.994 11.110 -16.759 1.00 84.75 357 GLU A O 1
ATOM 2768 N N . ASP A 1 358 ? -2.947 11.982 -16.369 1.00 81.94 358 ASP A N 1
ATOM 2769 C CA . ASP A 1 358 ? -2.705 12.438 -17.735 1.00 81.94 358 ASP A CA 1
ATOM 2770 C C . ASP A 1 358 ? -2.806 11.258 -18.730 1.00 81.94 358 ASP A C 1
ATOM 2772 O O . ASP A 1 358 ? -3.284 11.431 -19.849 1.00 81.94 358 ASP A O 1
ATOM 2776 N N . GLN A 1 359 ? -2.408 10.042 -18.331 1.00 83.25 359 GLN A N 1
ATOM 2777 C CA . GLN A 1 359 ? -2.576 8.839 -19.157 1.00 83.25 359 GLN A CA 1
ATOM 2778 C C . GLN A 1 359 ? -4.030 8.350 -19.231 1.00 83.25 359 GLN A C 1
ATOM 2780 O O . GLN A 1 359 ? -4.496 7.984 -20.312 1.00 83.25 359 GLN A O 1
ATOM 2785 N N . TRP A 1 360 ? -4.778 8.353 -18.125 1.00 89.25 360 TRP A N 1
ATOM 2786 C CA . TRP A 1 360 ? -6.197 7.983 -18.162 1.00 89.25 360 TRP A CA 1
ATOM 2787 C C . TRP A 1 360 ? -7.030 8.949 -19.010 1.00 89.25 360 TRP A C 1
ATOM 2789 O O . TRP A 1 360 ? -7.926 8.496 -19.723 1.00 89.25 360 TRP A O 1
ATOM 2799 N N . ASP A 1 361 ? -6.706 10.245 -19.005 1.00 85.81 361 ASP A N 1
ATOM 2800 C CA . ASP A 1 361 ? -7.351 11.253 -19.859 1.00 85.81 361 ASP A CA 1
ATOM 2801 C C . ASP A 1 361 ? -7.121 10.993 -21.358 1.00 85.81 361 ASP A C 1
ATOM 2803 O O . ASP A 1 361 ? -7.962 11.333 -22.197 1.00 85.81 361 ASP A O 1
ATOM 2807 N N . LEU A 1 362 ? -6.009 10.337 -21.705 1.00 81.25 362 LEU A N 1
ATOM 2808 C CA . LEU A 1 362 ? -5.720 9.852 -23.058 1.00 81.25 362 LEU A CA 1
ATOM 2809 C C . LEU A 1 362 ? -6.411 8.514 -23.381 1.00 81.25 362 LEU A C 1
ATOM 2811 O O . LEU A 1 362 ? -6.365 8.060 -24.524 1.00 81.25 362 LEU A O 1
ATOM 2815 N N . GLY A 1 363 ? -7.092 7.898 -22.410 1.00 84.81 363 GLY A N 1
ATOM 2816 C CA . GLY A 1 363 ? -7.748 6.596 -22.545 1.00 84.81 363 GLY A CA 1
ATOM 2817 C C . GLY A 1 363 ? -6.801 5.403 -22.399 1.00 84.81 363 GLY A C 1
ATOM 2818 O O . GLY A 1 363 ? -7.181 4.282 -22.749 1.00 84.81 363 GLY A O 1
ATOM 2819 N N . GLU A 1 364 ? -5.586 5.627 -21.897 1.00 83.19 364 GLU A N 1
ATOM 2820 C CA . GLU A 1 364 ? -4.574 4.587 -21.742 1.00 83.19 364 GLU A CA 1
ATOM 2821 C C . GLU A 1 364 ? -4.833 3.691 -20.528 1.00 83.19 364 GLU A C 1
ATOM 2823 O O . GLU A 1 364 ? -5.414 4.094 -19.515 1.00 83.19 364 GLU A O 1
ATOM 2828 N N . LYS A 1 365 ? -4.352 2.447 -20.618 1.00 87.69 365 LYS A N 1
ATOM 2829 C CA . LYS A 1 365 ? -4.390 1.494 -19.505 1.00 87.69 365 LYS A CA 1
ATOM 2830 C C . LYS A 1 365 ? -3.063 1.468 -18.773 1.00 87.69 365 LYS A C 1
ATOM 2832 O O . LYS A 1 365 ? -2.020 1.158 -19.355 1.00 87.69 365 LYS A O 1
ATOM 2837 N N . ILE A 1 366 ? -3.142 1.699 -17.469 1.00 88.56 366 ILE A N 1
ATOM 2838 C CA . ILE A 1 366 ? -1.993 1.638 -16.579 1.00 88.56 366 ILE A CA 1
ATOM 2839 C C . ILE A 1 366 ? -1.954 0.269 -15.920 1.00 88.56 366 ILE A C 1
ATOM 2841 O O . ILE A 1 366 ? -2.939 -0.165 -15.333 1.00 88.56 366 ILE A O 1
ATOM 2845 N N . VAL A 1 367 ? -0.819 -0.414 -15.998 1.00 86.00 367 VAL A N 1
ATOM 2846 C CA . VAL A 1 367 ? -0.572 -1.669 -15.277 1.00 86.00 367 VAL A CA 1
ATOM 2847 C C . VAL A 1 367 ? 0.676 -1.462 -14.455 1.00 86.00 367 VAL A C 1
ATOM 2849 O O . VAL A 1 367 ? 1.687 -0.998 -14.979 1.00 86.00 367 VAL A O 1
ATOM 2852 N N . VAL A 1 368 ? 0.612 -1.806 -13.175 1.00 86.44 368 VAL A N 1
ATOM 2853 C CA . VAL A 1 368 ? 1.739 -1.682 -12.254 1.00 86.44 368 VAL A CA 1
ATOM 2854 C C . VAL A 1 368 ? 2.054 -3.042 -11.660 1.00 86.44 368 VAL A C 1
ATOM 2856 O O . VAL A 1 368 ? 1.163 -3.850 -11.399 1.00 86.44 368 VAL A O 1
ATOM 2859 N N . ARG A 1 369 ? 3.346 -3.275 -11.445 1.00 82.62 369 ARG A N 1
ATOM 2860 C CA . ARG A 1 369 ? 3.882 -4.396 -10.695 1.00 82.62 369 ARG A CA 1
ATOM 2861 C C . ARG A 1 369 ? 4.433 -3.921 -9.358 1.00 82.62 369 ARG A C 1
ATOM 2863 O O . ARG A 1 369 ? 5.333 -3.080 -9.321 1.00 82.62 369 ARG A O 1
ATOM 2870 N N . PHE A 1 370 ? 3.914 -4.486 -8.276 1.00 83.19 370 PHE A N 1
ATOM 2871 C CA . PHE A 1 370 ? 4.494 -4.358 -6.945 1.00 83.19 370 PHE A CA 1
ATOM 2872 C C . PHE A 1 370 ? 5.540 -5.457 -6.756 1.00 83.19 370 PHE A C 1
ATOM 2874 O O . PHE A 1 370 ? 5.265 -6.607 -7.111 1.00 83.19 370 PHE A O 1
ATOM 2881 N N . PRO A 1 371 ? 6.720 -5.142 -6.205 1.00 70.56 371 PRO A N 1
ATOM 2882 C CA . PRO A 1 371 ? 7.693 -6.159 -5.851 1.00 70.56 371 PRO A CA 1
ATOM 2883 C C . PRO A 1 371 ? 7.141 -7.043 -4.724 1.00 70.56 371 PRO A C 1
ATOM 2885 O O . PRO A 1 371 ? 6.231 -6.621 -4.000 1.00 70.56 371 PRO A O 1
ATOM 2888 N N . PRO A 1 372 ? 7.697 -8.252 -4.539 1.00 65.50 372 PRO A N 1
ATOM 2889 C CA . PRO A 1 372 ? 7.420 -9.051 -3.356 1.00 65.50 372 PRO A CA 1
ATOM 2890 C C . PRO A 1 372 ? 7.712 -8.219 -2.103 1.00 65.50 372 PRO A C 1
ATOM 2892 O O . PRO A 1 372 ? 8.777 -7.610 -1.978 1.00 65.50 372 PRO A O 1
ATOM 2895 N N . VAL A 1 373 ? 6.750 -8.163 -1.185 1.00 59.22 373 VAL A N 1
ATOM 2896 C CA . VAL A 1 373 ? 6.954 -7.523 0.114 1.00 59.22 373 VAL A CA 1
ATOM 2897 C C . VAL A 1 373 ? 7.607 -8.558 1.014 1.00 59.22 373 VAL A C 1
ATOM 2899 O O . VAL A 1 373 ? 6.930 -9.462 1.485 1.00 59.22 373 VAL A O 1
ATOM 2902 N N . ASP A 1 374 ? 8.912 -8.438 1.245 1.00 52.50 374 ASP A N 1
ATOM 2903 C CA . ASP A 1 374 ? 9.613 -9.265 2.225 1.00 52.50 374 ASP A CA 1
ATOM 2904 C C . ASP A 1 374 ? 10.041 -8.408 3.425 1.00 52.50 374 ASP A C 1
ATOM 2906 O O . ASP A 1 374 ? 10.939 -7.568 3.335 1.00 52.50 374 ASP A O 1
ATOM 2910 N N . ARG A 1 375 ? 9.391 -8.629 4.577 1.00 48.50 375 ARG A N 1
ATOM 2911 C CA . ARG A 1 375 ? 9.768 -7.977 5.843 1.00 48.50 375 ARG A CA 1
ATOM 2912 C C . ARG A 1 375 ? 11.085 -8.498 6.423 1.00 48.50 375 ARG A C 1
ATOM 2914 O O . ARG A 1 375 ? 11.738 -7.775 7.169 1.00 48.50 375 ARG A O 1
ATOM 2921 N N . ASN A 1 376 ? 11.481 -9.726 6.098 1.00 41.03 376 ASN A N 1
ATOM 2922 C CA . ASN A 1 376 ? 12.715 -10.359 6.561 1.00 41.03 376 ASN A CA 1
ATOM 2923 C C . ASN A 1 376 ? 13.936 -9.957 5.724 1.00 41.03 376 ASN A C 1
ATOM 2925 O O . ASN A 1 376 ? 15.039 -9.940 6.268 1.00 41.03 376 ASN A O 1
ATOM 2929 N N . HIS A 1 377 ? 13.769 -9.538 4.464 1.00 39.16 377 HIS A N 1
ATOM 2930 C CA . HIS A 1 377 ? 14.844 -8.899 3.681 1.00 39.16 377 HIS A CA 1
ATOM 2931 C C . HIS A 1 377 ? 15.199 -7.481 4.163 1.00 39.16 377 HIS A C 1
ATOM 2933 O O . HIS A 1 377 ? 16.150 -6.876 3.672 1.00 39.16 377 HIS A O 1
ATOM 2939 N N . VAL A 1 378 ? 14.524 -6.980 5.204 1.00 38.16 378 VAL A N 1
ATOM 2940 C CA . VAL A 1 378 ? 15.024 -5.857 6.014 1.00 38.16 378 VAL A CA 1
ATOM 2941 C C . VAL A 1 378 ? 16.259 -6.276 6.845 1.00 38.16 378 VAL A C 1
ATOM 2943 O O . VAL A 1 378 ? 16.962 -5.422 7.389 1.00 38.16 378 VAL A O 1
ATOM 2946 N N . GLN A 1 379 ? 16.621 -7.570 6.893 1.00 32.31 379 GLN A N 1
ATOM 2947 C CA . GLN A 1 379 ? 17.959 -7.999 7.309 1.00 32.31 379 GLN A CA 1
ATOM 2948 C C . GLN A 1 379 ? 18.992 -7.711 6.211 1.00 32.31 379 GLN A C 1
ATOM 2950 O O . GLN A 1 379 ? 19.318 -8.549 5.375 1.00 32.31 379 GLN A O 1
ATOM 2955 N N . LEU A 1 380 ? 19.547 -6.502 6.283 1.00 35.59 380 LEU A N 1
ATOM 2956 C CA . LEU A 1 380 ? 20.776 -6.073 5.623 1.00 35.59 380 LEU A CA 1
ATOM 2957 C C . LEU A 1 380 ? 21.897 -7.113 5.757 1.00 35.59 380 LEU A C 1
ATOM 2959 O O . LEU A 1 380 ? 22.602 -7.158 6.768 1.00 35.59 380 LEU A O 1
ATOM 2963 N N . THR A 1 381 ? 22.183 -7.841 4.687 1.00 27.14 381 THR A N 1
ATOM 2964 C CA . THR A 1 381 ? 23.568 -8.203 4.389 1.00 27.14 381 THR A CA 1
ATOM 2965 C C . THR A 1 381 ? 24.088 -7.218 3.350 1.00 27.14 381 THR A C 1
ATOM 2967 O O . THR A 1 381 ? 23.754 -7.321 2.179 1.00 27.14 381 THR A O 1
ATOM 2970 N N . ASN A 1 382 ? 24.915 -6.281 3.829 1.00 29.52 382 ASN A N 1
ATOM 2971 C CA . ASN A 1 382 ? 25.722 -5.292 3.095 1.00 29.52 382 ASN A CA 1
ATOM 2972 C C . ASN A 1 382 ? 25.022 -4.027 2.550 1.00 29.52 382 ASN A C 1
ATOM 2974 O O . ASN A 1 382 ? 24.714 -3.927 1.373 1.00 29.52 382 ASN A O 1
ATOM 2978 N N . TRP A 1 383 ? 24.889 -3.018 3.423 1.00 29.58 383 TRP A N 1
ATOM 2979 C CA . TRP A 1 383 ? 25.248 -1.589 3.243 1.00 29.58 383 TRP A CA 1
ATOM 2980 C C . TRP A 1 383 ? 25.353 -0.964 1.833 1.00 29.58 383 TRP A C 1
ATOM 2982 O O . TRP A 1 383 ? 26.258 -0.167 1.594 1.00 29.58 383 TRP A O 1
ATOM 2992 N N . THR A 1 384 ? 24.430 -1.233 0.919 1.00 27.06 384 THR A N 1
ATOM 2993 C CA . THR A 1 384 ? 24.320 -0.487 -0.342 1.00 27.06 384 THR A CA 1
ATOM 2994 C C . THR A 1 384 ? 22.875 -0.066 -0.557 1.00 27.06 384 THR A C 1
ATOM 2996 O O . THR A 1 384 ? 21.933 -0.822 -0.331 1.00 27.06 384 THR A O 1
ATOM 2999 N N . TRP A 1 385 ? 22.719 1.217 -0.856 1.00 25.56 385 TRP A N 1
ATOM 3000 C CA . TRP A 1 385 ? 21.451 1.906 -1.035 1.00 25.56 385 TRP A CA 1
ATOM 3001 C C . TRP A 1 385 ? 20.950 1.660 -2.461 1.00 25.56 385 TRP A C 1
ATOM 3003 O O . TRP A 1 385 ? 21.757 1.792 -3.376 1.00 25.56 385 TRP A O 1
ATOM 3013 N N . PRO A 1 386 ? 19.648 1.445 -2.720 1.00 28.61 386 PRO A N 1
ATOM 3014 C CA . PRO A 1 386 ? 19.086 1.893 -3.982 1.00 28.61 386 PRO A CA 1
ATOM 3015 C C . PRO A 1 386 ? 18.947 3.419 -3.880 1.00 28.61 386 PRO A C 1
ATOM 3017 O O . PRO A 1 386 ? 17.949 3.939 -3.374 1.00 28.61 386 PRO A O 1
ATOM 3020 N N . GLU A 1 387 ? 20.004 4.144 -4.260 1.00 28.66 387 GLU A N 1
ATOM 3021 C CA . GLU A 1 387 ? 20.003 5.610 -4.298 1.00 28.66 387 GLU A CA 1
ATOM 3022 C C . GLU A 1 387 ? 18.885 6.123 -5.213 1.00 28.66 387 GLU A C 1
ATOM 3024 O O . GLU A 1 387 ? 18.555 5.514 -6.224 1.00 28.66 387 GLU A O 1
ATOM 3029 N N . THR A 1 388 ? 18.293 7.254 -4.835 1.00 24.58 388 THR A N 1
ATOM 3030 C CA . THR A 1 388 ? 17.287 8.025 -5.575 1.00 24.58 388 THR A CA 1
ATOM 3031 C C . THR A 1 388 ? 17.676 8.302 -7.030 1.00 24.58 388 THR A C 1
ATOM 3033 O O . THR A 1 388 ? 18.554 9.115 -7.289 1.00 24.58 388 THR A O 1
ATOM 3036 N N . TYR A 1 389 ? 16.933 7.751 -7.986 1.00 31.14 389 TYR A N 1
ATOM 3037 C CA . TYR A 1 389 ? 17.005 8.096 -9.402 1.00 31.14 389 TYR A CA 1
ATOM 3038 C C . TYR A 1 389 ? 15.953 9.156 -9.753 1.00 31.14 389 TYR A C 1
ATOM 3040 O O . TYR A 1 389 ? 14.896 8.901 -10.318 1.00 31.14 389 TYR A O 1
ATOM 3048 N N . TYR A 1 390 ? 16.237 10.385 -9.356 1.00 28.86 390 TYR A N 1
ATOM 3049 C CA . TYR A 1 390 ? 16.485 11.397 -10.371 1.00 28.86 390 TYR A CA 1
ATOM 3050 C C . TYR A 1 390 ? 17.938 11.768 -10.113 1.00 28.86 390 TYR A C 1
ATOM 3052 O O . TYR A 1 390 ? 18.212 12.212 -8.994 1.00 28.86 390 TYR A O 1
ATOM 3060 N N . PRO A 1 391 ? 18.884 11.595 -11.048 1.00 34.97 391 PRO A N 1
ATOM 3061 C CA . PRO A 1 391 ? 20.114 12.347 -10.940 1.00 34.97 391 PRO A CA 1
ATOM 3062 C C . PRO A 1 391 ? 19.707 13.810 -11.068 1.00 34.97 391 PRO A C 1
ATOM 3064 O O . PRO A 1 391 ? 19.601 14.358 -12.164 1.00 34.97 391 PRO A O 1
ATOM 3067 N N . ASP A 1 392 ? 19.412 14.440 -9.935 1.00 35.28 392 ASP A N 1
ATOM 3068 C CA . ASP A 1 392 ? 19.466 15.876 -9.868 1.00 35.28 392 ASP A CA 1
ATOM 3069 C C . ASP A 1 392 ? 20.890 16.226 -10.292 1.00 35.28 392 ASP A C 1
ATOM 3071 O O . ASP A 1 392 ? 21.880 15.833 -9.658 1.00 35.28 392 ASP A O 1
ATOM 3075 N N . VAL A 1 393 ? 20.985 16.893 -11.438 1.00 39.59 393 VAL A N 1
ATOM 3076 C CA . VAL A 1 393 ? 22.239 17.370 -12.009 1.00 39.59 393 VAL A CA 1
ATOM 3077 C C . VAL A 1 393 ? 22.988 18.222 -10.975 1.00 39.59 393 VAL A C 1
ATOM 3079 O O . VAL A 1 393 ? 24.218 18.279 -11.016 1.00 39.59 393 VAL A O 1
ATOM 3082 N N . GLU A 1 394 ? 22.275 18.809 -10.007 1.00 37.12 394 GLU A N 1
ATOM 3083 C CA . GLU A 1 394 ? 22.838 19.556 -8.883 1.00 37.12 394 GLU A CA 1
ATOM 3084 C C . GLU A 1 394 ? 23.541 18.672 -7.834 1.00 37.12 394 GLU A C 1
ATOM 3086 O O . GLU A 1 394 ? 24.501 19.128 -7.214 1.00 37.12 394 GLU A O 1
ATOM 3091 N N . THR A 1 395 ? 23.137 17.405 -7.660 1.00 37.19 395 THR A N 1
ATOM 3092 C CA . THR A 1 395 ? 23.706 16.496 -6.642 1.00 37.19 395 THR A CA 1
ATOM 3093 C C . THR A 1 395 ? 24.922 15.722 -7.161 1.00 37.19 395 THR A C 1
ATOM 3095 O O . THR A 1 395 ? 25.923 15.598 -6.455 1.00 37.19 395 THR A O 1
ATOM 3098 N N . TYR A 1 396 ? 24.882 15.245 -8.410 1.00 43.03 396 TYR A N 1
ATOM 3099 C CA . TYR A 1 396 ? 25.952 14.407 -8.980 1.00 43.03 396 TYR A CA 1
ATOM 3100 C C . TYR A 1 396 ? 26.875 15.157 -9.954 1.00 43.03 396 TYR A C 1
ATOM 3102 O O . TYR A 1 396 ? 27.958 14.661 -10.281 1.00 43.03 396 TYR A O 1
ATOM 3110 N N . GLY A 1 397 ? 26.484 16.362 -10.388 1.00 54.06 397 GLY A N 1
ATOM 3111 C CA . GLY A 1 397 ? 27.220 17.222 -11.316 1.00 54.06 397 GLY A CA 1
ATOM 3112 C C . GLY A 1 397 ? 27.259 16.664 -12.740 1.00 54.06 397 GLY A C 1
ATOM 3113 O O . GLY A 1 397 ? 27.841 15.603 -12.973 1.00 54.06 397 GLY A O 1
ATOM 3114 N N . ALA A 1 398 ? 26.704 17.389 -13.715 1.00 62.41 398 ALA A N 1
ATOM 3115 C CA . ALA A 1 398 ? 26.836 17.032 -15.131 1.00 62.41 398 ALA A CA 1
ATOM 3116 C C . ALA A 1 398 ? 28.314 16.873 -15.530 1.00 62.41 398 ALA A C 1
ATOM 3118 O O . ALA A 1 398 ? 29.169 17.670 -15.132 1.00 62.41 398 ALA A O 1
ATOM 3119 N N . LEU A 1 399 ? 28.617 15.843 -16.321 1.00 67.56 399 LEU A N 1
ATOM 3120 C CA . LEU A 1 399 ? 29.906 15.754 -16.999 1.00 67.56 399 LEU A CA 1
ATOM 3121 C C . LEU A 1 399 ? 29.915 16.713 -18.193 1.00 67.56 399 LEU A C 1
ATOM 3123 O O . LEU A 1 399 ? 28.878 16.970 -18.806 1.00 67.56 399 LEU A O 1
ATOM 3127 N N . ASN A 1 400 ? 31.098 17.224 -18.541 1.00 75.44 400 ASN A N 1
ATOM 3128 C CA . ASN A 1 400 ? 31.277 17.932 -19.808 1.00 75.44 400 ASN A CA 1
ATOM 3129 C C . ASN A 1 400 ? 30.961 16.991 -20.977 1.00 75.44 400 ASN A C 1
ATOM 3131 O O . ASN A 1 400 ? 31.033 15.770 -20.834 1.00 75.44 400 ASN A O 1
ATOM 3135 N N . PHE A 1 401 ? 30.673 17.539 -22.151 1.00 77.38 401 PHE A N 1
ATOM 3136 C CA . PHE A 1 401 ? 30.598 16.715 -23.352 1.00 77.38 401 PHE A CA 1
ATOM 3137 C C . PHE A 1 401 ? 31.972 16.150 -23.713 1.00 77.38 401 PHE A C 1
ATOM 3139 O O . PHE A 1 401 ? 32.998 16.817 -23.557 1.00 77.38 401 PHE A O 1
ATOM 3146 N N . ALA A 1 402 ? 31.983 14.913 -24.200 1.00 82.12 402 ALA A N 1
ATOM 3147 C CA . ALA A 1 402 ? 33.135 14.341 -24.876 1.00 82.12 402 ALA A CA 1
ATOM 3148 C C . ALA A 1 402 ? 33.077 14.670 -26.368 1.00 82.12 402 ALA A C 1
ATOM 3150 O O . ALA A 1 402 ? 32.001 14.807 -26.946 1.00 82.12 402 ALA A O 1
ATOM 3151 N N . SER A 1 403 ? 34.245 14.761 -26.997 1.00 82.81 403 SER A N 1
ATOM 3152 C CA . SER A 1 403 ? 34.344 14.832 -28.453 1.00 82.81 403 SER A CA 1
ATOM 3153 C C . SER A 1 403 ? 34.482 13.420 -29.007 1.00 82.81 403 SER A C 1
ATOM 3155 O O . SER A 1 403 ? 35.441 12.722 -28.677 1.00 82.81 403 SER A O 1
ATOM 3157 N N . VAL A 1 404 ? 33.521 13.011 -29.831 1.00 84.56 404 VAL A N 1
ATOM 3158 C CA . VAL A 1 404 ? 33.503 11.723 -30.526 1.00 84.56 404 VAL A CA 1
ATOM 3159 C C . VAL A 1 404 ? 33.651 11.983 -32.019 1.00 84.56 404 VAL A C 1
ATOM 3161 O O . VAL A 1 404 ? 32.926 12.813 -32.566 1.00 84.56 404 VAL A O 1
ATOM 3164 N N . CYS A 1 405 ? 34.577 11.290 -32.690 1.00 85.00 405 CYS A N 1
ATOM 3165 C CA . CYS A 1 405 ? 34.792 11.471 -34.127 1.00 85.00 405 CYS A CA 1
ATOM 3166 C C . CYS A 1 405 ? 34.550 10.199 -34.940 1.00 85.00 405 CYS A C 1
ATOM 3168 O O . CYS A 1 405 ? 35.055 9.126 -34.618 1.00 85.00 405 CYS A O 1
ATOM 3170 N N . LEU A 1 406 ? 33.852 10.345 -36.061 1.00 82.94 406 LEU A N 1
ATOM 3171 C CA . LEU A 1 406 ? 33.650 9.306 -37.064 1.00 82.94 406 LEU A CA 1
ATOM 3172 C C . LEU A 1 406 ? 34.657 9.451 -38.203 1.00 82.94 406 LEU A C 1
ATOM 3174 O O . LEU A 1 406 ? 34.998 10.560 -38.629 1.00 82.94 406 LEU A O 1
ATOM 3178 N N . LYS A 1 407 ? 35.113 8.311 -38.725 1.00 82.00 407 LYS A N 1
ATOM 3179 C CA . LYS A 1 407 ? 35.974 8.240 -39.904 1.00 82.00 407 LYS A CA 1
ATOM 3180 C C . LYS A 1 407 ? 35.646 7.008 -40.747 1.00 82.00 407 LYS A C 1
ATOM 3182 O O . LYS A 1 407 ? 35.501 5.904 -40.241 1.00 82.00 407 LYS A O 1
ATOM 3187 N N . GLU A 1 408 ? 35.604 7.160 -42.066 1.00 75.56 408 GLU A N 1
ATOM 3188 C CA . GLU A 1 408 ? 35.467 6.012 -42.970 1.00 75.56 408 GLU A CA 1
ATOM 3189 C C . GLU A 1 408 ? 36.741 5.138 -42.944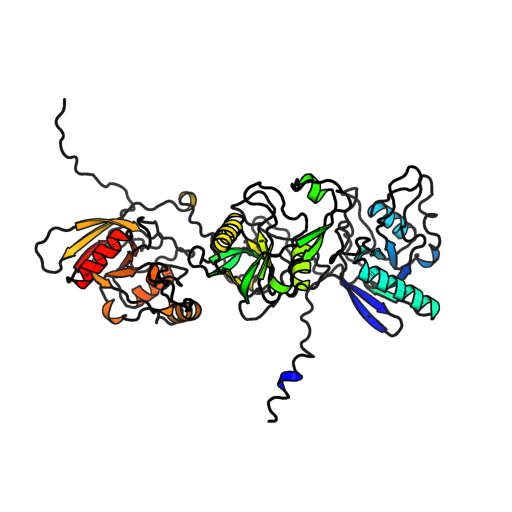 1.00 75.56 408 GLU A C 1
ATOM 3191 O O . GLU A 1 408 ? 37.862 5.633 -43.118 1.00 75.56 408 GLU A O 1
ATOM 3196 N N . MET A 1 409 ? 36.585 3.830 -42.714 1.00 62.88 409 MET A N 1
ATOM 3197 C CA . MET A 1 409 ? 37.716 2.901 -42.594 1.00 62.88 409 MET A CA 1
ATOM 3198 C C . MET A 1 409 ? 38.408 2.721 -43.953 1.00 62.88 409 MET A C 1
ATOM 3200 O O . MET A 1 409 ? 37.813 2.228 -44.907 1.00 62.88 409 MET A O 1
ATOM 3204 N N . GLY A 1 410 ? 39.686 3.109 -44.043 1.00 58.81 410 GLY A N 1
ATOM 3205 C CA . GLY A 1 410 ? 40.501 2.973 -45.261 1.00 58.81 410 GLY A CA 1
ATOM 3206 C C . GLY A 1 410 ? 40.451 4.155 -46.243 1.00 58.81 410 GLY A C 1
ATOM 3207 O O . GLY A 1 410 ? 41.094 4.080 -47.289 1.00 58.81 410 GLY A O 1
ATOM 3208 N N . GLY A 1 411 ? 39.744 5.245 -45.916 1.00 57.75 411 GLY A N 1
ATOM 3209 C CA . GLY A 1 411 ? 39.729 6.493 -46.693 1.00 57.75 411 GLY A CA 1
ATOM 3210 C C . GLY A 1 411 ? 40.678 7.580 -46.156 1.00 57.75 411 GLY A C 1
ATOM 3211 O O . GLY A 1 411 ? 40.956 7.650 -44.956 1.00 57.75 411 GLY A O 1
ATOM 3212 N N . GLU A 1 412 ? 41.149 8.472 -47.038 1.00 54.00 412 GLU A N 1
ATOM 3213 C CA . GLU A 1 412 ? 41.847 9.731 -46.684 1.00 54.00 412 GLU A CA 1
ATOM 3214 C C . GLU A 1 412 ? 40.878 10.847 -46.219 1.00 54.00 412 GLU A C 1
ATOM 3216 O O . GLU A 1 412 ? 41.232 12.023 -46.209 1.00 54.00 412 GLU A O 1
ATOM 3221 N N . THR A 1 413 ? 39.635 10.514 -45.868 1.00 56.69 413 THR A N 1
ATOM 3222 C CA . THR A 1 413 ? 38.577 11.486 -45.563 1.00 56.69 413 THR A CA 1
ATOM 3223 C C . THR A 1 413 ? 38.767 12.214 -44.226 1.00 56.69 413 THR A C 1
ATOM 3225 O O . THR A 1 413 ? 39.366 11.689 -43.280 1.00 56.69 413 THR A O 1
ATOM 3228 N N . GLU A 1 414 ? 38.246 13.450 -44.177 1.00 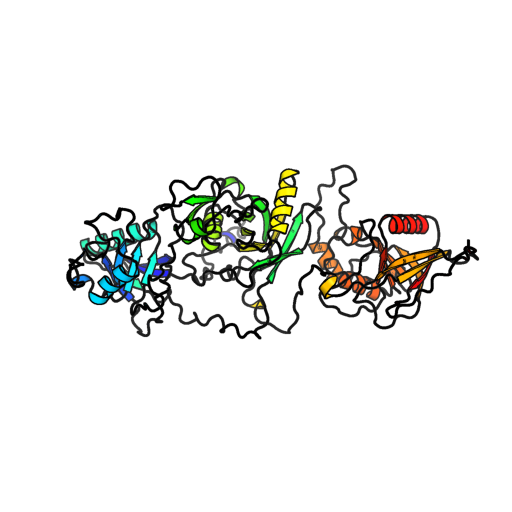66.12 414 GLU A N 1
ATOM 3229 C CA . GLU A 1 414 ? 38.147 14.287 -42.975 1.00 66.12 414 GLU A CA 1
ATOM 3230 C C . GLU A 1 414 ? 37.395 13.554 -41.855 1.00 66.12 414 GLU A C 1
ATOM 3232 O O . GLU A 1 414 ? 36.425 12.839 -42.102 1.00 66.12 414 GLU A O 1
ATOM 3237 N N . ARG A 1 415 ? 37.864 13.732 -40.614 1.00 76.44 415 ARG A N 1
ATOM 3238 C CA . ARG A 1 415 ? 37.175 13.251 -39.411 1.00 76.44 415 ARG A CA 1
ATOM 3239 C C . ARG A 1 415 ? 36.003 14.182 -39.117 1.00 76.44 415 ARG A C 1
ATOM 3241 O O . ARG A 1 415 ? 36.220 15.384 -38.970 1.00 76.44 415 ARG A O 1
ATOM 3248 N N . GLU A 1 416 ? 34.802 13.634 -38.984 1.00 82.69 416 GLU A N 1
ATOM 3249 C CA . GLU A 1 416 ? 33.645 14.383 -38.492 1.00 82.69 416 GLU A CA 1
ATOM 3250 C C . GLU A 1 416 ? 33.551 14.183 -36.980 1.00 82.69 416 GLU A C 1
ATOM 3252 O O . GLU A 1 416 ? 33.332 13.063 -36.528 1.00 82.69 416 GLU A O 1
ATOM 3257 N N . CYS A 1 417 ? 33.749 15.246 -36.201 1.00 84.00 417 CYS A N 1
ATOM 3258 C CA . CYS A 1 417 ? 33.661 15.203 -34.742 1.00 84.00 417 CYS A CA 1
ATOM 3259 C C . CYS A 1 417 ? 32.397 15.907 -34.253 1.00 84.00 417 CYS A C 1
ATOM 3261 O O . CYS A 1 417 ? 32.022 16.951 -34.790 1.00 84.00 417 CYS A O 1
ATOM 3263 N N . PHE A 1 418 ? 31.782 15.370 -33.207 1.00 84.06 418 PHE A N 1
ATOM 3264 C CA . PHE A 1 418 ? 30.602 15.931 -32.558 1.00 84.06 418 PHE A CA 1
ATOM 3265 C C . PHE A 1 418 ? 30.673 15.749 -31.041 1.00 84.06 418 PHE A C 1
ATOM 3267 O O . PHE A 1 418 ? 31.461 14.959 -30.519 1.00 84.06 418 PHE A O 1
ATOM 3274 N N . GLU A 1 419 ? 29.843 16.514 -30.341 1.00 84.69 419 GLU A N 1
ATOM 3275 C CA . GLU A 1 419 ? 29.687 16.418 -28.894 1.00 84.69 419 GLU A CA 1
ATOM 3276 C C . GLU A 1 419 ? 28.811 15.214 -28.530 1.00 84.69 419 GLU A C 1
ATOM 3278 O O . GLU A 1 419 ? 27.760 14.987 -29.133 1.00 84.69 419 GLU A O 1
ATOM 3283 N N . ALA A 1 420 ? 29.252 14.448 -27.537 1.00 85.31 420 ALA A N 1
ATOM 3284 C CA . ALA A 1 420 ? 28.544 13.301 -26.993 1.00 85.31 420 ALA A CA 1
ATOM 3285 C C . ALA A 1 420 ? 28.463 13.395 -25.465 1.00 85.31 420 ALA A C 1
ATOM 3287 O O . ALA A 1 420 ? 29.375 13.894 -24.796 1.00 85.31 420 ALA A O 1
ATOM 3288 N N . GLY A 1 421 ? 27.366 12.892 -24.907 1.00 81.94 421 GLY A N 1
ATOM 3289 C CA . GLY A 1 421 ? 27.216 12.693 -23.472 1.00 81.94 421 GLY A CA 1
ATOM 3290 C C . GLY A 1 421 ? 28.148 11.594 -22.954 1.00 81.94 421 GLY A C 1
ATOM 3291 O O . GLY A 1 421 ? 28.550 10.715 -23.713 1.00 81.94 421 GLY A O 1
ATOM 3292 N N . GLN A 1 422 ? 28.491 11.642 -21.666 1.00 83.56 422 GLN A N 1
ATOM 3293 C CA . GLN A 1 422 ? 29.394 10.690 -21.003 1.00 83.56 422 GLN A CA 1
ATOM 3294 C C . GLN A 1 422 ? 28.683 9.969 -19.858 1.00 83.56 422 GLN A C 1
ATOM 3296 O O . GLN A 1 422 ? 27.768 10.530 -19.255 1.00 83.56 422 GLN A O 1
ATOM 3301 N N . ALA A 1 423 ? 29.140 8.767 -19.513 1.00 83.94 423 ALA A N 1
ATOM 3302 C CA . ALA A 1 423 ? 28.701 8.079 -18.307 1.00 83.94 423 ALA A CA 1
ATOM 3303 C C . ALA A 1 423 ? 29.607 8.382 -17.103 1.00 83.94 423 ALA A C 1
ATOM 3305 O O . ALA A 1 423 ? 30.829 8.438 -17.226 1.00 83.94 423 ALA A O 1
ATOM 3306 N N . LYS A 1 424 ? 29.021 8.547 -15.913 1.00 78.25 424 LYS A N 1
ATOM 3307 C CA . LYS A 1 424 ? 29.761 8.689 -14.643 1.00 78.25 424 LYS A CA 1
ATOM 3308 C C . LYS A 1 424 ? 30.527 7.430 -14.263 1.00 78.25 424 LYS A C 1
ATOM 3310 O O . LYS A 1 424 ? 31.602 7.541 -13.678 1.00 78.25 424 LYS A O 1
ATOM 3315 N N . PHE A 1 425 ? 29.979 6.284 -14.642 1.00 79.44 425 PHE A N 1
ATOM 3316 C CA . PHE A 1 425 ? 30.549 4.963 -14.422 1.00 79.44 425 PHE A CA 1
ATOM 3317 C C . PHE A 1 425 ? 31.646 4.597 -15.435 1.00 79.44 425 PHE A C 1
ATOM 3319 O O . PHE A 1 425 ? 32.236 3.532 -15.322 1.00 79.44 425 PHE A O 1
ATOM 3326 N N . ASN A 1 426 ? 31.983 5.472 -16.394 1.00 85.19 426 ASN A N 1
ATOM 3327 C CA . ASN A 1 426 ? 33.081 5.222 -17.332 1.00 85.19 426 ASN A CA 1
ATOM 3328 C C . ASN A 1 426 ? 34.419 4.903 -16.628 1.00 85.19 426 ASN A C 1
ATOM 3330 O O . ASN A 1 426 ? 34.687 5.443 -15.544 1.00 85.19 426 ASN A O 1
ATOM 3334 N N . PRO A 1 427 ? 35.310 4.120 -17.277 1.00 81.50 427 PRO A N 1
ATOM 3335 C CA . PRO A 1 427 ? 36.644 3.836 -16.759 1.00 81.50 427 PRO A CA 1
ATOM 3336 C C . PRO A 1 427 ? 37.394 5.120 -16.384 1.00 81.50 427 PRO A C 1
ATOM 3338 O O . PRO A 1 427 ? 37.515 6.026 -17.204 1.00 81.50 427 PRO A O 1
ATOM 3341 N N . ILE A 1 428 ? 37.987 5.170 -15.181 1.00 70.88 428 ILE A N 1
ATOM 3342 C CA . ILE A 1 428 ? 38.731 6.347 -14.667 1.00 70.88 428 ILE A CA 1
ATOM 3343 C C . ILE A 1 428 ? 39.842 6.805 -15.632 1.00 70.88 428 ILE A C 1
ATOM 3345 O O . ILE A 1 428 ? 40.214 7.980 -15.658 1.00 70.88 428 ILE A O 1
ATOM 3349 N N . GLN A 1 429 ? 40.422 5.872 -16.389 1.00 67.50 429 GLN A N 1
ATOM 3350 C CA . GLN A 1 429 ? 41.394 6.155 -17.438 1.00 67.50 429 GLN A CA 1
ATOM 3351 C C . GLN A 1 429 ? 41.077 5.288 -18.647 1.00 67.50 429 GLN A C 1
ATOM 3353 O O . GLN A 1 429 ? 41.255 4.072 -18.596 1.00 67.50 429 GLN A O 1
ATOM 3358 N N . SER A 1 430 ? 40.673 5.919 -19.746 1.00 64.38 430 SER A N 1
ATOM 3359 C CA . SER A 1 430 ? 40.558 5.250 -21.037 1.00 64.38 430 SER A CA 1
ATOM 3360 C C . SER A 1 430 ? 41.462 5.951 -22.056 1.00 64.38 430 SER A C 1
ATOM 3362 O O . SER A 1 430 ? 41.335 7.167 -22.245 1.00 64.38 430 SER A O 1
ATOM 3364 N N . PRO A 1 431 ? 42.433 5.252 -22.678 1.00 68.06 431 PRO A N 1
ATOM 3365 C CA . PRO A 1 431 ? 43.166 5.820 -23.802 1.00 68.06 431 PRO A CA 1
ATOM 3366 C C . PRO A 1 431 ? 42.186 6.105 -24.942 1.00 68.06 431 PRO A C 1
ATOM 3368 O O . PRO A 1 431 ? 41.180 5.420 -25.075 1.00 68.06 431 PRO A O 1
ATOM 3371 N N . ALA A 1 432 ? 42.489 7.085 -25.796 1.00 72.12 432 ALA A N 1
ATOM 3372 C CA . ALA A 1 432 ? 41.661 7.345 -26.969 1.00 72.12 432 ALA A CA 1
ATOM 3373 C C . ALA A 1 432 ? 41.517 6.062 -27.808 1.00 72.12 432 ALA A C 1
ATOM 3375 O O . ALA A 1 432 ? 42.500 5.565 -28.362 1.00 72.12 432 ALA A O 1
ATOM 3376 N N . ILE A 1 433 ? 40.294 5.536 -27.873 1.00 79.62 433 ILE A N 1
ATOM 3377 C CA . ILE A 1 433 ? 39.985 4.292 -28.582 1.00 79.62 433 ILE A CA 1
ATOM 3378 C C . ILE A 1 433 ? 39.679 4.611 -30.046 1.00 79.62 433 ILE A C 1
ATOM 3380 O O . ILE A 1 433 ? 38.902 5.520 -30.341 1.00 79.62 433 ILE A O 1
ATOM 3384 N N . GLU A 1 434 ? 40.302 3.872 -30.962 1.00 84.56 434 GLU A N 1
ATOM 3385 C CA . GLU A 1 434 ? 39.971 3.868 -32.387 1.00 84.56 434 GLU A CA 1
ATOM 3386 C C . GLU A 1 434 ? 39.621 2.437 -32.791 1.00 84.56 434 GLU A C 1
ATOM 3388 O O . GLU A 1 434 ? 40.473 1.551 -32.729 1.00 84.56 434 GLU A O 1
ATOM 3393 N N . ALA A 1 435 ? 38.366 2.213 -33.170 1.00 87.50 435 ALA A N 1
ATOM 3394 C CA . ALA A 1 435 ? 37.849 0.893 -33.512 1.00 87.50 435 ALA A CA 1
ATOM 3395 C C . ALA A 1 435 ? 36.726 0.993 -34.550 1.00 87.50 435 ALA A C 1
ATOM 3397 O O . ALA A 1 435 ? 36.198 2.074 -34.818 1.00 87.50 435 ALA A O 1
ATOM 3398 N N . GLN A 1 436 ? 36.362 -0.133 -35.163 1.00 89.38 436 GLN A N 1
ATOM 3399 C CA . GLN A 1 436 ? 35.219 -0.173 -36.071 1.00 89.38 436 GLN A CA 1
ATOM 3400 C C . GLN A 1 436 ? 33.921 0.029 -35.281 1.00 89.38 436 GLN A C 1
ATOM 3402 O O . GLN A 1 436 ? 33.791 -0.487 -34.174 1.00 89.38 436 GLN A O 1
ATOM 3407 N N . LEU A 1 437 ? 32.975 0.781 -35.846 1.00 90.00 437 LEU A N 1
ATOM 3408 C CA . LEU A 1 437 ? 31.644 0.929 -35.265 1.00 90.00 437 LEU A CA 1
ATOM 3409 C C . LEU A 1 437 ? 30.731 -0.169 -35.825 1.00 90.00 437 LEU A C 1
ATOM 3411 O O . LEU A 1 437 ? 30.649 -0.341 -37.043 1.00 90.00 437 LEU A O 1
ATOM 3415 N N . VAL A 1 438 ? 30.054 -0.905 -34.949 1.00 92.38 438 VAL A N 1
ATOM 3416 C CA . VAL A 1 438 ? 29.104 -1.973 -35.303 1.00 92.38 438 VAL A CA 1
ATOM 3417 C C . VAL A 1 438 ? 27.784 -1.770 -34.567 1.00 92.38 438 VAL A C 1
ATOM 3419 O O . VAL A 1 438 ? 27.764 -1.154 -33.508 1.00 92.38 438 VAL A O 1
ATOM 3422 N N . MET A 1 439 ? 26.680 -2.283 -35.108 1.00 92.81 439 MET A N 1
ATOM 3423 C CA . MET A 1 439 ? 25.402 -2.301 -34.387 1.00 92.81 439 MET A CA 1
ATOM 3424 C C . MET A 1 439 ? 25.365 -3.491 -33.425 1.00 92.81 439 MET A C 1
ATOM 3426 O O . MET A 1 439 ? 25.576 -4.627 -33.853 1.00 92.81 439 MET A O 1
ATOM 3430 N N . GLY A 1 440 ? 25.065 -3.239 -32.154 1.00 91.12 440 GLY A N 1
ATOM 3431 C CA . GLY A 1 440 ? 24.638 -4.280 -31.222 1.00 91.12 440 GLY A CA 1
ATOM 3432 C C . GLY A 1 440 ? 23.174 -4.621 -31.480 1.00 91.12 440 GLY A C 1
ATOM 3433 O O . GLY A 1 440 ? 22.359 -3.719 -31.662 1.00 91.12 440 GLY A O 1
ATOM 3434 N N . ILE A 1 441 ? 22.851 -5.909 -31.544 1.00 89.50 441 ILE A N 1
ATOM 3435 C CA . ILE A 1 441 ? 21.479 -6.400 -31.674 1.00 89.50 441 ILE A CA 1
ATOM 3436 C C . ILE A 1 441 ? 21.076 -6.920 -30.302 1.00 89.50 441 ILE A C 1
ATOM 3438 O O . ILE A 1 441 ? 21.614 -7.931 -29.854 1.00 89.50 441 ILE A O 1
ATOM 3442 N N . VAL A 1 442 ? 20.160 -6.223 -29.643 1.00 87.19 442 VAL A N 1
ATOM 3443 C CA . VAL A 1 442 ? 19.566 -6.679 -28.383 1.00 87.19 442 VAL A CA 1
ATOM 3444 C C . VAL A 1 442 ? 18.384 -7.605 -28.713 1.00 87.19 442 VAL A C 1
ATOM 3446 O O . VAL A 1 442 ? 17.830 -7.548 -29.812 1.00 87.19 442 VAL A O 1
ATOM 3449 N N . ASP A 1 443 ? 18.049 -8.541 -27.826 1.00 87.94 443 ASP A N 1
ATOM 3450 C CA . ASP A 1 443 ? 16.876 -9.401 -27.996 1.00 87.94 443 ASP A CA 1
ATOM 3451 C C . ASP A 1 443 ? 15.592 -8.563 -28.021 1.00 87.94 443 ASP A C 1
ATOM 3453 O O . ASP A 1 443 ? 15.419 -7.635 -27.231 1.00 87.94 443 ASP A O 1
ATOM 3457 N N . ASP A 1 444 ? 14.653 -8.933 -28.896 1.00 79.75 444 ASP A N 1
ATOM 3458 C CA . ASP A 1 444 ? 13.386 -8.212 -29.060 1.00 79.75 444 ASP A CA 1
ATOM 3459 C C . ASP A 1 444 ? 12.549 -8.159 -27.767 1.00 79.75 444 ASP A C 1
ATOM 3461 O O . ASP A 1 444 ? 11.709 -7.275 -27.611 1.00 79.75 444 ASP A O 1
ATOM 3465 N N . SER A 1 445 ? 12.773 -9.067 -26.807 1.00 76.25 445 SER A N 1
ATOM 3466 C CA . SER A 1 445 ? 12.152 -8.973 -25.478 1.00 76.25 445 SER A CA 1
ATOM 3467 C C . SER A 1 445 ? 12.623 -7.768 -24.666 1.00 76.25 445 SER A C 1
ATOM 3469 O O . SER A 1 445 ? 11.933 -7.375 -23.732 1.00 76.25 445 SER A O 1
ATOM 3471 N N . CYS A 1 446 ? 13.759 -7.163 -25.011 1.00 75.00 446 CYS A N 1
ATOM 3472 C CA . CYS A 1 446 ? 14.245 -5.923 -24.420 1.00 75.00 446 CYS A CA 1
ATOM 3473 C C . CYS A 1 446 ? 13.755 -4.680 -25.163 1.00 75.00 446 CYS A C 1
ATOM 3475 O O . CYS A 1 446 ? 13.872 -3.584 -24.619 1.00 75.00 446 CYS A O 1
ATOM 3477 N N . HIS A 1 447 ? 13.213 -4.834 -26.375 1.00 74.69 447 HIS A N 1
ATOM 3478 C CA . HIS A 1 447 ? 12.853 -3.728 -27.256 1.00 74.69 447 HIS A CA 1
ATOM 3479 C C . HIS A 1 447 ? 11.546 -3.046 -26.837 1.00 74.69 447 HIS A C 1
ATOM 3481 O O . HIS A 1 447 ? 10.541 -3.674 -26.488 1.00 74.69 447 HIS A O 1
ATOM 3487 N N . GLY A 1 448 ? 11.540 -1.722 -26.920 1.00 59.56 448 GLY A N 1
ATOM 3488 C CA . GLY A 1 448 ? 10.328 -0.929 -26.850 1.00 59.56 448 GLY A CA 1
ATOM 3489 C C . GLY A 1 448 ? 9.575 -0.963 -28.167 1.00 59.56 448 GLY A C 1
ATOM 3490 O O . GLY A 1 448 ? 10.162 -0.751 -29.224 1.00 59.56 448 GLY A O 1
ATOM 3491 N N . ASN A 1 449 ? 8.262 -1.189 -28.127 1.00 58.09 449 ASN A N 1
ATOM 3492 C CA . ASN A 1 449 ? 7.445 -0.932 -29.308 1.00 58.09 449 ASN A CA 1
ATOM 3493 C C . ASN A 1 449 ? 7.353 0.587 -29.500 1.00 58.09 449 ASN A C 1
ATOM 3495 O O . ASN A 1 449 ? 6.699 1.267 -28.708 1.00 58.09 449 ASN A O 1
ATOM 3499 N N . ASP A 1 450 ? 7.986 1.113 -30.553 1.00 51.25 450 ASP A N 1
ATOM 3500 C CA . ASP A 1 450 ? 7.770 2.490 -30.998 1.00 51.25 450 ASP A CA 1
ATOM 3501 C C . ASP A 1 450 ? 6.275 2.698 -31.274 1.00 51.25 450 ASP A C 1
ATOM 3503 O O . ASP A 1 450 ? 5.715 2.155 -32.230 1.00 51.25 450 ASP A O 1
ATOM 3507 N N . ALA A 1 451 ? 5.624 3.519 -30.449 1.00 44.06 451 ALA A N 1
ATOM 3508 C CA . ALA A 1 451 ? 4.213 3.883 -30.593 1.00 44.06 451 ALA A CA 1
ATOM 3509 C C . ALA A 1 451 ? 3.903 4.667 -31.892 1.00 44.06 451 ALA A C 1
ATOM 3511 O O . ALA A 1 451 ? 2.742 4.955 -32.177 1.00 44.06 451 ALA A O 1
ATOM 3512 N N . ASP A 1 452 ? 4.920 4.977 -32.702 1.00 42.03 452 ASP A N 1
ATOM 3513 C CA . ASP A 1 452 ? 4.819 5.831 -33.888 1.00 42.03 452 ASP A CA 1
ATOM 3514 C C . ASP A 1 452 ? 4.559 5.082 -35.208 1.00 42.03 452 ASP A C 1
ATOM 3516 O O . ASP A 1 452 ? 4.454 5.718 -36.258 1.00 42.03 452 ASP A O 1
ATOM 3520 N N . SER A 1 453 ? 4.393 3.753 -35.196 1.00 37.28 453 SER A N 1
ATOM 3521 C CA . SER A 1 453 ? 3.952 3.022 -36.395 1.00 37.28 453 SER A CA 1
ATOM 3522 C C . SER A 1 453 ? 2.711 2.161 -36.139 1.00 37.28 453 SER A C 1
ATOM 3524 O O . SER A 1 453 ? 2.751 1.071 -35.581 1.00 37.28 453 SER A O 1
ATOM 3526 N N . ASP A 1 454 ? 1.580 2.704 -36.585 1.00 36.38 454 ASP A N 1
ATOM 3527 C CA . ASP A 1 454 ? 0.349 2.004 -36.963 1.00 36.38 454 ASP A CA 1
ATOM 3528 C C . ASP A 1 454 ? -0.535 1.369 -35.874 1.00 36.38 454 ASP A C 1
ATOM 3530 O O . ASP A 1 454 ? -1.483 0.667 -36.221 1.00 36.38 454 ASP A O 1
ATOM 3534 N N . GLY A 1 455 ? -0.341 1.673 -34.584 1.00 38.31 455 GLY A N 1
ATOM 3535 C CA . GLY A 1 455 ? -1.362 1.435 -33.541 1.00 38.31 455 GLY A CA 1
ATOM 3536 C C . GLY A 1 455 ? -1.871 -0.013 -33.425 1.00 38.31 455 GLY A C 1
ATOM 3537 O O . GLY A 1 455 ? -2.993 -0.241 -32.976 1.00 38.31 455 GLY A O 1
ATOM 3538 N N . LEU A 1 456 ? -1.072 -0.987 -33.868 1.00 34.09 456 LEU A N 1
ATOM 3539 C CA . LEU A 1 456 ? -1.449 -2.397 -33.994 1.00 34.09 456 LEU A CA 1
ATOM 3540 C C . LEU A 1 456 ? -0.266 -3.317 -33.654 1.00 34.09 456 LEU A C 1
ATOM 3542 O O . LEU A 1 456 ? 0.061 -4.234 -34.402 1.00 34.09 456 LEU A O 1
ATOM 3546 N N . HIS A 1 457 ? 0.357 -3.114 -32.492 1.00 39.78 457 HIS A N 1
ATOM 3547 C CA . HIS A 1 457 ? 1.215 -4.132 -31.883 1.00 39.78 457 HIS A CA 1
ATOM 3548 C C . HIS A 1 457 ? 0.755 -4.420 -30.447 1.00 39.78 457 HIS A C 1
ATOM 3550 O O . HIS A 1 457 ? 1.195 -3.818 -29.477 1.00 39.78 457 HIS A O 1
ATOM 3556 N N . ASP A 1 458 ? -0.171 -5.380 -30.366 1.00 38.03 458 ASP A N 1
ATOM 3557 C CA . ASP A 1 458 ? -0.886 -5.921 -29.195 1.00 38.03 458 ASP A CA 1
ATOM 3558 C C . ASP A 1 458 ? -0.013 -6.746 -28.217 1.00 38.03 458 ASP A C 1
ATOM 3560 O O . ASP A 1 458 ? -0.527 -7.549 -27.437 1.00 38.03 458 ASP A O 1
ATOM 3564 N N . TYR A 1 459 ? 1.313 -6.602 -28.246 1.00 41.19 459 TYR A N 1
ATOM 3565 C CA . TYR A 1 459 ? 2.203 -7.396 -27.395 1.00 41.19 459 TYR A CA 1
ATOM 3566 C C . TYR A 1 459 ? 3.028 -6.470 -26.509 1.00 41.19 459 TYR A C 1
ATOM 3568 O O . TYR A 1 459 ? 3.878 -5.728 -26.994 1.00 41.19 459 TYR A O 1
ATOM 3576 N N . GLY A 1 460 ? 2.759 -6.502 -25.202 1.00 48.72 460 GLY A N 1
ATOM 3577 C CA . GLY A 1 460 ? 3.631 -5.867 -24.221 1.00 48.72 460 GLY A CA 1
ATOM 3578 C C . GLY A 1 460 ? 5.033 -6.475 -24.285 1.00 48.72 460 GLY A C 1
ATOM 3579 O O . GLY A 1 460 ? 5.175 -7.684 -24.461 1.00 48.72 460 GLY A O 1
ATOM 3580 N N . THR A 1 461 ? 6.061 -5.639 -24.155 1.00 61.41 461 THR A N 1
ATOM 3581 C CA . THR A 1 461 ? 7.454 -6.083 -24.055 1.00 61.41 461 THR A CA 1
ATOM 3582 C C . THR A 1 461 ? 7.636 -7.015 -22.847 1.00 61.41 461 THR A C 1
ATOM 3584 O O . THR A 1 461 ? 7.277 -6.643 -21.724 1.00 61.41 461 THR A O 1
ATOM 3587 N N . ASP A 1 462 ? 8.191 -8.210 -23.069 1.00 65.06 462 ASP A N 1
ATOM 3588 C CA . ASP A 1 462 ? 8.453 -9.228 -22.041 1.00 65.06 462 ASP A CA 1
ATOM 3589 C C . ASP A 1 462 ? 9.735 -8.898 -21.258 1.00 65.06 462 ASP A C 1
ATOM 3591 O O . ASP A 1 462 ? 10.799 -9.481 -21.469 1.00 65.06 462 ASP A O 1
ATOM 3595 N N . CYS A 1 463 ? 9.637 -7.918 -20.355 1.00 66.62 463 CYS A N 1
ATOM 3596 C CA . CYS A 1 463 ? 10.792 -7.470 -19.578 1.00 66.62 463 CYS A CA 1
ATOM 3597 C C . CYS A 1 463 ? 11.348 -8.538 -18.634 1.00 66.62 463 CYS A C 1
ATOM 3599 O O . CYS A 1 463 ? 12.531 -8.481 -18.314 1.00 66.62 463 CYS A O 1
ATOM 3601 N N . ASP A 1 464 ? 10.541 -9.515 -18.214 1.00 65.75 464 ASP A N 1
ATOM 3602 C CA . ASP A 1 464 ? 11.037 -10.622 -17.391 1.00 65.75 464 ASP A CA 1
ATOM 3603 C C . ASP A 1 464 ? 11.993 -11.492 -18.195 1.00 65.75 464 ASP A C 1
ATOM 3605 O O . ASP A 1 464 ? 13.081 -11.820 -17.724 1.00 65.75 464 ASP A O 1
ATOM 3609 N N . ARG A 1 465 ? 11.635 -11.789 -19.447 1.00 75.19 465 ARG A N 1
ATOM 3610 C CA . ARG A 1 465 ? 12.542 -12.459 -20.371 1.00 75.19 465 ARG A CA 1
ATOM 3611 C C . ARG A 1 465 ? 13.781 -11.620 -20.672 1.00 75.19 465 ARG A C 1
ATOM 3613 O O . ARG A 1 465 ? 14.867 -12.186 -20.686 1.00 75.19 465 ARG A O 1
ATOM 3620 N N . CYS A 1 466 ? 13.651 -10.310 -20.887 1.00 79.06 466 CYS A N 1
ATOM 3621 C CA . CYS A 1 466 ? 14.823 -9.455 -21.104 1.00 79.06 466 CYS A CA 1
ATOM 3622 C C . CYS A 1 466 ? 15.790 -9.510 -19.914 1.00 79.06 466 CYS A C 1
ATOM 3624 O O . CYS A 1 466 ? 16.979 -9.737 -20.107 1.00 79.06 466 CYS A O 1
ATOM 3626 N N . HIS A 1 467 ? 15.282 -9.358 -18.686 1.00 77.44 467 HIS A N 1
ATOM 3627 C CA . HIS A 1 467 ? 16.102 -9.452 -17.479 1.00 77.44 467 HIS A CA 1
ATOM 3628 C C . HIS A 1 467 ? 16.749 -10.824 -17.333 1.00 77.44 467 HIS A C 1
ATOM 3630 O O . HIS A 1 467 ? 17.948 -10.896 -17.101 1.00 77.44 467 HIS A O 1
ATOM 3636 N N . GLN A 1 468 ? 15.997 -11.900 -17.572 1.00 79.19 468 GLN A N 1
ATOM 3637 C CA . GLN A 1 468 ? 16.562 -13.244 -17.572 1.00 79.19 468 GLN A CA 1
ATOM 3638 C C . GLN A 1 468 ? 17.701 -13.382 -18.595 1.00 79.19 468 GLN A C 1
ATOM 3640 O O . GLN A 1 468 ? 18.735 -13.963 -18.292 1.00 79.19 468 GLN A O 1
ATOM 3645 N N . LEU A 1 469 ? 17.530 -12.843 -19.805 1.00 83.12 469 LEU A N 1
ATOM 3646 C CA . LEU A 1 469 ? 18.567 -12.879 -20.834 1.00 83.12 469 LEU A CA 1
ATOM 3647 C C . LEU A 1 469 ? 19.775 -12.004 -20.483 1.00 83.12 469 LEU A C 1
ATOM 3649 O O . LEU A 1 469 ? 20.884 -12.350 -20.875 1.00 83.12 469 LEU A O 1
ATOM 3653 N N . LEU A 1 470 ? 19.591 -10.890 -19.773 1.00 81.19 470 LEU A N 1
ATOM 3654 C CA . LEU A 1 470 ? 20.704 -10.079 -19.273 1.00 81.19 470 LEU A CA 1
ATOM 3655 C C . LEU A 1 470 ? 21.490 -10.836 -18.201 1.00 81.19 470 LEU A C 1
ATOM 3657 O O . LEU A 1 470 ? 22.710 -10.901 -18.309 1.00 81.19 470 LEU A O 1
ATOM 3661 N N . ASP A 1 471 ? 20.794 -11.456 -17.245 1.00 80.12 471 ASP A N 1
ATOM 3662 C CA . ASP A 1 471 ? 21.391 -12.256 -16.168 1.00 80.12 471 ASP A CA 1
ATOM 3663 C C . ASP A 1 471 ? 22.125 -13.501 -16.700 1.00 80.12 471 ASP A C 1
ATOM 3665 O O . ASP A 1 471 ? 23.133 -13.926 -16.135 1.00 80.12 471 ASP A O 1
ATOM 3669 N N . ASP A 1 472 ? 21.622 -14.091 -17.790 1.00 84.25 472 ASP A N 1
ATOM 3670 C CA . ASP A 1 472 ? 22.204 -15.269 -18.444 1.00 84.25 472 ASP A CA 1
ATOM 3671 C C . ASP A 1 472 ? 23.304 -14.919 -19.474 1.00 84.25 472 ASP A C 1
ATOM 3673 O O . ASP A 1 472 ? 23.826 -15.822 -20.132 1.00 84.25 472 ASP A O 1
ATOM 3677 N N . ASP A 1 473 ? 23.661 -13.640 -19.641 1.00 86.00 473 ASP A N 1
ATOM 3678 C CA . ASP A 1 473 ? 24.614 -13.150 -20.650 1.00 86.00 473 ASP A CA 1
ATOM 3679 C C . ASP A 1 473 ? 24.206 -13.438 -22.119 1.00 86.00 473 ASP A C 1
ATOM 3681 O O . ASP A 1 473 ? 25.038 -13.699 -22.990 1.00 86.00 473 ASP A O 1
ATOM 3685 N N . LEU A 1 474 ? 22.901 -13.421 -22.409 1.00 86.94 474 LEU A N 1
ATOM 3686 C CA . LEU A 1 474 ? 22.298 -13.780 -23.705 1.00 86.94 474 LEU A CA 1
ATOM 3687 C C . LEU A 1 474 ? 21.447 -12.672 -24.344 1.00 86.94 474 LEU A C 1
ATOM 3689 O O . LEU A 1 474 ? 20.849 -12.892 -25.399 1.00 86.94 474 LEU A O 1
ATOM 3693 N N . ALA A 1 475 ? 21.364 -11.491 -23.729 1.00 86.38 475 ALA A N 1
ATOM 3694 C CA . ALA A 1 475 ? 20.562 -10.382 -24.245 1.00 86.38 475 ALA A CA 1
ATOM 3695 C C . ALA A 1 475 ? 21.091 -9.813 -25.571 1.00 86.38 475 ALA A C 1
ATOM 3697 O O . ALA A 1 475 ? 20.320 -9.226 -26.326 1.00 86.38 475 ALA A O 1
ATOM 3698 N N . ILE A 1 476 ? 22.380 -9.990 -25.877 1.00 90.81 476 ILE A N 1
ATOM 3699 C CA . ILE A 1 476 ? 22.974 -9.593 -27.155 1.00 90.81 476 ILE A CA 1
ATOM 3700 C C . ILE A 1 476 ? 22.954 -10.766 -28.141 1.00 90.81 476 ILE A C 1
ATOM 3702 O O . ILE A 1 476 ? 23.550 -11.815 -27.909 1.00 90.81 476 ILE A O 1
ATOM 3706 N N . LEU A 1 477 ? 22.313 -10.567 -29.293 1.00 88.00 477 LEU A N 1
ATOM 3707 C CA . LEU A 1 477 ? 22.077 -11.609 -30.297 1.00 88.00 477 LEU A CA 1
ATOM 3708 C C . LEU A 1 477 ? 23.225 -11.802 -31.300 1.00 88.00 477 LEU A C 1
ATOM 3710 O O . LEU A 1 477 ? 23.234 -12.793 -32.030 1.00 88.00 477 LEU A O 1
ATOM 3714 N N . ASN A 1 478 ? 24.178 -10.869 -31.366 1.00 90.69 478 ASN A N 1
ATOM 3715 C CA . ASN A 1 478 ? 25.328 -10.905 -32.280 1.00 90.69 478 ASN A CA 1
ATOM 3716 C C . ASN A 1 478 ? 26.691 -10.748 -31.569 1.00 90.69 478 ASN A C 1
ATOM 3718 O O . ASN A 1 478 ? 27.512 -9.922 -31.999 1.00 90.69 478 ASN A O 1
ATOM 3722 N N . PRO A 1 479 ? 26.963 -11.518 -30.498 1.00 89.31 479 PRO A N 1
ATOM 3723 C CA . PRO A 1 479 ? 28.135 -11.330 -29.642 1.00 89.31 479 PRO A CA 1
ATOM 3724 C C . PRO A 1 479 ? 29.462 -11.439 -30.405 1.00 89.31 479 PRO A C 1
ATOM 3726 O O . PRO A 1 479 ? 30.402 -10.696 -30.135 1.00 89.31 479 PRO A O 1
ATOM 3729 N N . GLU A 1 480 ? 29.540 -12.295 -31.428 1.00 90.38 480 GLU A N 1
ATOM 3730 C CA . GLU A 1 480 ? 30.743 -12.487 -32.245 1.00 90.38 480 GLU A CA 1
ATOM 3731 C C . GLU A 1 480 ? 31.160 -11.248 -33.046 1.00 90.38 480 GLU A C 1
ATOM 3733 O O . GLU A 1 480 ? 32.306 -11.145 -33.481 1.00 90.38 480 GLU A O 1
ATOM 3738 N N . SER A 1 481 ? 30.235 -10.314 -33.271 1.00 89.06 481 SER A N 1
ATOM 3739 C CA . SER A 1 481 ? 30.511 -9.084 -34.013 1.00 89.06 481 SER A CA 1
ATOM 3740 C C . SER A 1 481 ? 31.024 -7.946 -33.130 1.00 89.06 481 SER A C 1
ATOM 3742 O O . SER A 1 481 ? 31.462 -6.924 -33.660 1.00 89.06 481 SER A O 1
ATOM 3744 N N . LEU A 1 482 ? 30.992 -8.112 -31.803 1.00 92.75 482 LEU A N 1
ATOM 3745 C CA . LEU A 1 482 ? 31.339 -7.052 -30.858 1.00 92.75 482 LEU A CA 1
ATOM 3746 C C . LEU A 1 482 ? 32.838 -6.993 -30.544 1.00 92.75 482 LEU A C 1
ATOM 3748 O O . LEU A 1 482 ? 33.348 -5.915 -30.244 1.00 92.75 482 LEU A O 1
ATOM 3752 N N . GLU A 1 483 ? 33.551 -8.119 -30.646 1.00 94.44 483 GLU A N 1
ATOM 3753 C CA . GLU A 1 483 ? 34.950 -8.230 -30.220 1.00 94.44 483 GLU A CA 1
ATOM 3754 C C . GLU A 1 483 ? 35.853 -7.186 -30.905 1.00 94.44 483 GLU A C 1
ATOM 3756 O O . GLU A 1 483 ? 35.994 -7.145 -32.130 1.00 94.44 483 GLU A O 1
ATOM 3761 N N . GLY A 1 484 ? 36.482 -6.329 -30.094 1.00 90.25 484 GLY A N 1
ATOM 3762 C CA . GLY A 1 484 ? 37.388 -5.266 -30.528 1.00 90.25 484 GLY A CA 1
ATOM 3763 C C . GLY A 1 484 ? 36.714 -4.054 -31.180 1.00 90.25 484 GLY A C 1
ATOM 3764 O O . GLY A 1 484 ? 37.420 -3.134 -31.597 1.00 90.25 484 GLY A O 1
ATOM 3765 N N . ASN A 1 485 ? 35.382 -4.025 -31.262 1.00 93.12 485 ASN A N 1
ATOM 3766 C CA . ASN A 1 485 ? 34.612 -2.981 -31.935 1.00 93.12 485 ASN A CA 1
ATOM 3767 C C . ASN A 1 485 ? 33.927 -2.045 -30.937 1.00 93.12 485 ASN A C 1
ATOM 3769 O O . ASN A 1 485 ? 33.669 -2.406 -29.790 1.00 93.12 485 ASN A O 1
ATOM 3773 N N . ILE A 1 486 ? 33.618 -0.827 -31.375 1.00 92.25 486 ILE A N 1
ATOM 3774 C CA . ILE A 1 486 ? 32.715 0.060 -30.640 1.00 92.25 486 ILE A CA 1
ATOM 3775 C C . ILE A 1 486 ? 31.294 -0.311 -31.044 1.00 92.25 486 ILE A C 1
ATOM 3777 O O . ILE A 1 486 ? 30.974 -0.383 -32.231 1.00 92.25 486 ILE A O 1
ATOM 3781 N N . VAL A 1 487 ? 30.451 -0.565 -30.052 1.00 93.75 487 VAL A N 1
ATOM 3782 C CA . VAL A 1 487 ? 29.100 -1.079 -30.251 1.00 93.75 487 VAL A CA 1
ATOM 3783 C C . VAL A 1 487 ? 28.113 0.066 -30.132 1.00 93.75 487 VAL A C 1
ATOM 3785 O O . VAL A 1 487 ? 28.048 0.746 -29.111 1.00 93.75 487 VAL A O 1
ATOM 3788 N N . MET A 1 488 ? 27.347 0.292 -31.190 1.00 93.44 488 MET A N 1
ATOM 3789 C CA . MET A 1 488 ? 26.231 1.216 -31.181 1.00 93.44 488 MET A CA 1
ATOM 3790 C C . MET A 1 488 ? 24.953 0.480 -30.791 1.00 93.44 488 MET A C 1
ATOM 3792 O O . MET A 1 488 ? 24.592 -0.501 -31.440 1.00 93.44 488 MET A O 1
ATOM 3796 N N . ILE A 1 489 ? 24.259 0.976 -29.769 1.00 91.44 489 ILE A N 1
ATOM 3797 C CA . ILE A 1 489 ? 22.970 0.446 -29.310 1.00 91.44 489 ILE A CA 1
ATOM 3798 C C . ILE A 1 489 ? 21.967 1.593 -29.279 1.00 91.44 489 ILE A C 1
ATOM 3800 O O . ILE A 1 489 ? 22.303 2.703 -28.865 1.00 91.44 489 ILE A O 1
ATOM 3804 N N . LEU A 1 490 ? 20.744 1.367 -29.749 1.00 86.75 490 LEU A N 1
ATOM 3805 C CA . LEU A 1 490 ? 19.692 2.374 -29.649 1.00 86.75 490 LEU A CA 1
ATOM 3806 C C . LEU A 1 490 ? 19.006 2.236 -28.297 1.00 86.75 490 LEU A C 1
ATOM 3808 O O . LEU A 1 490 ? 18.668 1.136 -27.885 1.00 86.75 490 LEU A O 1
ATOM 3812 N N . ALA A 1 491 ? 18.733 3.354 -27.635 1.00 80.81 491 ALA A N 1
ATOM 3813 C CA . ALA A 1 491 ? 18.058 3.357 -26.342 1.00 80.81 491 ALA A CA 1
ATOM 3814 C C . ALA A 1 491 ? 16.644 2.743 -26.397 1.00 80.81 491 ALA A C 1
ATOM 3816 O O . ALA A 1 491 ? 16.106 2.337 -25.373 1.00 80.81 491 ALA A O 1
ATOM 3817 N N . ASN A 1 492 ? 16.040 2.656 -27.587 1.00 74.69 492 ASN A N 1
ATOM 3818 C CA . ASN A 1 492 ? 14.763 1.969 -27.759 1.00 74.69 492 ASN A CA 1
ATOM 3819 C C . ASN A 1 492 ? 14.889 0.437 -27.716 1.00 74.69 492 ASN A C 1
ATOM 3821 O O . ASN A 1 492 ? 13.950 -0.253 -27.328 1.00 74.69 492 ASN A O 1
ATOM 3825 N N . ASP A 1 493 ? 16.066 -0.090 -28.056 1.00 79.75 493 ASP A N 1
ATOM 3826 C CA . ASP A 1 493 ? 16.371 -1.523 -28.023 1.00 79.75 493 ASP A CA 1
ATOM 3827 C C . ASP A 1 493 ? 16.697 -1.994 -26.587 1.00 79.75 493 ASP A C 1
ATOM 3829 O O . ASP A 1 493 ? 16.865 -3.175 -26.305 1.00 79.75 493 ASP A O 1
ATOM 3833 N N . THR A 1 494 ? 16.791 -1.064 -25.640 1.00 76.69 494 THR A N 1
ATOM 3834 C CA . THR A 1 494 ? 17.206 -1.323 -24.255 1.00 76.69 494 THR A CA 1
ATOM 3835 C C . THR A 1 494 ? 16.092 -0.989 -23.278 1.00 76.69 494 THR A C 1
ATOM 3837 O O . THR A 1 494 ? 16.341 -0.629 -22.132 1.00 76.69 494 THR A O 1
ATOM 3840 N N . PHE A 1 495 ? 14.849 -1.057 -23.739 1.00 71.50 495 PHE A N 1
ATOM 3841 C CA . PHE A 1 495 ? 13.708 -0.548 -23.009 1.00 71.50 495 PHE A CA 1
ATOM 3842 C C . PHE A 1 495 ? 13.500 -1.225 -21.644 1.00 71.50 495 PHE A C 1
ATOM 3844 O O . PHE A 1 495 ? 13.204 -0.557 -20.655 1.00 71.50 495 PHE A O 1
ATOM 3851 N N . CYS A 1 496 ? 13.656 -2.546 -21.573 1.00 66.25 496 CYS A N 1
ATOM 3852 C CA . CYS A 1 496 ? 13.512 -3.273 -20.310 1.00 66.25 496 CYS A CA 1
ATOM 3853 C C . CYS A 1 496 ? 14.766 -3.219 -19.426 1.00 66.25 496 CYS A C 1
ATOM 3855 O O . CYS A 1 496 ? 14.779 -3.821 -18.358 1.00 66.25 496 CYS A O 1
ATOM 3857 N N . ILE A 1 497 ? 15.821 -2.519 -19.845 1.00 73.00 497 ILE A N 1
ATOM 3858 C CA . ILE A 1 497 ? 17.085 -2.458 -19.115 1.00 73.00 497 ILE A CA 1
ATOM 3859 C C . ILE A 1 497 ? 17.018 -1.297 -18.124 1.00 73.00 497 ILE A C 1
ATOM 3861 O O . ILE A 1 497 ? 16.949 -0.134 -18.513 1.00 73.00 497 ILE A O 1
ATOM 3865 N N . ASN A 1 498 ? 17.015 -1.619 -16.829 1.00 60.00 498 ASN A N 1
ATOM 3866 C CA . ASN A 1 498 ? 16.867 -0.618 -15.767 1.00 60.00 498 ASN A CA 1
ATOM 3867 C C . ASN A 1 498 ? 18.185 0.106 -15.446 1.00 60.00 498 ASN A C 1
ATOM 3869 O O . ASN A 1 498 ? 18.156 1.268 -15.052 1.00 60.00 498 ASN A O 1
ATOM 3873 N N . GLU A 1 499 ? 19.315 -0.585 -15.600 1.00 67.81 499 GLU A N 1
ATOM 3874 C CA . GLU A 1 499 ? 20.662 -0.109 -15.271 1.00 67.81 499 GLU A CA 1
ATOM 3875 C C . GLU A 1 499 ? 21.537 -0.250 -16.515 1.00 67.81 499 GLU A C 1
ATOM 3877 O O . GLU A 1 499 ? 21.654 -1.336 -17.089 1.00 67.81 499 GLU A O 1
ATOM 3882 N N . TRP A 1 500 ? 22.111 0.863 -16.975 1.00 74.25 500 TRP A N 1
ATOM 3883 C CA . TRP A 1 500 ? 22.924 0.872 -18.190 1.00 74.25 500 TRP A CA 1
ATOM 3884 C C . TRP A 1 500 ? 24.170 0.006 -18.030 1.00 74.25 500 TRP A C 1
ATOM 3886 O O . TRP A 1 500 ? 24.604 -0.597 -19.005 1.00 74.25 500 TRP A O 1
ATOM 3896 N N . GLU A 1 501 ? 24.707 -0.092 -16.817 1.00 74.38 501 GLU A N 1
ATOM 3897 C CA . GLU A 1 501 ? 25.818 -0.958 -16.448 1.00 74.38 501 GLU A CA 1
ATOM 3898 C C . GLU A 1 501 ? 25.558 -2.419 -16.810 1.00 74.38 501 GLU A C 1
ATOM 3900 O O . GLU A 1 501 ? 26.417 -3.032 -17.427 1.00 74.38 501 GLU A O 1
ATOM 3905 N N . GLN A 1 502 ? 24.362 -2.955 -16.553 1.00 76.12 502 GLN A N 1
ATOM 3906 C CA . GLN A 1 502 ? 24.049 -4.357 -16.867 1.00 76.12 502 GLN A CA 1
ATOM 3907 C C . GLN A 1 502 ? 24.202 -4.647 -18.364 1.00 76.12 502 GLN A C 1
ATOM 3909 O O . GLN A 1 502 ? 24.801 -5.643 -18.767 1.00 76.12 502 GLN A O 1
ATOM 3914 N N . LEU A 1 503 ? 23.703 -3.742 -19.210 1.00 83.31 503 LEU A N 1
ATOM 3915 C CA . LEU A 1 503 ? 23.910 -3.835 -20.654 1.00 83.31 503 LEU A CA 1
ATOM 3916 C C . LEU A 1 503 ? 25.384 -3.654 -21.019 1.00 83.31 503 LEU A C 1
ATOM 3918 O O . LEU A 1 503 ? 25.897 -4.343 -21.898 1.00 83.31 503 LEU A O 1
ATOM 3922 N N . VAL A 1 504 ? 26.050 -2.692 -20.387 1.00 87.06 504 VAL A N 1
ATOM 3923 C CA . VAL A 1 504 ? 27.442 -2.354 -20.673 1.00 87.06 504 VAL A CA 1
ATOM 3924 C C . VAL A 1 504 ? 28.366 -3.517 -20.342 1.00 87.06 504 VAL A C 1
ATOM 3926 O O . VAL A 1 504 ? 29.235 -3.827 -21.153 1.00 87.06 504 VAL A O 1
ATOM 3929 N N . ASP A 1 505 ? 28.147 -4.191 -19.221 1.00 85.56 505 ASP A N 1
ATOM 3930 C CA . ASP A 1 505 ? 28.884 -5.374 -18.798 1.00 85.56 505 ASP A CA 1
ATOM 3931 C C . ASP A 1 505 ? 28.632 -6.548 -19.733 1.00 85.56 505 ASP A C 1
ATOM 3933 O O . ASP A 1 505 ? 29.588 -7.184 -20.171 1.00 85.56 505 ASP A O 1
ATOM 3937 N N . ASN A 1 506 ? 27.381 -6.776 -20.133 1.00 86.62 506 ASN A N 1
ATOM 3938 C CA . ASN A 1 506 ? 27.022 -7.808 -21.105 1.00 86.62 506 ASN A CA 1
ATOM 3939 C C . ASN A 1 506 ? 27.740 -7.581 -22.454 1.00 86.62 506 ASN A C 1
ATOM 3941 O O . ASN A 1 506 ? 28.375 -8.469 -23.021 1.00 86.62 506 ASN A O 1
ATOM 3945 N N . VAL A 1 507 ? 27.746 -6.336 -22.935 1.00 90.38 507 VAL A N 1
ATOM 3946 C CA . VAL A 1 507 ? 28.442 -5.940 -24.169 1.00 90.38 507 VAL A CA 1
ATOM 3947 C C . VAL A 1 507 ? 29.968 -6.015 -24.011 1.00 90.38 507 VAL A C 1
ATOM 3949 O O . VAL A 1 507 ? 30.669 -6.455 -24.927 1.00 90.38 507 VAL A O 1
ATOM 3952 N N . ALA A 1 508 ? 30.505 -5.624 -22.853 1.00 89.56 508 ALA A N 1
ATOM 3953 C CA . ALA A 1 508 ? 31.930 -5.693 -22.539 1.00 89.56 508 ALA A CA 1
ATOM 3954 C C . ALA A 1 508 ? 32.430 -7.140 -22.402 1.00 89.56 508 ALA A C 1
ATOM 3956 O O . ALA A 1 508 ? 33.538 -7.443 -22.850 1.00 89.56 508 ALA A O 1
ATOM 3957 N N . LEU A 1 509 ? 31.616 -8.045 -21.849 1.00 89.19 509 LEU A N 1
ATOM 3958 C CA . LEU A 1 509 ? 31.889 -9.481 -21.738 1.00 89.19 509 LEU A CA 1
ATOM 3959 C C . LEU A 1 509 ? 32.157 -10.102 -23.116 1.00 89.19 509 LEU A C 1
ATOM 3961 O O . LEU A 1 509 ? 33.018 -10.972 -23.261 1.00 89.19 509 LEU A O 1
ATOM 3965 N N . HIS A 1 510 ? 31.475 -9.603 -24.148 1.00 91.75 510 HIS A N 1
ATOM 3966 C CA . HIS A 1 510 ? 31.674 -9.997 -25.544 1.00 91.75 510 HIS A CA 1
ATOM 3967 C C . HIS A 1 510 ? 32.844 -9.275 -26.239 1.00 91.75 510 HIS A C 1
ATOM 3969 O O . HIS A 1 510 ? 33.001 -9.351 -27.457 1.00 91.75 510 HIS A O 1
ATOM 3975 N N . GLY A 1 511 ? 33.710 -8.606 -25.473 1.00 90.94 511 GLY A N 1
ATOM 3976 C CA . GLY A 1 511 ? 34.968 -8.042 -25.953 1.00 90.94 511 GLY A CA 1
ATOM 3977 C C . GLY A 1 511 ? 34.834 -6.699 -26.665 1.00 90.94 511 GLY A C 1
ATOM 3978 O O . GLY A 1 511 ? 35.763 -6.313 -27.379 1.00 90.94 511 GLY A O 1
ATOM 3979 N N . ALA A 1 512 ? 33.715 -5.989 -26.499 1.00 93.69 512 ALA A N 1
ATOM 3980 C CA . ALA A 1 512 ? 33.552 -4.643 -27.036 1.00 93.69 512 ALA A CA 1
ATOM 3981 C C . ALA A 1 512 ? 34.668 -3.699 -26.556 1.00 93.69 512 ALA A C 1
ATOM 3983 O O . ALA A 1 512 ? 35.136 -3.767 -25.423 1.00 93.69 512 ALA A O 1
ATOM 3984 N N . ALA A 1 513 ? 35.087 -2.780 -27.423 1.00 90.69 513 ALA A N 1
ATOM 3985 C CA . ALA A 1 513 ? 36.073 -1.753 -27.099 1.00 90.69 513 ALA A CA 1
ATOM 3986 C C . ALA A 1 513 ? 35.438 -0.490 -26.487 1.00 90.69 513 ALA A C 1
ATOM 3988 O O . ALA A 1 513 ? 36.133 0.307 -25.865 1.00 90.69 513 ALA A O 1
ATOM 3989 N N . GLY A 1 514 ? 34.136 -0.280 -26.676 1.00 91.44 514 GLY A N 1
ATOM 3990 C CA . GLY A 1 514 ? 33.394 0.882 -26.190 1.00 91.44 514 GLY A CA 1
ATOM 3991 C C . GLY A 1 514 ? 31.943 0.830 -26.644 1.00 91.44 514 GLY A C 1
ATOM 3992 O O . GLY A 1 514 ? 31.596 0.029 -27.512 1.00 91.44 514 GLY A O 1
ATOM 3993 N N . ILE A 1 515 ? 31.098 1.684 -26.073 1.00 92.56 515 ILE A N 1
ATOM 3994 C CA . ILE A 1 515 ? 29.660 1.702 -26.357 1.00 92.56 515 ILE A CA 1
ATOM 3995 C C . ILE A 1 515 ? 29.209 3.118 -26.709 1.00 92.56 515 ILE A C 1
ATOM 3997 O O . ILE A 1 515 ? 29.576 4.095 -26.052 1.0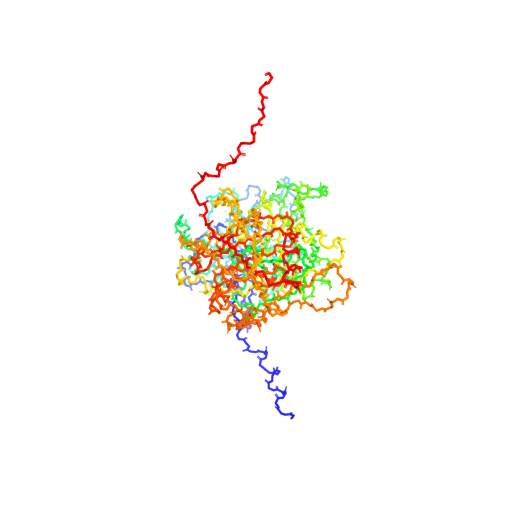0 92.56 515 ILE A O 1
ATOM 4001 N N . LEU A 1 516 ? 28.397 3.220 -27.759 1.00 92.62 516 LEU A N 1
ATOM 4002 C CA . LEU A 1 516 ? 27.737 4.444 -28.189 1.00 92.62 516 LEU A CA 1
ATOM 4003 C C . LEU A 1 516 ? 26.219 4.249 -28.168 1.00 92.62 516 LEU A C 1
ATOM 4005 O O . LEU A 1 516 ? 25.668 3.483 -28.953 1.00 92.62 516 LEU A O 1
ATOM 4009 N N . ILE A 1 517 ? 25.534 4.977 -27.297 1.00 91.31 517 ILE A N 1
ATOM 4010 C CA . ILE A 1 517 ? 24.087 4.893 -27.129 1.00 91.31 517 ILE A CA 1
ATOM 4011 C C . ILE A 1 517 ? 23.408 5.964 -27.984 1.00 91.31 517 ILE A C 1
ATOM 4013 O O . ILE A 1 517 ? 23.701 7.156 -27.880 1.00 91.31 517 ILE A O 1
ATOM 4017 N N . GLY A 1 518 ? 22.492 5.542 -28.848 1.00 88.69 518 GLY A N 1
ATOM 4018 C CA . GLY A 1 518 ? 21.616 6.441 -29.587 1.00 88.69 518 GLY A CA 1
ATOM 4019 C C . GLY A 1 518 ? 20.361 6.750 -28.784 1.00 88.69 518 GLY A C 1
ATOM 4020 O O . GLY A 1 518 ? 19.527 5.865 -28.614 1.00 88.69 518 GLY A O 1
ATOM 4021 N N . ASN A 1 519 ? 20.207 7.981 -28.300 1.00 80.25 519 ASN A N 1
ATOM 4022 C CA . ASN A 1 519 ? 19.052 8.353 -27.484 1.00 80.25 519 ASN A CA 1
ATOM 4023 C C . ASN A 1 519 ? 17.751 8.349 -28.301 1.00 80.25 519 ASN A C 1
ATOM 4025 O O . ASN A 1 519 ? 17.752 8.549 -29.513 1.00 80.25 519 ASN A O 1
ATOM 4029 N N . THR A 1 520 ? 16.620 8.198 -27.614 1.00 68.06 520 THR A N 1
ATOM 4030 C CA . THR A 1 520 ? 15.278 8.351 -28.203 1.00 68.06 520 THR A CA 1
ATOM 4031 C C . THR A 1 520 ? 14.850 9.817 -28.352 1.00 68.06 520 THR A C 1
ATOM 4033 O O . THR A 1 520 ? 13.875 10.103 -29.043 1.00 68.06 520 THR A O 1
ATOM 4036 N N . GLY A 1 521 ? 15.570 10.761 -27.735 1.00 62.81 521 GLY A N 1
ATOM 4037 C CA . GLY A 1 521 ? 15.315 12.203 -27.813 1.00 62.81 521 GLY A CA 1
ATOM 4038 C C . GLY A 1 521 ? 16.463 12.996 -28.446 1.00 62.81 521 GLY A C 1
ATOM 4039 O O . GLY A 1 521 ? 17.584 12.509 -28.576 1.00 62.81 521 GLY A O 1
ATOM 4040 N N . GLU A 1 522 ? 16.205 14.255 -28.807 1.00 75.31 522 GLU A N 1
ATOM 4041 C CA . GLU A 1 522 ? 17.174 15.176 -29.443 1.00 75.31 522 GLU A CA 1
ATOM 4042 C C . GLU A 1 522 ? 18.172 15.822 -28.460 1.00 75.31 522 GLU A C 1
ATOM 4044 O O . GLU A 1 522 ? 18.673 16.924 -28.676 1.00 75.31 522 GLU A O 1
ATOM 4049 N N . PHE A 1 523 ? 18.467 15.148 -27.355 1.00 68.06 523 PHE A N 1
ATOM 4050 C CA . PHE A 1 523 ? 19.357 15.639 -26.310 1.00 68.06 523 PHE A CA 1
ATOM 4051 C C . PHE A 1 523 ? 20.444 14.610 -25.998 1.00 68.06 523 PHE A C 1
ATOM 4053 O O . PHE A 1 523 ? 20.240 13.408 -26.141 1.00 68.06 523 PHE A O 1
ATOM 4060 N N . THR A 1 524 ? 21.601 15.091 -25.552 1.00 73.31 524 THR A N 1
ATOM 4061 C CA . THR A 1 524 ? 22.675 14.294 -24.940 1.00 73.31 524 THR A CA 1
ATOM 4062 C C . THR A 1 524 ? 22.600 14.396 -23.424 1.00 73.31 524 THR A C 1
ATOM 4064 O O . THR A 1 524 ? 22.358 15.480 -22.893 1.00 73.31 524 THR A O 1
ATOM 4067 N N . LEU A 1 525 ? 22.872 13.299 -22.724 1.00 69.94 525 LEU A N 1
ATOM 4068 C CA . LEU A 1 525 ? 22.763 13.206 -21.268 1.00 69.94 525 LEU A CA 1
ATOM 4069 C C . LEU A 1 525 ? 24.101 12.849 -20.616 1.00 69.94 525 LEU A C 1
ATOM 4071 O O . LEU A 1 525 ? 24.967 12.239 -21.237 1.00 69.94 525 LEU A O 1
ATOM 4075 N N . THR A 1 526 ? 24.262 13.177 -19.334 1.00 75.12 526 THR A N 1
ATOM 4076 C CA . THR A 1 526 ? 25.213 12.435 -18.494 1.00 75.12 526 THR A CA 1
ATOM 4077 C C . THR A 1 526 ? 24.520 11.152 -18.053 1.00 75.12 526 THR A C 1
ATOM 4079 O O . THR A 1 526 ? 23.472 11.231 -17.417 1.00 75.12 526 THR A O 1
ATOM 4082 N N . LEU A 1 527 ? 25.075 9.991 -18.400 1.00 73.50 527 LEU A N 1
ATOM 4083 C CA . LEU A 1 527 ? 24.544 8.707 -17.942 1.00 73.50 527 LEU A CA 1
ATOM 4084 C C . LEU A 1 527 ? 25.058 8.431 -16.531 1.00 73.50 527 LEU A C 1
ATOM 4086 O O . LEU A 1 527 ? 26.220 8.687 -16.209 1.00 73.50 527 LEU A O 1
ATOM 4090 N N . VAL A 1 528 ? 24.182 7.918 -15.689 1.00 65.31 528 VAL A N 1
ATOM 4091 C CA . VAL A 1 528 ? 24.463 7.563 -14.300 1.00 65.31 528 VAL A CA 1
ATOM 4092 C C . VAL A 1 528 ? 23.868 6.192 -14.035 1.00 65.31 528 VAL A C 1
ATOM 4094 O O . VAL A 1 528 ? 22.843 5.856 -14.626 1.00 65.31 528 VAL A O 1
ATOM 4097 N N . ASP A 1 529 ? 24.515 5.434 -13.159 1.00 61.66 529 ASP A N 1
ATOM 4098 C CA . ASP A 1 529 ? 23.995 4.165 -12.662 1.00 61.66 529 ASP A CA 1
ATOM 4099 C C . ASP A 1 529 ? 23.964 4.174 -11.132 1.00 61.66 529 ASP A C 1
ATOM 4101 O O . ASP A 1 529 ? 24.686 4.955 -10.501 1.00 61.66 529 ASP A O 1
ATOM 4105 N N . SER A 1 530 ? 23.100 3.341 -10.557 1.00 50.78 530 SER A N 1
ATOM 4106 C CA . SER A 1 530 ? 22.769 3.301 -9.134 1.00 50.78 530 SER A CA 1
ATOM 4107 C C . SER A 1 530 ? 23.946 2.830 -8.275 1.00 50.78 530 SER A C 1
ATOM 4109 O O . SER A 1 530 ? 24.153 3.358 -7.182 1.00 50.78 530 SER A O 1
ATOM 4111 N N . GLN A 1 531 ? 24.751 1.892 -8.784 1.00 54.59 531 GLN A N 1
ATOM 4112 C CA . GLN A 1 531 ? 25.859 1.290 -8.036 1.00 54.59 531 GLN A CA 1
ATOM 4113 C C . GLN A 1 531 ? 27.177 2.059 -8.191 1.00 54.59 531 GLN A C 1
ATOM 4115 O O . GLN A 1 531 ? 28.088 1.893 -7.383 1.00 54.59 531 GLN A O 1
ATOM 4120 N N . GLN A 1 532 ? 27.256 2.973 -9.171 1.00 57.81 532 GLN A N 1
ATOM 4121 C CA . GLN A 1 532 ? 28.473 3.711 -9.550 1.00 57.81 532 GLN A CA 1
ATOM 4122 C C . GLN A 1 532 ? 29.694 2.810 -9.792 1.00 57.81 532 GLN A C 1
ATOM 4124 O O . GLN A 1 532 ? 30.837 3.279 -9.700 1.00 57.81 532 GLN A O 1
ATOM 4129 N N . ASP A 1 533 ? 29.467 1.538 -10.099 1.00 63.47 533 ASP A N 1
ATOM 4130 C CA . ASP A 1 533 ? 30.540 0.614 -10.387 1.00 63.47 533 ASP A CA 1
ATOM 4131 C C . ASP A 1 533 ? 31.206 1.029 -11.701 1.00 63.47 533 ASP A C 1
ATOM 4133 O O . ASP A 1 533 ? 30.601 1.566 -12.631 1.00 63.47 533 ASP A O 1
ATOM 4137 N N . ILE A 1 534 ? 32.534 0.958 -11.710 1.00 69.38 534 ILE A N 1
ATOM 4138 C CA . ILE A 1 534 ? 33.318 1.441 -12.841 1.00 69.38 534 ILE A CA 1
ATOM 4139 C C . ILE A 1 534 ? 33.303 0.345 -13.894 1.00 69.38 534 ILE A C 1
ATOM 4141 O O . ILE A 1 534 ? 33.960 -0.683 -13.721 1.00 69.38 534 ILE A O 1
ATOM 4145 N N . VAL A 1 535 ? 32.623 0.603 -15.006 1.00 77.00 535 VAL A N 1
ATOM 4146 C CA . VAL A 1 535 ? 32.550 -0.347 -16.116 1.00 77.00 535 VAL A CA 1
ATOM 4147 C C . VAL A 1 535 ? 33.897 -0.478 -16.824 1.00 77.00 535 VAL A C 1
ATOM 4149 O O . VAL A 1 535 ? 34.741 0.426 -16.806 1.00 77.00 535 VAL A O 1
ATOM 4152 N N . ALA A 1 536 ? 34.104 -1.609 -17.497 1.00 81.69 536 ALA A N 1
ATOM 4153 C CA . ALA A 1 536 ? 35.363 -1.912 -18.178 1.00 81.69 536 ALA A CA 1
ATOM 4154 C C . ALA A 1 536 ? 35.574 -1.123 -19.484 1.00 81.69 536 ALA A C 1
ATOM 4156 O O . ALA A 1 536 ? 36.717 -0.914 -19.902 1.00 81.69 536 ALA A O 1
ATOM 4157 N N . VAL A 1 537 ? 34.491 -0.688 -20.135 1.00 88.56 537 VAL A N 1
ATOM 4158 C CA . VAL A 1 537 ? 34.518 -0.054 -21.462 1.00 88.56 537 VAL A CA 1
ATOM 4159 C C . VAL A 1 537 ? 33.874 1.329 -21.413 1.00 88.56 537 VAL A C 1
ATOM 4161 O O . VAL A 1 537 ? 32.906 1.528 -20.688 1.00 88.56 537 VAL A O 1
ATOM 4164 N N . PRO A 1 538 ? 34.375 2.322 -22.160 1.00 90.25 538 PRO A N 1
ATOM 4165 C CA . PRO A 1 538 ? 33.806 3.657 -22.103 1.00 90.25 538 PRO A CA 1
ATOM 4166 C C . PRO A 1 538 ? 32.477 3.737 -22.873 1.00 90.25 538 PRO A C 1
ATOM 4168 O O . PRO A 1 538 ? 32.337 3.193 -23.971 1.00 90.25 538 PRO A O 1
ATOM 4171 N N . VAL A 1 539 ? 31.526 4.464 -22.295 1.00 90.12 539 VAL A N 1
ATOM 4172 C CA . VAL A 1 539 ? 30.136 4.617 -22.725 1.00 90.12 539 VAL A CA 1
ATOM 4173 C C . VAL A 1 539 ? 29.832 6.088 -22.986 1.00 90.12 539 VAL A C 1
ATOM 4175 O O . VAL A 1 539 ? 30.112 6.972 -22.165 1.00 90.12 539 VAL A O 1
ATOM 4178 N N . PHE A 1 540 ? 29.233 6.349 -24.142 1.00 90.44 540 PHE A N 1
ATOM 4179 C CA . PHE A 1 540 ? 28.819 7.679 -24.578 1.00 90.44 540 PHE A CA 1
ATOM 4180 C C . PHE A 1 540 ? 27.405 7.637 -25.132 1.00 90.44 540 PHE A C 1
ATOM 4182 O O . PHE A 1 540 ? 26.932 6.576 -25.526 1.00 90.44 540 PHE A O 1
ATOM 4189 N N . ASN A 1 541 ? 26.736 8.786 -25.214 1.00 90.00 541 ASN A N 1
ATOM 4190 C CA . ASN A 1 541 ? 25.445 8.883 -25.895 1.00 90.00 541 ASN A CA 1
ATOM 4191 C C . ASN A 1 541 ? 25.347 10.090 -26.827 1.00 90.00 541 ASN A C 1
ATOM 4193 O O . ASN A 1 541 ? 26.006 11.110 -26.623 1.00 90.00 541 ASN A O 1
ATOM 4197 N N . VAL A 1 542 ? 24.501 9.962 -27.845 1.00 88.62 542 VAL A N 1
ATOM 4198 C CA . VAL A 1 542 ? 24.245 10.985 -28.865 1.00 88.62 542 VAL A CA 1
ATOM 4199 C C . VAL A 1 542 ? 22.743 11.227 -29.040 1.00 88.62 542 VAL A C 1
ATOM 4201 O O . VAL A 1 542 ? 21.952 10.325 -28.757 1.00 88.62 542 VAL A O 1
ATOM 4204 N N . PRO A 1 543 ? 22.330 12.413 -29.530 1.00 80.38 543 PRO A N 1
ATOM 4205 C CA . PRO A 1 543 ? 20.927 12.705 -29.823 1.00 80.38 543 PRO A CA 1
ATOM 4206 C C . PRO A 1 543 ? 20.347 11.754 -30.873 1.00 80.38 543 PRO A C 1
ATOM 4208 O O . PRO A 1 543 ? 21.089 11.237 -31.713 1.00 80.38 543 PRO A O 1
ATOM 4211 N N . LYS A 1 544 ? 19.019 11.603 -30.879 1.00 81.69 544 LYS A N 1
ATOM 4212 C CA . LYS A 1 544 ? 18.274 10.764 -31.829 1.00 81.69 544 LYS A CA 1
ATOM 4213 C C . LYS A 1 544 ? 18.664 11.024 -33.284 1.00 81.69 544 LYS A C 1
ATOM 4215 O O . LYS A 1 544 ? 19.127 10.098 -33.940 1.00 81.69 544 LYS A O 1
ATOM 4220 N N . SER A 1 545 ? 18.569 12.262 -33.772 1.00 83.38 545 SER A N 1
ATOM 4221 C CA . SER A 1 545 ? 18.942 12.612 -35.153 1.00 83.38 545 SER A CA 1
ATOM 4222 C C . SER A 1 545 ? 20.353 12.152 -35.532 1.00 83.38 545 SER A C 1
ATOM 4224 O O . SER A 1 545 ? 20.574 11.588 -36.602 1.00 83.38 545 SER A O 1
ATOM 4226 N N . ARG A 1 546 ? 21.320 12.317 -34.622 1.00 89.69 546 ARG A N 1
ATOM 4227 C CA . ARG A 1 546 ? 22.698 11.869 -34.839 1.00 89.69 546 ARG A CA 1
ATOM 4228 C C . ARG A 1 546 ? 22.808 10.347 -34.837 1.00 89.69 546 ARG A C 1
ATOM 4230 O O . ARG A 1 546 ? 23.544 9.799 -35.652 1.00 89.69 546 ARG A O 1
ATOM 4237 N N . ALA A 1 547 ? 22.106 9.666 -33.938 1.00 88.81 547 ALA A N 1
ATOM 4238 C CA . ALA A 1 547 ? 22.055 8.211 -33.916 1.00 88.81 547 ALA A CA 1
ATOM 4239 C C . ALA A 1 547 ? 21.476 7.656 -35.226 1.00 88.81 547 ALA A C 1
ATOM 4241 O O . ALA A 1 547 ? 22.044 6.743 -35.820 1.00 88.81 547 ALA A O 1
ATOM 4242 N N . GLU A 1 548 ? 20.388 8.241 -35.720 1.00 87.88 548 GLU A N 1
ATOM 4243 C CA . GLU A 1 548 ? 19.763 7.859 -36.986 1.00 87.88 548 GLU A CA 1
ATOM 4244 C C . GLU A 1 548 ? 20.708 8.060 -38.176 1.00 87.88 548 GLU A C 1
ATOM 4246 O O . GLU A 1 548 ? 20.857 7.151 -38.998 1.00 87.88 548 GLU A O 1
ATOM 4251 N N . ASP A 1 549 ? 21.418 9.191 -38.227 1.00 88.00 549 ASP A N 1
ATOM 4252 C CA . ASP A 1 549 ? 22.436 9.457 -39.246 1.00 88.00 549 ASP A CA 1
ATOM 4253 C C . ASP A 1 549 ? 23.557 8.408 -39.215 1.00 88.00 549 ASP A C 1
ATOM 4255 O O . ASP A 1 549 ? 23.939 7.867 -40.256 1.00 88.00 549 ASP A O 1
ATOM 4259 N N . ILE A 1 550 ? 24.080 8.087 -38.027 1.00 89.00 550 ILE A N 1
ATOM 4260 C CA . ILE A 1 550 ? 25.142 7.086 -37.853 1.00 89.00 550 ILE A CA 1
ATOM 4261 C C . ILE A 1 550 ? 24.648 5.702 -38.271 1.00 89.00 550 ILE A C 1
ATOM 4263 O O . ILE A 1 550 ? 25.320 5.019 -39.045 1.00 89.00 550 ILE A O 1
ATOM 4267 N N . LYS A 1 551 ? 23.454 5.304 -37.823 1.00 88.06 551 LYS A N 1
ATOM 4268 C CA . LYS A 1 551 ? 22.809 4.041 -38.201 1.00 88.06 551 LYS A CA 1
ATOM 4269 C C . LYS A 1 551 ? 22.643 3.939 -39.715 1.00 88.06 551 LYS A C 1
ATOM 4271 O O . LYS A 1 551 ? 22.991 2.915 -40.302 1.00 88.06 551 LYS A O 1
ATOM 4276 N N . HIS A 1 552 ? 22.164 4.999 -40.368 1.00 84.88 552 HIS A N 1
ATOM 4277 C CA . HIS A 1 552 ? 22.028 5.031 -41.823 1.00 84.88 552 HIS A CA 1
ATOM 4278 C C . HIS A 1 552 ? 23.384 4.872 -42.520 1.00 84.88 552 HIS A C 1
ATOM 4280 O O . HIS A 1 552 ? 23.510 4.107 -43.478 1.00 84.88 552 HIS A O 1
ATOM 4286 N N . GLN A 1 553 ? 24.423 5.547 -42.022 1.00 82.56 553 GLN A N 1
ATOM 4287 C CA . GLN A 1 553 ? 25.768 5.410 -42.569 1.00 82.56 553 GLN A CA 1
ATOM 4288 C C . GLN A 1 553 ? 26.354 4.007 -42.356 1.00 82.56 553 GLN A C 1
ATOM 4290 O O . GLN A 1 553 ? 26.976 3.494 -43.282 1.00 82.56 553 GLN A O 1
ATOM 4295 N N . LEU A 1 554 ? 26.111 3.356 -41.213 1.00 82.69 554 LEU A N 1
ATOM 4296 C CA . LEU A 1 554 ? 26.522 1.968 -40.950 1.00 82.69 554 LEU A CA 1
ATOM 4297 C C . LEU A 1 554 ? 25.863 0.968 -41.907 1.00 82.69 554 LEU A C 1
ATOM 4299 O O . LEU A 1 554 ? 26.490 -0.002 -42.323 1.00 82.69 554 LEU A O 1
ATOM 4303 N N . MET A 1 555 ? 24.613 1.215 -42.304 1.00 76.94 555 MET A N 1
ATOM 4304 C CA . MET A 1 555 ? 23.920 0.384 -43.295 1.00 76.94 555 MET A CA 1
ATOM 4305 C C . MET A 1 555 ? 24.469 0.564 -44.720 1.00 76.94 555 MET A C 1
ATOM 4307 O O . MET A 1 555 ? 24.298 -0.318 -45.561 1.00 76.94 555 MET A O 1
ATOM 4311 N N . MET A 1 556 ? 25.120 1.696 -45.005 1.00 70.94 556 MET A N 1
ATOM 4312 C CA . MET A 1 556 ? 25.575 2.076 -46.348 1.00 70.94 556 MET A CA 1
ATOM 4313 C C . MET A 1 556 ? 27.100 1.987 -46.538 1.00 70.94 556 MET A C 1
ATOM 4315 O O . MET A 1 556 ? 27.565 1.936 -47.679 1.00 70.94 556 MET A O 1
ATOM 4319 N N . LYS A 1 557 ? 27.890 1.998 -45.455 1.00 65.06 557 LYS A N 1
ATOM 4320 C CA . LYS A 1 557 ? 29.360 2.088 -45.449 1.00 65.06 557 LYS A CA 1
ATOM 4321 C C . LYS A 1 557 ? 29.979 1.324 -44.270 1.00 65.06 557 LYS A C 1
ATOM 4323 O O . LYS A 1 557 ? 29.372 1.200 -43.215 1.00 65.06 557 LYS A O 1
ATOM 4328 N N . ASN A 1 558 ? 31.249 0.926 -44.405 1.00 60.38 558 ASN A N 1
ATOM 4329 C CA . ASN A 1 558 ? 32.062 0.460 -43.273 1.00 60.38 558 ASN A CA 1
ATOM 4330 C C . ASN A 1 558 ? 32.661 1.663 -42.521 1.00 60.38 558 ASN A C 1
ATOM 4332 O O . ASN A 1 558 ? 33.645 2.259 -42.973 1.00 60.38 558 ASN A O 1
ATOM 4336 N N . LEU A 1 559 ? 32.073 2.027 -41.380 1.00 58.34 559 LEU A N 1
ATOM 4337 C CA . LEU A 1 559 ? 32.539 3.140 -40.549 1.00 58.34 559 LEU A CA 1
ATOM 4338 C C . LEU A 1 559 ? 33.489 2.684 -39.434 1.00 58.34 559 LEU A C 1
ATOM 4340 O O . LEU A 1 559 ? 33.283 1.655 -38.796 1.00 58.34 559 LEU A O 1
ATOM 4344 N N . GLY A 1 560 ? 34.514 3.491 -39.178 1.00 54.75 560 GLY A N 1
ATOM 4345 C CA . GLY A 1 560 ? 35.319 3.457 -37.962 1.00 54.75 560 GLY A CA 1
ATOM 4346 C C . GLY A 1 560 ? 35.010 4.667 -37.087 1.00 54.75 560 GLY A C 1
ATOM 4347 O O . GLY A 1 560 ? 34.615 5.728 -37.574 1.00 54.75 560 GLY A O 1
ATOM 4348 N N . LEU A 1 561 ? 35.187 4.514 -35.784 1.00 49.88 561 LEU A N 1
ATOM 4349 C CA . LEU A 1 561 ? 35.048 5.584 -34.810 1.00 49.88 561 LEU A CA 1
ATOM 4350 C C . LEU A 1 561 ? 36.424 5.822 -34.179 1.00 49.88 561 LEU A C 1
ATOM 4352 O O . LEU A 1 561 ? 37.062 4.894 -33.685 1.00 49.88 561 LEU A O 1
ATOM 4356 N N . THR A 1 562 ? 36.916 7.057 -34.264 1.00 44.72 562 THR A N 1
ATOM 4357 C CA . THR A 1 562 ? 38.264 7.445 -33.840 1.00 44.72 562 THR A CA 1
ATOM 4358 C C . THR A 1 562 ? 38.180 8.480 -32.723 1.00 44.72 562 THR A C 1
ATOM 4360 O O . THR A 1 562 ? 37.922 9.652 -32.981 1.00 44.72 562 THR A O 1
ATOM 4363 N N . GLY A 1 563 ? 38.500 8.077 -31.497 1.00 46.56 563 GLY A N 1
ATOM 4364 C CA . GLY A 1 563 ? 38.625 8.973 -30.352 1.00 46.56 563 GLY A CA 1
ATOM 4365 C C . GLY A 1 563 ? 37.412 8.928 -29.434 1.00 46.56 563 GLY A C 1
ATOM 4366 O O . GLY A 1 563 ? 36.446 9.656 -29.625 1.00 46.56 563 GLY A O 1
ATOM 4367 N N . LEU A 1 564 ? 37.530 8.104 -28.398 1.00 51.50 564 LEU A N 1
ATOM 4368 C CA . LEU A 1 564 ? 36.774 8.196 -27.155 1.00 51.50 564 LEU A CA 1
ATOM 4369 C C . LEU A 1 564 ? 37.759 8.676 -26.081 1.00 51.50 564 LEU A C 1
ATOM 4371 O O . LEU A 1 564 ? 38.456 7.854 -25.495 1.00 51.50 564 LEU A O 1
ATOM 4375 N N . SER A 1 565 ? 37.935 9.986 -25.890 1.00 44.53 565 SER A N 1
ATOM 4376 C CA . SER A 1 565 ? 38.759 10.490 -24.779 1.00 44.53 565 SER A CA 1
ATOM 4377 C C . SER A 1 565 ? 37.896 11.253 -23.790 1.00 44.53 565 SER A C 1
ATOM 4379 O O . SER A 1 565 ? 37.259 12.236 -24.170 1.00 44.53 565 SER A O 1
ATOM 4381 N N . GLU A 1 566 ? 37.916 10.833 -22.528 1.00 47.00 566 GLU A N 1
ATOM 4382 C CA . GLU A 1 566 ? 37.333 11.612 -21.440 1.00 47.00 566 GLU A CA 1
ATOM 4383 C C . GLU A 1 566 ? 38.109 12.927 -21.271 1.00 47.00 566 GLU A C 1
ATOM 4385 O O . GLU A 1 566 ? 39.310 12.910 -20.993 1.00 47.00 566 GLU A O 1
ATOM 4390 N N . ASP A 1 567 ? 37.433 14.073 -21.384 1.00 46.38 567 ASP A N 1
ATOM 4391 C CA . ASP A 1 567 ? 37.983 15.353 -20.928 1.00 46.38 567 ASP A CA 1
ATOM 4392 C C . ASP A 1 567 ? 37.344 15.739 -19.584 1.00 46.38 567 ASP A C 1
ATOM 4394 O O . ASP A 1 567 ? 36.403 16.532 -19.500 1.00 46.38 567 ASP A O 1
ATOM 4398 N N . ARG A 1 568 ? 37.840 15.136 -18.491 1.00 42.97 568 ARG A N 1
ATOM 4399 C CA . ARG A 1 568 ? 37.473 15.540 -17.117 1.00 42.97 568 ARG A CA 1
ATOM 4400 C C . ARG A 1 568 ? 38.209 16.813 -16.662 1.00 42.97 568 ARG A C 1
ATOM 4402 O O . ARG A 1 568 ? 37.960 17.297 -15.560 1.00 42.97 568 ARG A O 1
ATOM 4409 N N . GLY A 1 569 ? 39.110 17.369 -17.480 1.00 36.72 569 GLY A N 1
ATOM 4410 C CA . GLY A 1 569 ? 39.986 18.486 -17.126 1.00 36.72 569 GLY A CA 1
ATOM 4411 C C . GLY A 1 569 ? 39.899 19.614 -18.143 1.00 36.72 569 GLY A C 1
ATOM 4412 O O . GLY A 1 569 ? 40.788 19.766 -18.970 1.00 36.72 569 GLY A O 1
ATOM 4413 N N . GLY A 1 570 ? 38.836 20.415 -18.048 1.00 40.62 570 GLY A N 1
ATOM 4414 C CA . GLY A 1 570 ? 38.471 21.407 -19.054 1.00 40.62 570 GLY A CA 1
ATOM 4415 C C . GLY A 1 570 ? 39.634 22.229 -19.612 1.00 40.62 570 GLY A C 1
ATOM 4416 O O . GLY A 1 570 ? 40.279 22.970 -18.879 1.00 40.62 570 GLY A O 1
ATOM 4417 N N . HIS A 1 571 ? 39.819 22.148 -20.931 1.00 30.48 571 HIS A N 1
ATOM 4418 C CA . HIS A 1 571 ? 40.198 23.256 -21.811 1.00 30.48 571 HIS A CA 1
ATOM 4419 C C . HIS A 1 571 ? 40.034 22.842 -23.284 1.00 30.48 571 HIS A C 1
ATOM 4421 O O . HIS A 1 571 ? 41.008 22.574 -23.987 1.00 30.48 571 HIS A O 1
ATOM 4427 N N . CYS A 1 572 ? 38.810 22.916 -23.809 1.00 29.53 572 CYS A N 1
ATOM 4428 C CA . CYS A 1 572 ? 38.629 23.069 -25.251 1.00 29.53 572 CYS A CA 1
ATOM 4429 C C . CYS A 1 572 ? 38.972 24.517 -25.643 1.00 29.53 572 CYS A C 1
ATOM 4431 O O . CYS A 1 572 ? 38.170 25.435 -25.478 1.00 29.53 572 CYS A O 1
ATOM 4433 N N . ARG A 1 573 ? 40.187 24.750 -26.161 1.00 29.33 573 ARG A N 1
ATOM 4434 C CA . ARG A 1 573 ? 40.480 25.975 -26.922 1.00 29.33 573 ARG A CA 1
ATOM 4435 C C . ARG A 1 573 ? 39.720 25.905 -28.243 1.00 29.33 573 ARG A C 1
ATOM 4437 O O . ARG A 1 573 ? 40.172 25.252 -29.182 1.00 29.33 573 ARG A O 1
ATOM 4444 N N . ALA A 1 574 ? 38.600 26.616 -28.321 1.00 30.55 574 ALA A N 1
ATOM 4445 C CA . ALA A 1 574 ? 38.025 27.008 -29.598 1.00 30.55 574 ALA A CA 1
ATOM 4446 C C . ALA A 1 574 ? 39.103 27.741 -30.418 1.00 30.55 574 ALA A C 1
ATOM 4448 O O . ALA A 1 574 ? 39.780 28.641 -29.914 1.00 30.55 574 ALA A O 1
ATOM 4449 N N . ARG A 1 575 ? 39.298 27.338 -31.678 1.00 28.98 575 ARG A N 1
ATOM 4450 C CA . ARG A 1 575 ? 40.029 28.157 -32.649 1.00 28.98 575 ARG A CA 1
ATOM 4451 C C . ARG A 1 575 ? 39.224 29.438 -32.852 1.00 28.98 575 ARG A C 1
ATOM 4453 O O . ARG A 1 575 ? 38.174 29.403 -33.484 1.00 28.98 575 ARG A O 1
ATOM 4460 N N . GLU A 1 576 ? 39.716 30.547 -32.310 1.00 28.91 576 GLU A N 1
ATOM 4461 C CA . GLU A 1 576 ? 39.260 31.884 -32.677 1.00 28.91 576 GLU A CA 1
ATOM 4462 C C . GLU A 1 576 ? 39.468 32.069 -34.185 1.00 28.91 576 GLU A C 1
ATOM 4464 O O . GLU A 1 576 ? 40.591 32.034 -34.690 1.00 28.91 576 GLU A O 1
ATOM 4469 N N . HIS A 1 577 ? 38.366 32.224 -34.915 1.00 33.03 577 HIS A N 1
ATOM 4470 C CA . HIS A 1 577 ? 38.392 32.831 -36.234 1.00 33.03 577 HIS A CA 1
ATOM 4471 C C . HIS A 1 577 ? 38.585 34.337 -36.047 1.00 33.03 577 HIS A C 1
ATOM 4473 O O . HIS A 1 577 ? 37.731 35.008 -35.468 1.00 33.03 577 HIS A O 1
ATOM 4479 N N . ASP A 1 578 ? 39.708 34.848 -36.551 1.00 31.50 578 ASP A N 1
ATOM 4480 C CA . ASP A 1 578 ? 40.003 36.273 -36.674 1.00 31.50 578 ASP A CA 1
ATOM 4481 C C . ASP A 1 578 ? 38.835 37.023 -37.339 1.00 31.50 578 ASP A C 1
ATOM 4483 O O . ASP A 1 578 ? 38.588 36.891 -38.541 1.00 31.50 578 ASP A O 1
ATOM 4487 N N . VAL A 1 579 ? 38.149 37.867 -36.566 1.00 33.22 579 VAL A N 1
ATOM 4488 C CA . VAL A 1 579 ? 37.333 38.966 -37.091 1.00 33.22 579 VAL A CA 1
ATOM 4489 C C . VAL A 1 579 ? 38.065 40.263 -36.761 1.00 33.22 579 VAL A C 1
ATOM 4491 O O . VAL A 1 579 ? 38.308 40.585 -35.600 1.00 33.22 579 VAL A O 1
ATOM 4494 N N . ALA A 1 580 ? 38.467 40.977 -37.812 1.00 29.12 580 ALA A N 1
ATOM 4495 C CA . ALA A 1 580 ? 39.226 42.222 -37.738 1.00 29.12 580 ALA A CA 1
ATOM 4496 C C . ALA A 1 580 ? 38.470 43.334 -36.974 1.00 29.12 580 ALA A C 1
ATOM 4498 O O . ALA A 1 580 ? 37.240 43.393 -37.047 1.00 29.12 580 ALA A O 1
ATOM 4499 N N . PRO A 1 581 ? 39.185 44.243 -36.282 1.00 37.59 581 PRO A N 1
ATOM 4500 C CA . PRO A 1 581 ? 38.563 45.239 -35.420 1.00 37.59 581 PRO A CA 1
ATOM 4501 C C . PRO A 1 581 ? 38.013 46.424 -36.225 1.00 37.59 581 PRO A C 1
ATOM 4503 O O . PRO A 1 581 ? 38.681 46.941 -37.126 1.00 37.59 581 PRO A O 1
ATOM 4506 N N . GLY A 1 582 ? 36.806 46.857 -35.855 1.00 33.31 582 GLY A N 1
ATOM 4507 C CA . GLY A 1 582 ? 36.273 48.194 -36.123 1.00 33.31 582 GLY A CA 1
ATOM 4508 C C . GLY A 1 582 ? 36.508 49.128 -34.946 1.00 33.31 582 GLY A C 1
ATOM 4509 O O . GLY A 1 582 ? 36.572 48.617 -33.804 1.00 33.31 582 GLY A O 1
#

Foldseek 3Di:
DPVVVVVVVVVPDDPPPPQLAFWKWKQFFPGDTDTFQWAWAPQADDPLPDPDQKFFEDEWVVQALDDWPPDDLLPSTPPLVVQARGEYHHEQDPPPPPDPGDDNDAPLNSLVSSVVSRHQEYEYEYPPQLAPAFDHRYDPDPPRHHPHTYTYGYNVVSVVSVVRQVVQVVVVHTMMIGRCSNDPPVLVVDPDPPVPDDQDFKDWKAWQDDPVLGAIAIWGFAPSFGQFLDLDWDKFWEDEWDWDKDQSQPPDDDQFADPCSLVPGPMATRATPPLVVQAAGEYEYEQADPVPRGGNDSHAPLRVQSRSVVSRHQAYEYEDNDDFLPDHDSHRDDSHHSDDRSHTYIYGRVVSVVVVVVQVVVVIIIMMIDDTRHPPVVPDPDDADLDDPPPPCVPPPFAFWWWWWKDFPPDPDDIDIDTWAWELLEAPDDDWAKFWEDEWQFPQLQAADDPPPDNDDPDRRNLVVCVVCLVVLNRTPCLQVQARHEYEYEVRSRNSPNFVLSVLQSSVVSHHQAYEYEYPAQDHGHHYGSRSHRGPHTYIYHYNVVSVVVVVCVVVGGMMMTTDGRPNDDDDDDPDDDDDDD

Secondary structure (DSSP, 8-state):
--SSSHHHHTTS----------EEEEE-TTS-EEEEE-EE-TTB-----SS--EEEEEE-SSTT-PPPTT--GGGS-TTHHHHTTSEEEEE--S----BTTB----HHHHHHHHHHTT-SEEEEEP--TT-SSPPP---SSTT--BSS-EEEE-HHHHHHHHHHHHHHHHHT---EEE-TTTS-TTTT-S----TTS----EEEEEEEE-GGG-SEEEEEEBTT--S-S-SS-EEEEEEE--EEEE-TT-TT--S-B-HHHHHHTT-EEEEES-HHHHTTSEEEE-SB-TTT--BS--S-HHHHHHHHHHTT-SEEEEE-SSS-TT---S-B--S--SS---S-EEEE-HHHHHHHHHHHHTTPPPEEEEPP--SGGGS-SS------SS--HHHH-PPPPEEEEEEETT--PPPEEEEEEEBTTS-SS----EEEEEE--B-GGG----TTSTT-------HHHHHHHHHTT-SBS-GGGTTTSEEEEETTTTTT-S-HHHHHHHHHHTT-SEEEEE-SSS----B--SS----SS-EEEE-HHHHHHHHHHHHHS-EEEEEE----S-------------

pLDDT: mean 71.15, std 20.11, range [24.58, 97.19]